Protein AF-0000000076604437 (afdb_homodimer)

Solvent-accessible surface area (backbone atoms only — not comparable to full-atom values): 40644 Å² total; per-residue (Å²): 128,83,77,59,67,46,62,37,70,50,33,67,42,77,63,37,54,70,34,47,46,31,44,53,34,46,38,48,58,71,16,70,53,50,28,35,38,38,36,37,70,71,70,62,39,80,72,42,85,70,41,53,62,49,52,40,69,56,54,79,42,94,71,48,60,50,47,30,41,31,45,36,37,35,102,78,40,31,37,42,36,39,37,44,72,32,52,79,60,76,82,58,88,63,42,51,45,42,59,68,29,68,66,29,49,50,43,50,27,56,74,68,69,40,76,91,50,52,71,46,79,44,41,37,36,40,22,58,48,70,82,65,72,70,84,27,85,76,39,46,80,42,30,48,67,57,47,52,70,65,48,62,48,87,67,40,75,39,63,52,56,26,52,52,46,42,32,45,44,50,53,52,51,58,63,65,49,88,55,77,83,52,57,79,37,38,42,53,70,74,51,38,72,92,50,56,66,69,54,44,50,52,35,49,43,54,54,54,68,69,52,80,51,72,89,70,62,42,43,72,54,71,76,43,76,49,77,53,97,91,36,51,31,40,32,33,38,37,31,41,71,92,41,42,51,45,69,40,51,75,54,97,84,22,30,46,38,33,70,47,22,30,35,37,34,37,36,44,31,38,33,45,81,78,61,41,58,41,38,36,30,34,50,37,46,20,61,81,64,54,74,66,41,55,72,74,27,46,40,50,54,66,46,30,50,52,44,49,50,50,52,45,50,51,50,43,51,50,51,62,70,64,69,44,87,49,54,41,77,40,94,51,94,40,37,46,30,35,36,60,64,90,78,51,81,75,37,23,38,47,56,46,51,50,52,49,50,52,51,51,47,54,51,48,54,52,53,51,53,51,53,56,53,68,78,94,129,84,78,60,66,46,62,38,68,50,33,67,41,77,63,38,54,71,35,46,47,30,44,51,33,47,39,50,58,71,17,70,53,50,28,36,39,40,35,36,71,71,69,63,40,79,71,40,84,70,40,53,64,49,52,41,67,56,54,81,42,94,71,48,58,52,47,31,41,31,45,35,37,35,102,78,42,32,37,41,35,39,38,43,73,30,54,78,60,76,83,58,88,61,42,52,44,43,59,68,29,67,67,31,51,50,42,49,27,56,74,69,68,39,75,89,49,53,72,45,79,44,42,34,36,39,22,60,48,73,83,66,71,70,85,26,85,73,39,46,79,43,31,50,68,57,4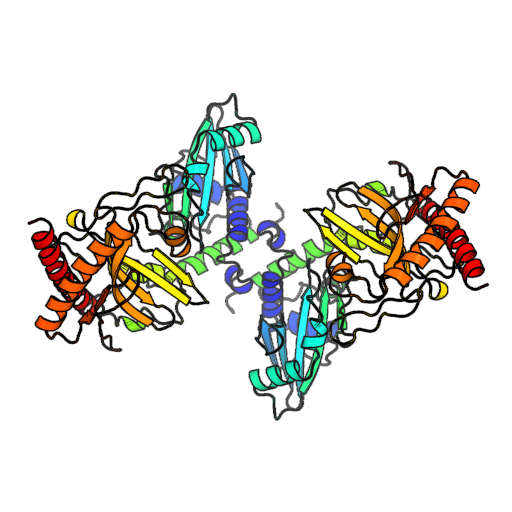6,50,69,65,48,64,50,87,67,41,75,40,64,52,56,24,51,51,46,40,32,44,44,50,53,51,50,57,64,65,50,87,54,75,83,51,56,78,37,38,41,54,70,74,50,39,72,90,50,56,66,67,54,42,49,53,35,50,46,53,54,55,69,69,52,80,50,69,90,70,63,42,44,70,53,72,74,44,77,48,78,54,96,91,36,51,31,39,32,33,36,35,32,41,71,92,40,42,51,46,68,40,51,74,52,100,82,25,30,46,38,34,69,50,22,30,34,38,34,35,36,44,32,38,33,46,81,78,60,40,64,42,38,37,32,34,50,36,47,20,63,81,62,52,74,66,42,56,74,74,28,45,41,50,54,67,45,28,51,52,43,51,51,51,54,45,50,52,49,44,52,52,50,62,71,63,69,46,88,47,53,41,76,41,92,51,94,40,36,44,29,34,38,62,67,90,78,51,80,75,36,23,38,47,56,46,50,53,50,50,50,52,51,50,45,53,50,49,53,51,52,51,53,52,53,56,52,68,79,92

Organism: NCBI:txid33932

Nearest PDB structures (foldseek):
  3fov-assembly1_A  TM=5.047E-01  e=7.943E-03  Rhodopseudomonas palustris CGA009
  4u5r-assembly1_C  TM=3.308E-01  e=2.024E+00  Rhodococcus jostii RHA1
  4u5p-assembly1_A  TM=3.219E-01  e=2.416E+00  Rhodococcus jostii RHA1
  2hl9-assembly1_A  TM=2.043E-01  e=1.263E+00  Saccharomyces cerevisiae
  4jcu-assembly1_A  TM=2.935E-01  e=3.170E+00  Deinococcus radiodurans R1 = ATCC 13939 = DSM 20539

Secondary structure (DSSP, 8-state):
-PPPPPHHHHHT-TT-HHHHHHHHHHHHHH-HHHHHHHIIIII--S-GGG-EEEEEE---BTTB--SEEEEEEETTEEEEEEEEEESSSPP-TTHHHHHHSHHHHHHHHHHTT-TTS-EEEEEEEEESSTT---S-TTSEEEEHHHHHHHS-STT-SSHHHHHHHHHHHHHHHHHHTT----TTSBHHHHT-TTS-HHHHHHHHHHHHHT---GGGT-EE---EEEEETTEEEEEEEEE-GGGB-PPPEEETTEEE--TT-EEEEEEEEEETTTTEEEEEEEEEESS---HHHHHHSEE-HHHHHHHHHHHHHHHHHHHHHHT-TTEEE---SSEEEEEE----TT-BHHHHHHHHHHHHHHHHHHHHHHHHHHT-/-PPPPPHHHHHT-TT-HHHHHHHHHHHHHH-HHHHHHHIIIII--S-GGG-EEEEEE---BTTB--SEEEEEEETTEEEEEEEEEESSSPP-TTHHHHHHSHHHHHHHHHHTT-TTS-EEEEEEEEESSTT---S-TTSEEEEHHHHHHHS-STT-SSHHHHHHHHHHHHHHHHHHTT----TTSBHHHHT-TTS-HHHHHHHHHHHHHT---GGGT-EEPPPEEEEETTEEEEEEEEE-GGGB-PPPEEETTEEE--TT-EEEEEEEEEETTTTEEEEEEEEEESS---HHHHHHSEE-HHHHHHHHHHHHHHHHHHHHHHT-TTEEE---SSEEEEE-----TT-BHHHHHHHHHHHHHHHHHHHHHHHHHHT-

pLDDT: mean 91.01, std 8.03, range [35.81, 98.69]

Structure (mmCIF, N/CA/C/O backbone):
data_AF-0000000076604437-model_v1
#
loop_
_entity.id
_entity.type
_entity.pdbx_description
1 polymer 'PD-(D/E)XK nuclease superfamily protein'
#
loop_
_atom_site.group_PDB
_atom_site.id
_atom_site.type_symbol
_atom_site.label_atom_id
_atom_site.label_alt_id
_atom_site.label_comp_id
_atom_site.label_asym_id
_atom_site.label_entity_id
_atom_site.label_seq_id
_atom_site.pdbx_PDB_ins_code
_atom_site.Cartn_x
_atom_site.Cartn_y
_atom_site.Cartn_z
_atom_site.occupancy
_atom_site.B_iso_or_equiv
_atom_site.auth_seq_id
_atom_site.auth_comp_id
_atom_site.auth_asym_id
_atom_site.auth_atom_id
_atom_site.pdbx_PDB_model_num
ATOM 1 N N . MET A 1 1 ? -12.047 18.219 -29 1 35.81 1 MET A N 1
ATOM 2 C CA . MET A 1 1 ? -11.039 17.203 -28.703 1 35.81 1 MET A CA 1
ATOM 3 C C . MET A 1 1 ? -11.078 16.812 -27.219 1 35.81 1 MET A C 1
ATOM 5 O O . MET A 1 1 ? -11.023 17.688 -26.344 1 35.81 1 MET A O 1
ATOM 9 N N . LYS A 1 2 ? -11.625 15.664 -26.922 1 58 2 LYS A N 1
ATOM 10 C CA . LYS A 1 2 ? -11.82 15.266 -25.531 1 58 2 LYS A CA 1
ATOM 11 C C . LYS A 1 2 ? -10.516 15.352 -24.75 1 58 2 LYS A C 1
ATOM 13 O O . LYS A 1 2 ? -9.461 14.953 -25.234 1 58 2 LYS A O 1
ATOM 18 N N . GLN A 1 3 ? -10.469 16.156 -23.688 1 82.88 3 GLN A N 1
ATOM 19 C CA . GLN A 1 3 ? -9.312 16.281 -22.797 1 82.88 3 GLN A CA 1
ATOM 20 C C . GLN A 1 3 ? -8.812 14.898 -22.375 1 82.88 3 GLN A C 1
ATOM 22 O O . GLN A 1 3 ? -9.609 13.984 -22.141 1 82.88 3 GLN A O 1
ATOM 27 N N . ARG A 1 4 ? -7.512 14.695 -22.594 1 90.62 4 ARG A N 1
ATOM 28 C CA . ARG A 1 4 ? -6.922 13.406 -22.234 1 90.62 4 ARG A CA 1
ATOM 29 C C . ARG A 1 4 ? -7.129 13.117 -20.75 1 90.62 4 ARG A C 1
ATOM 31 O O . ARG A 1 4 ? -7.344 14.031 -19.953 1 90.62 4 ARG A O 1
ATOM 38 N N . VAL A 1 5 ? -7.109 11.883 -20.422 1 94.31 5 VAL A N 1
ATOM 39 C CA . VAL A 1 5 ? -7.258 11.492 -19.031 1 94.31 5 VAL A CA 1
ATOM 40 C C . VAL A 1 5 ? -6.059 11.984 -18.219 1 94.31 5 VAL A C 1
ATOM 42 O O . VAL A 1 5 ? -4.961 12.133 -18.766 1 94.31 5 VAL A O 1
ATOM 45 N N . ASN A 1 6 ? -6.258 12.352 -17.031 1 96.38 6 ASN A N 1
ATOM 46 C CA . ASN A 1 6 ? -5.18 12.641 -16.094 1 96.38 6 ASN A CA 1
ATOM 47 C C . ASN A 1 6 ? -4.621 11.359 -15.469 1 96.38 6 ASN A C 1
ATOM 49 O O . ASN A 1 6 ? -5.328 10.641 -14.758 1 96.38 6 ASN A O 1
ATOM 53 N N . ILE A 1 7 ? -3.404 11.102 -15.672 1 95.81 7 ILE A N 1
ATOM 54 C CA . ILE A 1 7 ? -2.775 9.844 -15.305 1 95.81 7 ILE A CA 1
ATOM 55 C C . ILE A 1 7 ? -2.805 9.672 -13.789 1 95.81 7 ILE A C 1
ATOM 57 O O . ILE A 1 7 ? -3.078 8.578 -13.281 1 95.81 7 ILE A O 1
ATOM 61 N N . MET A 1 8 ? -2.557 10.758 -13.039 1 96.44 8 MET A N 1
ATOM 62 C CA . MET A 1 8 ? -2.541 10.711 -11.578 1 96.44 8 MET A CA 1
ATOM 63 C C . MET A 1 8 ? -3.902 10.289 -11.039 1 96.44 8 MET A C 1
ATOM 65 O O . MET A 1 8 ? -3.982 9.414 -10.172 1 96.44 8 MET A O 1
ATOM 69 N N . ARG A 1 9 ? -4.922 10.875 -11.594 1 94.25 9 ARG A N 1
ATOM 70 C CA . ARG A 1 9 ? -6.289 10.586 -11.18 1 94.25 9 ARG A CA 1
ATOM 71 C C . ARG A 1 9 ? -6.703 9.18 -11.602 1 94.25 9 ARG A C 1
ATOM 73 O O . ARG A 1 9 ? -7.297 8.438 -10.812 1 94.25 9 ARG A O 1
ATOM 80 N N . THR A 1 10 ? -6.328 8.844 -12.789 1 92.81 10 THR A N 1
ATOM 81 C CA . THR A 1 10 ? -6.684 7.555 -13.375 1 92.81 10 THR A CA 1
ATOM 82 C C . THR A 1 10 ? -6.129 6.406 -12.539 1 92.81 10 THR A C 1
ATOM 84 O O . THR A 1 10 ? -6.84 5.438 -12.258 1 92.81 10 THR A O 1
ATOM 87 N N . LEU A 1 11 ? -4.938 6.531 -12.133 1 96.69 11 LEU A N 1
ATOM 88 C CA . LEU A 1 11 ? -4.25 5.449 -11.43 1 96.69 11 LEU A CA 1
ATOM 89 C C . LEU A 1 11 ? -4.5 5.527 -9.93 1 96.69 11 LEU A C 1
ATOM 91 O O . LEU A 1 11 ? -4.223 4.57 -9.203 1 96.69 11 LEU A O 1
ATOM 95 N N . GLY A 1 12 ? -5.027 6.629 -9.445 1 95.5 12 GLY A N 1
ATOM 96 C CA . GLY A 1 12 ? -5.246 6.809 -8.016 1 95.5 12 GLY A CA 1
ATOM 97 C C . GLY A 1 12 ? -3.957 6.887 -7.223 1 95.5 12 GLY A C 1
ATOM 98 O O . GLY A 1 12 ? -3.846 6.285 -6.152 1 95.5 12 GLY A O 1
ATOM 99 N N . ILE A 1 13 ? -2.977 7.594 -7.738 1 96.31 13 ILE A N 1
ATOM 100 C CA . ILE A 1 13 ? -1.654 7.484 -7.133 1 96.31 13 ILE A CA 1
ATOM 101 C C . ILE A 1 13 ? -1.23 8.844 -6.57 1 96.31 13 ILE A C 1
ATOM 103 O O . ILE A 1 13 ? -0.128 8.977 -6.035 1 96.31 13 ILE A O 1
ATOM 107 N N . THR A 1 14 ? -2.039 9.852 -6.566 1 93.06 14 THR A N 1
ATOM 108 C CA . THR A 1 14 ? -1.673 11.227 -6.234 1 93.06 14 THR A CA 1
ATOM 109 C C . THR A 1 14 ? -1.031 11.289 -4.852 1 93.06 14 THR A C 1
ATOM 111 O O . THR A 1 14 ? -0.085 12.055 -4.637 1 93.06 14 THR A O 1
ATOM 114 N N . TYR A 1 15 ? -1.538 10.5 -3.951 1 92.06 15 TYR A N 1
ATOM 115 C CA . TYR A 1 15 ? -1.09 10.688 -2.574 1 92.06 15 TYR A CA 1
ATOM 116 C C . TYR A 1 15 ? -0.32 9.461 -2.086 1 92.06 15 TYR A C 1
ATOM 118 O O . TYR A 1 15 ? -0.125 9.289 -0.881 1 92.06 15 TYR A O 1
ATOM 126 N N . LYS A 1 16 ? 0.012 8.625 -3.008 1 95.06 16 LYS A N 1
ATOM 127 C CA . LYS A 1 16 ? 0.877 7.504 -2.648 1 95.06 16 LYS A CA 1
ATOM 128 C C . LYS A 1 16 ? 2.332 7.953 -2.525 1 95.06 16 LYS A C 1
ATOM 130 O O . LYS A 1 16 ? 3.035 8.078 -3.529 1 95.06 16 LYS A O 1
ATOM 135 N N . GLU A 1 17 ? 2.777 7.973 -1.357 1 95.25 17 GLU A N 1
ATOM 136 C CA . GLU A 1 17 ? 4.047 8.609 -1.035 1 95.25 17 GLU A CA 1
ATOM 137 C C . GLU A 1 17 ? 5.203 7.945 -1.777 1 95.25 17 GLU A C 1
ATOM 139 O O . GLU A 1 17 ? 6.082 8.633 -2.307 1 95.25 17 GLU A O 1
ATOM 144 N N . ASP A 1 18 ? 5.242 6.637 -1.796 1 95.94 18 ASP A N 1
ATOM 145 C CA . ASP A 1 18 ? 6.332 5.922 -2.455 1 95.94 18 ASP A CA 1
ATOM 146 C C . ASP A 1 18 ? 6.332 6.195 -3.959 1 95.94 18 ASP A C 1
ATOM 148 O O . ASP A 1 18 ? 7.395 6.387 -4.559 1 95.94 18 ASP A O 1
ATOM 152 N N . VAL A 1 19 ? 5.18 6.254 -4.527 1 97.5 19 VAL A N 1
ATOM 153 C CA . VAL A 1 19 ? 5.035 6.48 -5.961 1 97.5 19 VAL A CA 1
ATOM 154 C C . VAL A 1 19 ? 5.492 7.898 -6.309 1 97.5 19 VAL A C 1
ATOM 156 O O . VAL A 1 19 ? 6.23 8.102 -7.273 1 97.5 19 VAL A O 1
ATOM 159 N N . ILE A 1 20 ? 5.066 8.836 -5.508 1 98.12 20 ILE A N 1
ATOM 160 C CA . ILE A 1 20 ? 5.422 10.227 -5.77 1 98.12 20 ILE A CA 1
ATOM 161 C C . ILE A 1 20 ? 6.91 10.438 -5.504 1 98.12 20 ILE A C 1
ATOM 163 O O . ILE A 1 20 ? 7.566 11.219 -6.203 1 98.12 20 ILE A O 1
ATOM 167 N N . SER A 1 21 ? 7.465 9.789 -4.516 1 98.31 21 SER A N 1
ATOM 168 C CA . SER A 1 21 ? 8.906 9.844 -4.316 1 98.31 21 SER A CA 1
ATOM 169 C C . SER A 1 21 ? 9.656 9.344 -5.547 1 98.31 21 SER A C 1
ATOM 171 O O . SER A 1 21 ? 10.656 9.938 -5.957 1 98.31 21 SER A O 1
ATOM 173 N N . ASN A 1 22 ? 9.18 8.242 -6.148 1 98.19 22 ASN A N 1
ATOM 174 C CA . ASN A 1 22 ? 9.773 7.734 -7.379 1 98.19 22 ASN A CA 1
ATOM 175 C C . ASN A 1 22 ? 9.688 8.758 -8.508 1 98.19 22 ASN A C 1
ATOM 177 O O . ASN A 1 22 ? 10.633 8.906 -9.289 1 98.19 22 ASN A O 1
ATOM 181 N N . LEU A 1 23 ? 8.562 9.375 -8.625 1 98.19 23 LEU A N 1
ATOM 182 C CA . LEU A 1 23 ? 8.398 10.414 -9.633 1 98.19 23 LEU A CA 1
ATOM 183 C C . LEU A 1 23 ? 9.422 11.523 -9.445 1 98.19 23 LEU A C 1
ATOM 185 O O . LEU A 1 23 ? 10.078 11.938 -10.406 1 98.19 23 LEU A O 1
ATOM 189 N N . LEU A 1 24 ? 9.531 12 -8.195 1 98.44 24 LEU A N 1
ATOM 190 C CA . LEU A 1 24 ? 10.453 13.086 -7.902 1 98.44 24 LEU A CA 1
ATOM 191 C C . LEU A 1 24 ? 11.891 12.688 -8.219 1 98.44 24 LEU A C 1
ATOM 193 O O . LEU A 1 24 ? 12.648 13.469 -8.797 1 98.44 24 LEU A O 1
ATOM 197 N N . VAL A 1 25 ? 12.242 11.492 -7.875 1 98.38 25 VAL A N 1
ATOM 198 C CA . VAL A 1 25 ? 13.602 11.016 -8.117 1 98.38 25 VAL A CA 1
ATOM 199 C C . VAL A 1 25 ? 13.859 10.922 -9.617 1 98.38 25 VAL A C 1
ATOM 201 O O . VAL A 1 25 ? 14.938 11.273 -10.094 1 98.38 25 VAL A O 1
ATOM 204 N N . THR A 1 26 ? 12.898 10.43 -10.367 1 97.69 26 THR A N 1
ATOM 205 C CA . THR A 1 26 ? 13.055 10.352 -11.82 1 97.69 26 THR A CA 1
ATOM 206 C C . THR A 1 26 ? 13.18 11.742 -12.422 1 97.69 26 THR A C 1
ATOM 208 O O . THR A 1 26 ? 13.969 11.961 -13.344 1 97.69 26 THR A O 1
ATOM 211 N N . LEU A 1 27 ? 12.414 12.688 -11.922 1 97.75 27 LEU A N 1
ATOM 212 C CA . LEU A 1 27 ? 12.516 14.07 -12.383 1 97.75 27 LEU A CA 1
ATOM 213 C C . LEU A 1 27 ? 13.906 14.633 -12.102 1 97.75 27 LEU A C 1
ATOM 215 O O . LEU A 1 27 ? 14.508 15.273 -12.969 1 97.75 27 LEU A O 1
ATOM 219 N N . LEU A 1 28 ? 14.406 14.367 -10.977 1 97.19 28 LEU A N 1
ATOM 220 C CA . LEU A 1 28 ? 15.727 14.852 -10.578 1 97.19 28 LEU A CA 1
ATOM 221 C C . LEU A 1 28 ? 16.812 14.227 -11.445 1 97.19 28 LEU A C 1
ATOM 223 O O . LEU A 1 28 ? 17.781 14.898 -11.82 1 97.19 28 LEU A O 1
ATOM 227 N N . ASN A 1 29 ? 16.641 12.961 -11.812 1 96.44 29 ASN A N 1
ATOM 228 C CA . ASN A 1 29 ? 17.688 12.219 -12.5 1 96.44 29 ASN A CA 1
ATOM 229 C C . ASN A 1 29 ? 17.594 12.391 -14.016 1 96.44 29 ASN A C 1
ATOM 231 O O . ASN A 1 29 ? 18.609 12.352 -14.719 1 96.44 29 ASN A O 1
ATOM 235 N N . GLU A 1 30 ? 16.344 12.578 -14.539 1 95.44 30 GLU A N 1
ATOM 236 C CA . GLU A 1 30 ? 16.172 12.406 -15.977 1 95.44 30 GLU A CA 1
ATOM 237 C C . GLU A 1 30 ? 15.805 13.727 -16.656 1 95.44 30 GLU A C 1
ATOM 239 O O . GLU A 1 30 ? 15.828 13.828 -17.875 1 95.44 30 GLU A O 1
ATOM 244 N N . SER A 1 31 ? 15.5 14.727 -15.898 1 95.88 31 SER A N 1
ATOM 245 C CA . SER A 1 31 ? 15.227 16.031 -16.469 1 95.88 31 SER A CA 1
ATOM 246 C C . SER A 1 31 ? 16.234 17.078 -15.984 1 95.88 31 SER A C 1
ATOM 248 O O . SER A 1 31 ? 16.203 17.484 -14.82 1 95.88 31 SER A O 1
ATOM 250 N N . ASP A 1 32 ? 17.016 17.547 -16.859 1 94.56 32 ASP A N 1
ATOM 251 C CA . ASP A 1 32 ? 17.969 18.594 -16.516 1 94.56 32 ASP A CA 1
ATOM 252 C C . ASP A 1 32 ? 17.25 19.875 -16.062 1 94.56 32 ASP A C 1
ATOM 254 O O . ASP A 1 32 ? 17.625 20.469 -15.055 1 94.56 32 ASP A O 1
ATOM 258 N N . PHE A 1 33 ? 16.266 20.188 -16.766 1 95.25 33 PHE A N 1
ATOM 259 C CA . PHE A 1 33 ? 15.531 21.406 -16.453 1 95.25 33 PHE A CA 1
ATOM 260 C C . PHE A 1 33 ? 14.93 21.312 -15.047 1 95.25 33 PHE A C 1
ATOM 262 O O . PHE A 1 33 ? 15.125 22.219 -14.227 1 95.25 33 PHE A O 1
ATOM 269 N N . TRP A 1 34 ? 14.188 20.266 -14.758 1 96.56 34 TRP A N 1
ATOM 270 C CA . TRP A 1 34 ? 13.477 20.141 -13.492 1 96.56 34 TRP A CA 1
ATOM 271 C C . TRP A 1 34 ? 14.453 20.062 -12.32 1 96.56 34 TRP A C 1
ATOM 273 O O . TRP A 1 34 ? 14.273 20.734 -11.305 1 96.56 34 TRP A O 1
ATOM 283 N N . GLY A 1 35 ? 15.461 19.234 -12.547 1 96 35 GLY A N 1
ATOM 284 C CA . GLY A 1 35 ? 16.469 19.078 -11.508 1 96 35 GLY A CA 1
ATOM 285 C C . GLY A 1 35 ? 17.141 20.391 -11.148 1 96 35 GLY A C 1
ATOM 286 O O . GLY A 1 35 ? 17.281 20.719 -9.969 1 96 35 GLY A O 1
ATOM 287 N N . GLN A 1 36 ? 17.562 21.125 -12.141 1 94.94 36 GLN A N 1
ATOM 288 C CA . GLN A 1 36 ? 18.25 22.391 -11.914 1 94.94 36 GLN A CA 1
ATOM 289 C C . GLN A 1 36 ? 17.312 23.422 -11.289 1 94.94 36 GLN A C 1
ATOM 291 O O . GLN A 1 36 ? 17.719 24.156 -10.383 1 94.94 36 GLN A O 1
ATOM 296 N N . SER A 1 37 ? 16.109 23.469 -11.789 1 95.69 37 SER A N 1
ATOM 297 C CA . SER A 1 37 ? 15.125 24.391 -11.234 1 95.69 37 SER A CA 1
ATOM 298 C C . SER A 1 37 ? 14.828 24.062 -9.773 1 95.69 37 SER A C 1
ATOM 300 O O . SER A 1 37 ? 14.695 24.969 -8.945 1 95.69 37 SER A O 1
ATOM 302 N N . PHE A 1 38 ? 14.75 22.844 -9.484 1 97.19 38 PHE A N 1
ATOM 303 C CA . PHE A 1 38 ? 14.484 22.391 -8.125 1 97.19 38 PHE A CA 1
ATOM 304 C C . PHE A 1 38 ? 15.609 22.797 -7.184 1 97.19 38 PHE A C 1
ATOM 306 O O . PHE A 1 38 ? 15.367 23.359 -6.113 1 97.19 38 PHE A O 1
ATOM 313 N N . LEU A 1 39 ? 16.812 22.516 -7.586 1 95.81 39 LEU A N 1
ATOM 314 C CA . LEU A 1 39 ? 17.984 22.844 -6.77 1 95.81 39 LEU A CA 1
ATOM 315 C C . LEU A 1 39 ? 18.094 24.344 -6.555 1 95.81 39 LEU A C 1
ATOM 317 O O . LEU A 1 39 ? 18.422 24.797 -5.453 1 95.81 39 LEU A O 1
ATOM 321 N N . LYS A 1 40 ? 17.797 25.062 -7.547 1 95.31 40 LYS A N 1
ATOM 322 C CA . LYS A 1 40 ? 17.938 26.516 -7.477 1 95.31 40 LYS A CA 1
ATOM 323 C C . LYS A 1 40 ? 16.781 27.141 -6.707 1 95.31 40 LYS A C 1
ATOM 325 O O . LYS A 1 40 ? 16.984 27.906 -5.77 1 95.31 40 LYS A O 1
ATOM 330 N N . GLU A 1 41 ? 15.539 26.781 -7.051 1 96.5 41 GLU A N 1
ATOM 331 C CA . GLU A 1 41 ? 14.359 27.5 -6.57 1 96.5 41 GLU A CA 1
ATOM 332 C C . GLU A 1 41 ? 13.898 26.953 -5.219 1 96.5 41 GLU A C 1
ATOM 334 O O . GLU A 1 41 ? 13.289 27.672 -4.43 1 96.5 41 GLU A O 1
ATOM 339 N N . ILE A 1 42 ? 14.156 25.656 -4.965 1 96.81 42 ILE A N 1
ATOM 340 C CA . ILE A 1 42 ? 13.648 25.047 -3.748 1 96.81 42 ILE A CA 1
ATOM 341 C C . ILE A 1 42 ? 14.781 24.875 -2.736 1 96.81 42 ILE A C 1
ATOM 343 O O . ILE A 1 42 ? 14.68 25.359 -1.601 1 96.81 42 ILE A O 1
ATOM 347 N N . ILE A 1 43 ? 15.891 24.344 -3.186 1 95.06 43 ILE A N 1
ATOM 348 C CA . ILE A 1 43 ? 16.984 24.031 -2.275 1 95.06 43 ILE A CA 1
ATOM 349 C C . ILE A 1 43 ? 17.906 25.25 -2.135 1 95.06 43 ILE A C 1
ATOM 351 O O . ILE A 1 43 ? 18.688 25.328 -1.181 1 95.06 43 ILE A O 1
ATOM 355 N N . GLN A 1 44 ? 17.953 26.172 -3.059 1 92.31 44 GLN A N 1
ATOM 356 C CA . GLN A 1 44 ? 18.734 27.391 -3.049 1 92.31 44 GLN A CA 1
ATOM 357 C C . GLN A 1 44 ? 20.219 27.109 -3.225 1 92.31 44 GLN A C 1
ATOM 359 O O . GLN A 1 44 ? 21.062 27.641 -2.496 1 92.31 44 GLN A O 1
ATOM 364 N N . ILE A 1 45 ? 20.469 26.156 -4.062 1 89.06 45 ILE A N 1
ATOM 365 C CA . ILE A 1 45 ? 21.828 25.922 -4.516 1 89.06 45 ILE A CA 1
ATOM 366 C C . ILE A 1 45 ? 22.109 26.719 -5.785 1 89.06 45 ILE A C 1
ATOM 368 O O . ILE A 1 45 ? 21.359 26.609 -6.766 1 89.06 45 ILE A O 1
ATOM 372 N N . GLU A 1 46 ? 23.094 27.5 -5.785 1 84.56 46 GLU A N 1
ATOM 373 C CA . GLU A 1 46 ? 23.406 28.375 -6.91 1 84.56 46 GLU A CA 1
ATOM 374 C C . GLU A 1 46 ? 24.109 27.609 -8.023 1 84.56 46 GLU A C 1
ATOM 376 O O . GLU A 1 46 ? 24.922 26.719 -7.758 1 84.56 46 GLU A O 1
ATOM 381 N N . ASN A 1 47 ? 23.922 27.969 -9.25 1 83.81 47 ASN A N 1
ATOM 382 C CA . ASN A 1 47 ? 24.516 27.438 -10.461 1 83.81 47 ASN A CA 1
ATOM 383 C C . ASN A 1 47 ? 24.438 25.906 -10.508 1 83.81 47 ASN A C 1
ATOM 385 O O . ASN A 1 47 ? 25.453 25.234 -10.711 1 83.81 47 ASN A O 1
ATOM 389 N N . PRO A 1 48 ? 23.344 25.391 -10.398 1 80.06 48 PRO A N 1
ATOM 390 C CA . PRO A 1 48 ? 23.172 23.938 -10.297 1 80.06 48 PRO A CA 1
ATOM 391 C C . PRO A 1 48 ? 23.641 23.203 -11.547 1 80.06 48 PRO A C 1
ATOM 393 O O . PRO A 1 48 ? 23.938 22.016 -11.492 1 80.06 48 PRO A O 1
ATOM 396 N N . ASN A 1 49 ? 23.656 23.859 -12.648 1 77.62 49 ASN A N 1
ATOM 397 C CA . ASN A 1 49 ? 24.047 23.25 -13.906 1 77.62 49 ASN A CA 1
ATOM 398 C C . ASN A 1 49 ? 25.484 22.75 -13.867 1 77.62 49 ASN A C 1
ATOM 400 O O . ASN A 1 49 ? 25.906 21.969 -14.719 1 77.62 49 ASN A O 1
ATOM 404 N N . THR A 1 50 ? 26.141 23.078 -12.906 1 75.94 50 THR A N 1
ATOM 405 C CA . THR A 1 50 ? 27.547 22.719 -12.805 1 75.94 50 THR A CA 1
ATOM 406 C C . THR A 1 50 ? 27.734 21.469 -11.961 1 75.94 50 THR A C 1
ATOM 408 O O . THR A 1 50 ? 28.844 20.953 -11.82 1 75.94 50 THR A O 1
ATOM 411 N N . TYR A 1 51 ? 26.594 20.922 -11.539 1 81.06 51 TYR A N 1
ATOM 412 C CA . TYR A 1 51 ? 26.703 19.797 -10.617 1 81.06 51 TYR A CA 1
ATOM 413 C C . TYR A 1 51 ? 26.219 18.5 -11.266 1 81.06 51 TYR A C 1
ATOM 415 O O . TYR A 1 51 ? 25.375 18.547 -12.172 1 81.06 51 TYR A O 1
ATOM 423 N N . ARG A 1 52 ? 26.875 17.469 -10.914 1 90.06 52 ARG A N 1
ATOM 424 C CA . ARG A 1 52 ? 26.344 16.125 -11.203 1 90.06 52 ARG A CA 1
ATOM 425 C C . ARG A 1 52 ? 25.453 15.641 -10.078 1 90.06 52 ARG A C 1
ATOM 427 O O . ARG A 1 52 ? 25.812 15.734 -8.898 1 90.06 52 ARG A O 1
ATOM 434 N N . MET A 1 53 ? 24.297 15.273 -10.445 1 93.19 53 MET A N 1
ATOM 435 C CA . MET A 1 53 ? 23.344 14.891 -9.406 1 93.19 53 MET A CA 1
ATOM 436 C C . MET A 1 53 ? 22.828 13.469 -9.641 1 93.19 53 MET A C 1
ATOM 438 O O . MET A 1 53 ? 22.562 13.078 -10.781 1 93.19 53 MET A O 1
ATOM 442 N N . LYS A 1 54 ? 22.781 12.703 -8.625 1 96.56 54 LYS A N 1
ATOM 443 C CA . LYS A 1 54 ? 22.125 11.406 -8.609 1 96.56 54 LYS A CA 1
ATOM 444 C C . LYS A 1 54 ? 21.25 11.25 -7.371 1 96.56 54 LYS A C 1
ATOM 446 O O . LYS A 1 54 ? 21.688 11.516 -6.254 1 96.56 54 LYS A O 1
ATOM 451 N N . SER A 1 55 ? 20 10.883 -7.621 1 98.06 55 SER A N 1
ATOM 452 C CA . SER A 1 55 ? 19.047 10.75 -6.527 1 98.06 55 SER A CA 1
ATOM 453 C C . SER A 1 55 ? 18.562 9.312 -6.395 1 98.06 55 SER A C 1
ATOM 455 O O . SER A 1 55 ? 18.516 8.57 -7.379 1 98.06 55 SER A O 1
ATOM 457 N N . TYR A 1 56 ? 18.203 8.945 -5.164 1 98.12 56 TYR A N 1
ATOM 458 C CA . TYR A 1 56 ? 17.797 7.59 -4.812 1 98.12 56 TYR A CA 1
ATOM 459 C C . TYR A 1 56 ? 16.594 7.621 -3.861 1 98.12 56 TYR A C 1
ATOM 461 O O . TYR A 1 56 ? 16.469 8.539 -3.055 1 98.12 56 TYR A O 1
ATOM 469 N N . THR A 1 57 ? 15.711 6.59 -4.059 1 97.75 57 THR A N 1
ATOM 470 C CA . THR A 1 57 ? 14.672 6.422 -3.051 1 97.75 57 THR A CA 1
ATOM 471 C C . THR A 1 57 ? 15.094 5.387 -2.008 1 97.75 57 THR A C 1
ATOM 473 O O . THR A 1 57 ? 15.852 4.469 -2.309 1 97.75 57 THR A O 1
ATOM 476 N N . ARG A 1 58 ? 14.68 5.598 -0.778 1 95.94 58 ARG A N 1
ATOM 477 C CA . ARG A 1 58 ? 14.68 4.609 0.293 1 95.94 58 ARG A CA 1
ATOM 478 C C . ARG A 1 58 ? 16.078 4.062 0.535 1 95.94 58 ARG A C 1
ATOM 480 O O . ARG A 1 58 ? 16.297 2.848 0.521 1 95.94 58 ARG A O 1
ATOM 487 N N . VAL A 1 59 ? 17.031 4.926 0.811 1 96.44 59 VAL A N 1
ATOM 488 C CA . VAL A 1 59 ? 18.375 4.523 1.211 1 96.44 59 VAL A CA 1
ATOM 489 C C . VAL A 1 59 ? 18.375 4.133 2.688 1 96.44 59 VAL A C 1
ATOM 491 O O . VAL A 1 59 ? 18.016 4.938 3.549 1 96.44 59 VAL A O 1
ATOM 494 N N . THR A 1 60 ? 18.766 2.938 3.02 1 96.19 60 THR A N 1
ATOM 495 C CA . THR A 1 60 ? 18.719 2.408 4.379 1 96.19 60 THR A CA 1
ATOM 496 C C . THR A 1 60 ? 19.828 3.027 5.234 1 96.19 60 THR A C 1
ATOM 498 O O . THR A 1 60 ? 20.969 3.143 4.797 1 96.19 60 THR A O 1
ATOM 501 N N . THR A 1 61 ? 19.5 3.438 6.438 1 97 61 THR A N 1
ATOM 502 C CA . THR A 1 61 ? 20.422 3.883 7.465 1 97 61 THR A CA 1
ATOM 503 C C . THR A 1 61 ? 20.156 3.174 8.789 1 97 61 THR A C 1
ATOM 505 O O . THR A 1 61 ? 19.188 2.422 8.906 1 97 61 THR A O 1
ATOM 508 N N . SER A 1 62 ? 20.953 3.41 9.727 1 96.88 62 SER A N 1
ATOM 509 C CA . SER A 1 62 ? 20.812 2.787 11.039 1 96.88 62 SER A CA 1
ATOM 510 C C . SER A 1 62 ? 19.641 3.373 11.805 1 96.88 62 SER A C 1
ATOM 512 O O . SER A 1 62 ? 19.125 2.758 12.742 1 96.88 62 SER A O 1
ATOM 514 N N . VAL A 1 63 ? 19.156 4.512 11.367 1 96.25 63 VAL A N 1
ATOM 515 C CA . VAL A 1 63 ? 18.141 5.18 12.172 1 96.25 63 VAL A CA 1
ATOM 516 C C . VAL A 1 63 ? 16.828 5.254 11.383 1 96.25 63 VAL A C 1
ATOM 518 O O . VAL A 1 63 ? 15.859 5.867 11.836 1 96.25 63 VAL A O 1
ATOM 521 N N . GLY A 1 64 ? 16.797 4.695 10.219 1 96.06 64 GLY A N 1
ATOM 522 C CA . GLY A 1 64 ? 15.594 4.707 9.398 1 96.06 64 GLY A CA 1
ATOM 523 C C . GLY A 1 64 ? 15.875 4.734 7.914 1 96.06 64 GLY A C 1
ATOM 524 O O . GLY A 1 64 ? 17.016 4.559 7.492 1 96.06 64 GLY A O 1
ATOM 525 N N . ILE A 1 65 ? 14.852 4.906 7.09 1 97 65 ILE A N 1
ATOM 526 C CA . ILE A 1 65 ? 14.938 4.875 5.637 1 97 65 ILE A CA 1
ATOM 527 C C . ILE A 1 65 ? 14.375 6.172 5.059 1 97 65 ILE A C 1
ATOM 529 O O . ILE A 1 65 ? 13.188 6.242 4.719 1 97 65 ILE A O 1
ATOM 533 N N . PRO A 1 66 ? 15.258 7.148 4.934 1 97.06 66 PRO A N 1
ATOM 534 C CA . PRO A 1 66 ? 14.781 8.383 4.309 1 97.06 66 PRO A CA 1
ATOM 535 C C . PRO A 1 66 ? 14.117 8.141 2.957 1 97.06 66 PRO A C 1
ATOM 537 O O . PRO A 1 66 ? 14.531 7.246 2.215 1 97.06 66 PRO A O 1
ATOM 540 N N . ASP A 1 67 ? 13.141 8.984 2.607 1 97.38 67 ASP A N 1
ATOM 541 C CA . ASP A 1 67 ? 12.359 8.789 1.392 1 97.38 67 ASP A CA 1
ATOM 542 C C . ASP A 1 67 ? 13.211 9.016 0.146 1 97.38 67 ASP A C 1
ATOM 544 O O . ASP A 1 67 ? 13.164 8.227 -0.801 1 97.38 67 ASP A O 1
ATOM 548 N N . ILE A 1 68 ? 13.961 10.125 0.104 1 98.62 68 ILE A N 1
ATOM 549 C CA . ILE A 1 68 ? 14.789 10.477 -1.048 1 98.62 68 ILE A CA 1
ATOM 550 C C . ILE A 1 68 ? 16.141 10.984 -0.573 1 98.62 68 ILE A C 1
ATOM 552 O O . ILE A 1 68 ? 16.219 11.781 0.366 1 98.62 68 ILE A O 1
ATOM 556 N N . VAL A 1 69 ? 17.188 10.5 -1.14 1 98.69 69 VAL A N 1
ATOM 557 C CA . VAL A 1 69 ? 18.547 11.008 -0.912 1 98.69 69 VAL A CA 1
ATOM 558 C C . VAL A 1 69 ? 19.188 11.367 -2.246 1 98.69 69 VAL A C 1
ATOM 560 O O . VAL A 1 69 ? 19.156 10.578 -3.193 1 98.69 69 VAL A O 1
ATOM 563 N N . SER A 1 70 ? 19.719 12.578 -2.334 1 97.69 70 SER A N 1
ATOM 564 C CA . SER A 1 70 ? 20.406 13.031 -3.539 1 97.69 70 SER A CA 1
ATOM 565 C C . SER A 1 70 ? 21.859 13.414 -3.24 1 97.69 70 SER A C 1
ATOM 567 O O . SER A 1 70 ? 22.125 14.055 -2.223 1 97.69 70 SER A O 1
ATOM 569 N N . VAL A 1 71 ? 22.734 13 -4.066 1 96.81 71 VAL A N 1
ATOM 570 C CA . VAL A 1 71 ? 24.125 13.406 -4.031 1 96.81 71 VAL A CA 1
ATOM 571 C C . VAL A 1 71 ? 24.406 14.391 -5.172 1 96.81 71 VAL A C 1
ATOM 573 O O . VAL A 1 71 ? 24.297 14.031 -6.348 1 96.81 71 VAL A O 1
ATOM 576 N N . VAL A 1 72 ? 24.688 15.633 -4.773 1 94.38 72 VAL A N 1
ATOM 577 C CA . VAL A 1 72 ? 24.953 16.703 -5.727 1 94.38 72 VAL A CA 1
ATOM 578 C C . VAL A 1 72 ? 26.422 17.125 -5.621 1 94.38 72 VAL A C 1
ATOM 580 O O . VAL A 1 72 ? 26.828 17.75 -4.637 1 94.38 72 VAL A O 1
ATOM 583 N N . GLU A 1 73 ? 27.156 16.812 -6.629 1 91.12 73 GLU A N 1
ATOM 584 C CA . GLU A 1 73 ? 28.594 16.969 -6.523 1 91.12 73 GLU A CA 1
ATOM 585 C C . GLU A 1 73 ? 29.109 18.047 -7.469 1 91.12 73 GLU A C 1
ATOM 587 O O . GLU A 1 73 ? 28.656 18.141 -8.609 1 91.12 73 GLU A O 1
ATOM 592 N N . LYS A 1 74 ? 29.797 18.969 -6.781 1 80.5 74 LYS A N 1
ATOM 593 C CA . LYS A 1 74 ? 30.625 19.906 -7.547 1 80.5 74 LYS A CA 1
ATOM 594 C C . LYS A 1 74 ? 32.094 19.844 -7.105 1 80.5 74 LYS A C 1
ATOM 596 O O . LYS A 1 74 ? 32.406 20.125 -5.949 1 80.5 74 LYS A O 1
ATOM 601 N N . GLU A 1 75 ? 33.062 19.719 -8 1 76.69 75 GLU A N 1
ATOM 602 C CA . GLU A 1 75 ? 34.5 19.609 -7.883 1 76.69 75 GLU A CA 1
ATOM 603 C C . GLU A 1 75 ? 34.938 19.391 -6.43 1 76.69 75 GLU A C 1
ATOM 605 O O . GLU A 1 75 ? 35.062 18.266 -5.977 1 76.69 75 GLU A O 1
ATOM 610 N N . ASP A 1 76 ? 34.75 20.469 -5.488 1 83.06 76 ASP A N 1
ATOM 611 C CA . ASP A 1 76 ? 35.375 20.359 -4.176 1 83.06 76 ASP A CA 1
ATOM 612 C C . ASP A 1 76 ? 34.312 20.188 -3.078 1 83.06 76 ASP A C 1
ATOM 614 O O . ASP A 1 76 ? 34.656 19.984 -1.911 1 83.06 76 ASP A O 1
ATOM 618 N N . VAL A 1 77 ? 33.031 20.219 -3.521 1 89.31 77 VAL A N 1
ATOM 619 C CA . VAL A 1 77 ? 32 20.141 -2.498 1 89.31 77 VAL A CA 1
ATOM 620 C C . VAL A 1 77 ? 30.906 19.172 -2.951 1 89.31 77 VAL A C 1
ATOM 622 O O . VAL A 1 77 ? 30.578 19.125 -4.137 1 89.31 77 VAL A O 1
ATOM 625 N N . VAL A 1 78 ? 30.453 18.406 -1.994 1 93.94 78 VAL A N 1
ATOM 626 C CA . VAL A 1 78 ? 29.312 17.516 -2.229 1 93.94 78 VAL A CA 1
ATOM 627 C C . VAL A 1 78 ? 28.125 17.969 -1.371 1 93.94 78 VAL A C 1
ATOM 629 O O . VAL A 1 78 ? 28.281 18.172 -0.165 1 93.94 78 VAL A O 1
ATOM 632 N N . TYR A 1 79 ? 27.016 18.25 -2.023 1 94.75 79 TYR A N 1
ATOM 633 C CA . TYR A 1 79 ? 25.781 18.438 -1.272 1 94.75 79 TYR A CA 1
ATOM 634 C C . TYR A 1 79 ? 25.047 17.125 -1.082 1 94.75 79 TYR A C 1
ATOM 636 O O . TYR A 1 79 ? 24.781 16.406 -2.051 1 94.75 79 TYR A O 1
ATOM 644 N N . LEU A 1 80 ? 24.859 16.781 0.102 1 96.69 80 LEU A N 1
ATOM 645 C CA . LEU A 1 80 ? 24 15.656 0.458 1 96.69 80 LEU A CA 1
ATOM 646 C C . LEU A 1 80 ? 22.594 16.125 0.833 1 96.69 80 LEU A C 1
ATOM 648 O O . LEU A 1 80 ? 22.406 16.734 1.89 1 96.69 80 LEU A O 1
ATOM 652 N N . LEU A 1 81 ? 21.672 15.875 -0.028 1 97.44 81 LEU A N 1
ATOM 653 C CA . LEU A 1 81 ? 20.297 16.344 0.134 1 97.44 81 LEU A CA 1
ATOM 654 C C . LEU A 1 81 ? 19.391 15.211 0.596 1 97.44 81 LEU A C 1
ATOM 656 O O . LEU A 1 81 ? 19.312 14.164 -0.052 1 97.44 81 LEU A O 1
ATOM 660 N N . LEU A 1 82 ? 18.75 15.375 1.709 1 98.25 82 LEU A N 1
ATOM 661 C CA . LEU A 1 82 ? 17.734 14.461 2.211 1 98.25 82 LEU A CA 1
ATOM 662 C C . LEU A 1 82 ? 16.344 15.078 2.113 1 98.25 82 LEU A C 1
ATOM 664 O O . LEU A 1 82 ? 16.109 16.188 2.609 1 98.25 82 LEU A O 1
ATOM 668 N N . ILE A 1 83 ? 15.438 14.391 1.439 1 98.25 83 ILE A N 1
ATOM 669 C CA . ILE A 1 83 ? 14.07 14.875 1.285 1 98.25 83 ILE A CA 1
ATOM 670 C C . ILE A 1 83 ? 13.102 13.922 1.975 1 98.25 83 ILE A C 1
ATOM 672 O O . ILE A 1 83 ? 13.039 12.742 1.635 1 98.25 83 ILE A O 1
ATOM 676 N N . GLU A 1 84 ? 12.422 14.398 3.004 1 97.62 84 GLU A N 1
ATOM 677 C CA . GLU A 1 84 ? 11.297 13.695 3.617 1 97.62 84 GLU A CA 1
ATOM 678 C C . GLU A 1 84 ? 9.969 14.117 2.998 1 97.62 84 GLU A C 1
ATOM 680 O O . GLU A 1 84 ? 9.594 15.289 3.066 1 97.62 84 GLU A O 1
ATOM 685 N N . ASN A 1 85 ? 9.375 13.156 2.348 1 96.69 85 ASN A N 1
ATOM 686 C CA . ASN A 1 85 ? 8.156 13.414 1.582 1 96.69 85 ASN A CA 1
ATOM 687 C C . ASN A 1 85 ? 6.906 13.039 2.371 1 96.69 85 ASN A C 1
ATOM 689 O O . ASN A 1 85 ? 6.746 11.883 2.773 1 96.69 85 ASN A O 1
ATOM 693 N N . LYS A 1 86 ? 6.051 13.977 2.586 1 94.12 86 LYS A N 1
ATOM 694 C CA . LYS A 1 86 ? 4.812 13.734 3.32 1 94.12 86 LYS A CA 1
ATOM 695 C C . LYS A 1 86 ? 3.6 14.227 2.537 1 94.12 86 LYS A C 1
ATOM 697 O O . LYS A 1 86 ? 3.438 15.438 2.334 1 94.12 86 LYS A O 1
ATOM 702 N N . LEU A 1 87 ? 2.75 13.375 2.189 1 92.56 87 LEU A N 1
ATOM 703 C CA . LEU A 1 87 ? 1.527 13.727 1.476 1 92.56 87 LEU A CA 1
ATOM 704 C C . LEU A 1 87 ? 0.316 13.633 2.396 1 92.56 87 LEU A C 1
ATOM 706 O O . LEU A 1 87 ? -0.184 14.656 2.877 1 92.56 87 LEU A O 1
ATOM 710 N N . LYS A 1 88 ? -0.118 12.406 2.838 1 81.62 88 LYS A N 1
ATOM 711 C CA . LYS A 1 88 ? -1.283 12.297 3.713 1 81.62 88 LYS A CA 1
ATOM 712 C C . LYS A 1 88 ? -0.871 11.938 5.137 1 81.62 88 LYS A C 1
ATOM 714 O O . LYS A 1 88 ? -1.442 12.453 6.102 1 81.62 88 LYS A O 1
ATOM 719 N N . ALA A 1 89 ? 0.143 11.211 5.254 1 79.12 89 ALA A N 1
ATOM 720 C CA . ALA A 1 89 ? 0.561 10.758 6.578 1 79.12 89 ALA A CA 1
ATOM 721 C C . ALA A 1 89 ? 1.443 11.797 7.262 1 79.12 89 ALA A C 1
ATOM 723 O O . ALA A 1 89 ? 2.182 12.523 6.598 1 79.12 89 ALA A O 1
ATOM 724 N N . ASP A 1 90 ? 1.372 11.828 8.508 1 81.75 90 ASP A N 1
ATOM 725 C CA . ASP A 1 90 ? 2.277 12.656 9.297 1 81.75 90 ASP A CA 1
ATOM 726 C C . ASP A 1 90 ? 3.637 11.984 9.469 1 81.75 90 ASP A C 1
ATOM 728 O O . ASP A 1 90 ? 3.811 10.82 9.086 1 81.75 90 ASP A O 1
ATOM 732 N N . GLU A 1 91 ? 4.605 12.828 9.984 1 87.19 91 GLU A N 1
ATOM 733 C CA . GLU A 1 91 ? 5.918 12.227 10.203 1 87.19 91 GLU A CA 1
ATOM 734 C C . GLU A 1 91 ? 5.875 11.195 11.32 1 87.19 91 GLU A C 1
ATOM 736 O O . GLU A 1 91 ? 5.082 11.32 12.258 1 87.19 91 GLU A O 1
ATOM 741 N N . GLY A 1 92 ? 6.676 10.195 11.219 1 82.25 92 GLY A N 1
ATOM 742 C CA . GLY A 1 92 ? 6.816 9.211 12.273 1 82.25 92 GLY A CA 1
ATOM 743 C C . GLY A 1 92 ? 7.457 9.773 13.531 1 82.25 92 GLY A C 1
ATOM 744 O O . GLY A 1 92 ? 7.906 10.922 13.539 1 82.25 92 GLY A O 1
ATOM 745 N N . TYR A 1 93 ? 7.539 9.023 14.523 1 84.06 93 TYR A N 1
ATOM 746 C CA . TYR A 1 93 ? 8.086 9.445 15.812 1 84.06 93 TYR A CA 1
ATOM 747 C C . TYR A 1 93 ? 9.508 9.961 15.656 1 84.06 93 TYR A C 1
ATOM 749 O O . TYR A 1 93 ? 10.422 9.195 15.32 1 84.06 93 TYR A O 1
ATOM 757 N N . ARG A 1 94 ? 9.695 11.227 15.844 1 89.44 94 ARG A N 1
ATOM 758 C CA . ARG A 1 94 ? 10.969 11.938 15.797 1 89.44 94 ARG A CA 1
ATOM 759 C C . ARG A 1 94 ? 11.727 11.617 14.508 1 89.44 94 ARG A C 1
ATOM 761 O O . ARG A 1 94 ? 12.953 11.492 14.516 1 89.44 94 ARG A O 1
ATOM 768 N N . GLN A 1 95 ? 11.016 11.391 13.508 1 93.38 95 GLN A N 1
ATOM 769 C CA . GLN A 1 95 ? 11.594 10.945 12.25 1 93.38 95 GLN A CA 1
ATOM 770 C C . GLN A 1 95 ? 12.609 11.961 11.727 1 93.38 95 GLN A C 1
ATOM 772 O O . GLN A 1 95 ? 13.742 11.594 11.391 1 93.38 95 GLN A O 1
ATOM 777 N N . THR A 1 96 ? 12.266 13.211 11.672 1 96.69 96 THR A N 1
ATOM 778 C CA . THR A 1 96 ? 13.156 14.227 11.117 1 96.69 96 THR A CA 1
ATOM 779 C C . THR A 1 96 ? 14.328 14.492 12.055 1 96.69 96 THR A C 1
ATOM 781 O O . THR A 1 96 ? 15.406 14.875 11.609 1 96.69 96 THR A O 1
ATOM 784 N N . ILE A 1 97 ? 14.125 14.328 13.297 1 96.5 97 ILE A N 1
ATOM 785 C CA . ILE A 1 97 ? 15.227 14.461 14.242 1 96.5 97 ILE A CA 1
ATOM 786 C C . ILE A 1 97 ? 16.25 13.352 14 1 96.5 97 ILE A C 1
ATOM 788 O O . ILE A 1 97 ? 17.453 13.617 13.953 1 96.5 97 ILE A O 1
ATOM 792 N N . ARG A 1 98 ? 15.789 12.133 13.852 1 97.19 98 ARG A N 1
ATOM 793 C CA . ARG A 1 98 ? 16.672 11 13.562 1 97.19 98 ARG A CA 1
ATOM 794 C C . ARG A 1 98 ? 17.438 11.219 12.266 1 97.19 98 ARG A C 1
ATOM 796 O O . ARG A 1 98 ? 18.641 10.969 12.195 1 97.19 98 ARG A O 1
ATOM 803 N N . TYR A 1 99 ? 16.781 11.734 11.336 1 97.75 99 TYR A N 1
ATOM 804 C CA . TYR A 1 99 ? 17.391 11.875 10.008 1 97.75 99 TYR A CA 1
ATOM 805 C C . TYR A 1 99 ? 18.375 13.039 9.984 1 97.75 99 TYR A C 1
ATOM 807 O O . TYR A 1 99 ? 19.281 13.078 9.148 1 97.75 99 TYR A O 1
ATOM 815 N N . ALA A 1 100 ? 18.203 14.016 10.852 1 97.69 100 ALA A N 1
ATOM 816 C CA . ALA A 1 100 ? 19.109 15.156 10.945 1 97.69 100 ALA A CA 1
ATOM 817 C C . ALA A 1 100 ? 20.328 14.82 11.812 1 97.69 100 ALA A C 1
ATOM 819 O O . ALA A 1 100 ? 21.281 15.594 11.875 1 97.69 100 ALA A O 1
ATOM 820 N N . SER A 1 101 ? 20.312 13.703 12.391 1 97.75 101 SER A N 1
ATOM 821 C CA . SER A 1 101 ? 21.359 13.328 13.336 1 97.75 101 SER A CA 1
ATOM 822 C C . SER A 1 101 ? 22.672 13.031 12.617 1 97.75 101 SER A C 1
ATOM 824 O O . SER A 1 101 ? 22.672 12.711 11.422 1 97.75 101 SER A O 1
ATOM 826 N N . ASP A 1 102 ? 23.719 13.078 13.398 1 97 102 ASP A N 1
ATOM 827 C CA . ASP A 1 102 ? 25.031 12.734 12.883 1 97 102 ASP A CA 1
ATOM 828 C C . ASP A 1 102 ? 25.094 11.266 12.461 1 97 102 ASP A C 1
ATOM 830 O O . ASP A 1 102 ? 25.781 10.922 11.492 1 97 102 ASP A O 1
ATOM 834 N N . GLU A 1 103 ? 24.422 10.484 13.164 1 97.56 103 GLU A N 1
ATOM 835 C CA . GLU A 1 103 ? 24.391 9.055 12.859 1 97.56 103 GLU A CA 1
ATOM 836 C C . GLU A 1 103 ? 23.844 8.805 11.461 1 97.56 103 GLU A C 1
ATOM 838 O O . GLU A 1 103 ? 24.453 8.062 10.68 1 97.56 103 GLU A O 1
ATOM 843 N N . CYS A 1 104 ? 22.781 9.422 11.172 1 98 104 CYS A N 1
ATOM 844 C CA . CYS A 1 104 ? 22.172 9.273 9.859 1 98 104 CYS A CA 1
ATOM 845 C C . CYS A 1 104 ? 23.078 9.812 8.766 1 98 104 CYS A C 1
ATOM 847 O O . CYS A 1 104 ? 23.312 9.141 7.758 1 98 104 CYS A O 1
ATOM 849 N N . ILE A 1 105 ? 23.656 10.977 8.969 1 97.62 105 ILE A N 1
ATOM 850 C CA . ILE A 1 105 ? 24.484 11.641 7.977 1 97.62 105 ILE A CA 1
ATOM 851 C C . ILE A 1 105 ? 25.75 10.812 7.727 1 97.62 105 ILE A C 1
ATOM 853 O O . ILE A 1 105 ? 26.172 10.648 6.578 1 97.62 105 ILE A O 1
ATOM 857 N N . ASN A 1 106 ? 26.281 10.273 8.758 1 97.62 106 ASN A N 1
ATOM 858 C CA . ASN A 1 106 ? 27.484 9.445 8.609 1 97.62 106 ASN A CA 1
ATOM 859 C C . ASN A 1 106 ? 27.172 8.148 7.855 1 97.62 106 ASN A C 1
ATOM 861 O O . ASN A 1 106 ? 27.984 7.695 7.047 1 97.62 106 ASN A O 1
ATOM 865 N N . ASP A 1 107 ? 26.047 7.57 8.164 1 98.19 107 ASP A N 1
ATOM 866 C CA . ASP A 1 107 ? 25.625 6.391 7.422 1 98.19 107 ASP A CA 1
ATOM 867 C C . ASP A 1 107 ? 25.547 6.68 5.922 1 98.19 107 ASP A C 1
ATOM 869 O O . ASP A 1 107 ? 26.016 5.879 5.105 1 98.19 107 ASP A O 1
ATOM 873 N N . LEU A 1 108 ? 25 7.828 5.625 1 98.12 108 LEU A N 1
ATOM 874 C CA . LEU A 1 108 ? 24.828 8.203 4.227 1 98.12 108 LEU A CA 1
ATOM 875 C C . LEU A 1 108 ? 26.172 8.516 3.574 1 98.12 108 LEU A C 1
ATOM 877 O O . LEU A 1 108 ? 26.406 8.148 2.422 1 98.12 108 LEU A O 1
ATOM 881 N N . LYS A 1 109 ? 27.047 9.188 4.312 1 97.31 109 LYS A N 1
ATOM 882 C CA . LYS A 1 109 ? 28.375 9.461 3.797 1 97.31 109 LYS A CA 1
ATOM 883 C C . LYS A 1 109 ? 29.109 8.156 3.477 1 97.31 109 LYS A C 1
ATOM 885 O O . LYS A 1 109 ? 29.797 8.062 2.455 1 97.31 109 LYS A O 1
ATOM 890 N N . CYS A 1 110 ? 28.969 7.215 4.316 1 97.69 110 CYS A N 1
ATOM 891 C CA . CYS A 1 110 ? 29.594 5.914 4.09 1 97.69 110 CYS A CA 1
ATOM 892 C C . CYS A 1 110 ? 28.969 5.211 2.889 1 97.69 110 CYS A C 1
ATOM 894 O O . CYS A 1 110 ? 29.688 4.668 2.043 1 97.69 110 CYS A O 1
ATOM 896 N N . HIS A 1 111 ? 27.609 5.25 2.891 1 97.5 111 HIS A N 1
ATOM 897 C CA . HIS A 1 111 ? 26.875 4.586 1.822 1 97.5 111 HIS A CA 1
ATOM 898 C C . HIS A 1 111 ? 27.312 5.09 0.452 1 97.5 111 HIS A C 1
ATOM 900 O O . HIS A 1 111 ? 27.438 4.309 -0.493 1 97.5 111 HIS A O 1
ATOM 906 N N . PHE A 1 112 ? 27.578 6.363 0.384 1 96.94 112 PHE A N 1
ATOM 907 C CA . PHE A 1 112 ? 27.906 6.957 -0.909 1 96.94 112 PHE A CA 1
ATOM 908 C C . PHE A 1 112 ? 29.391 7.238 -1.023 1 96.94 112 PHE A C 1
ATOM 910 O O . PHE A 1 112 ? 29.828 7.961 -1.922 1 96.94 112 PHE A O 1
ATOM 917 N N . GLU A 1 113 ? 30.203 6.75 -0.062 1 95.62 113 GLU A N 1
ATOM 918 C CA . GLU A 1 113 ? 31.656 6.844 -0.067 1 95.62 113 GLU A CA 1
ATOM 919 C C . GLU A 1 113 ? 32.125 8.297 -0.104 1 95.62 113 GLU A C 1
ATOM 921 O O . GLU A 1 113 ? 32.969 8.672 -0.927 1 95.62 113 GLU A O 1
ATOM 926 N N . LEU A 1 114 ? 31.578 9.094 0.82 1 94.88 114 LEU A N 1
ATOM 927 C CA . LEU A 1 114 ? 31.859 10.531 0.857 1 94.88 114 LEU A CA 1
ATOM 928 C C . LEU A 1 114 ? 32.656 10.898 2.111 1 94.88 114 LEU A C 1
ATOM 930 O O . LEU A 1 114 ? 32.688 12.07 2.488 1 94.88 114 LEU A O 1
ATOM 934 N N . GLN A 1 115 ? 33.219 9.945 2.768 1 92.31 115 GLN A N 1
ATOM 935 C CA . GLN A 1 115 ? 33.844 10.172 4.066 1 92.31 115 GLN A CA 1
ATOM 936 C C . GLN A 1 115 ? 35 11.148 3.953 1 92.31 115 GLN A C 1
ATOM 938 O O . GLN A 1 115 ? 35.281 11.914 4.887 1 92.31 115 GLN A O 1
ATOM 943 N N . ASN A 1 116 ? 35.688 11.18 2.871 1 90.88 116 ASN A N 1
ATOM 944 C CA . ASN A 1 116 ? 36.844 12.023 2.705 1 90.88 116 ASN A CA 1
ATOM 945 C C . ASN A 1 116 ? 36.531 13.273 1.883 1 90.88 116 ASN A C 1
ATOM 947 O O . ASN A 1 116 ? 37.438 13.922 1.36 1 90.88 116 ASN A O 1
ATOM 951 N N . ARG A 1 117 ? 35.344 13.578 1.732 1 92.62 117 ARG A N 1
ATOM 952 C CA . ARG A 1 117 ? 34.906 14.742 0.958 1 92.62 117 ARG A CA 1
ATOM 953 C C . ARG A 1 117 ? 34.312 15.812 1.863 1 92.62 117 ARG A C 1
ATOM 955 O O . ARG A 1 117 ? 33.906 15.531 2.994 1 92.62 117 ARG A O 1
ATOM 962 N N . LYS A 1 118 ? 34.375 17.078 1.409 1 94.38 118 LYS A N 1
ATOM 963 C CA . LYS A 1 118 ? 33.625 18.141 2.068 1 94.38 118 LYS A CA 1
ATOM 964 C C . LYS A 1 118 ? 32.125 18.062 1.741 1 94.38 118 LYS A C 1
ATOM 966 O O . LYS A 1 118 ? 31.734 18.312 0.603 1 94.38 118 LYS A O 1
ATOM 971 N N . VAL A 1 119 ? 31.375 17.703 2.738 1 95.31 119 VAL A N 1
ATOM 972 C CA . VAL A 1 119 ? 29.969 17.453 2.508 1 95.31 119 VAL A CA 1
ATOM 973 C C . VAL A 1 119 ? 29.125 18.5 3.227 1 95.31 119 VAL A C 1
ATOM 975 O O . VAL A 1 119 ? 29.359 18.797 4.406 1 95.31 119 VAL A O 1
ATOM 978 N N . GLU A 1 120 ? 28.281 19.188 2.506 1 94 120 GLU A N 1
ATOM 979 C CA . GLU A 1 120 ? 27.234 20.031 3.07 1 94 120 GLU A CA 1
ATOM 980 C C . GLU A 1 120 ? 25.859 19.359 2.982 1 94 120 GLU A C 1
ATOM 982 O O . GLU A 1 120 ? 25.469 18.875 1.916 1 94 120 GLU A O 1
ATOM 987 N N . THR A 1 121 ? 25.156 19.312 4.094 1 96.19 121 THR A N 1
ATOM 988 C CA . THR A 1 121 ? 23.875 18.625 4.133 1 96.19 121 THR A CA 1
ATOM 989 C C . THR A 1 121 ? 22.719 19.609 3.943 1 96.19 121 THR A C 1
ATOM 991 O O . THR A 1 121 ? 22.734 20.703 4.5 1 96.19 121 THR A O 1
ATOM 994 N N . LYS A 1 122 ? 21.812 19.328 3.139 1 96.44 122 LYS A N 1
ATOM 995 C CA . LYS A 1 122 ? 20.531 20.016 2.967 1 96.44 122 LYS A CA 1
ATOM 996 C C . LYS A 1 122 ? 19.359 19.109 3.303 1 96.44 122 LYS A C 1
ATOM 998 O O . LYS A 1 122 ? 19.234 18.016 2.752 1 96.44 122 LYS A O 1
ATOM 1003 N N . LEU A 1 123 ? 18.562 19.516 4.246 1 98.25 123 LEU A N 1
ATOM 1004 C CA . LEU A 1 123 ? 17.422 18.734 4.695 1 98.25 123 LEU A CA 1
ATOM 1005 C C . LEU A 1 123 ? 16.109 19.406 4.305 1 98.25 123 LEU A C 1
ATOM 1007 O O . LEU A 1 123 ? 15.875 20.562 4.648 1 98.25 123 LEU A O 1
ATOM 1011 N N . LEU A 1 124 ? 15.281 18.672 3.572 1 98.19 124 LEU A N 1
ATOM 1012 C CA . LEU A 1 124 ? 14.031 19.219 3.072 1 98.19 124 LEU A CA 1
ATOM 1013 C C . LEU A 1 124 ? 12.844 18.391 3.539 1 98.19 124 LEU A C 1
ATOM 1015 O O . LEU A 1 124 ? 12.859 17.156 3.441 1 98.19 124 LEU A O 1
ATOM 1019 N N . TYR A 1 125 ? 11.898 19.016 4.152 1 97.69 125 TYR A N 1
ATOM 1020 C CA . TYR A 1 125 ? 10.586 18.453 4.453 1 97.69 125 TYR A CA 1
ATOM 1021 C C . TYR A 1 125 ? 9.539 18.953 3.453 1 97.69 125 TYR A C 1
ATOM 1023 O O . TYR A 1 125 ? 9.133 20.109 3.494 1 97.69 125 TYR A O 1
ATOM 1031 N N . LEU A 1 126 ? 9.18 18.078 2.51 1 97.5 126 LEU A N 1
ATOM 1032 C CA . LEU A 1 126 ? 8.195 18.391 1.474 1 97.5 126 LEU A CA 1
ATOM 1033 C C . LEU A 1 126 ? 6.816 17.875 1.858 1 97.5 126 LEU A C 1
ATOM 1035 O O . LEU A 1 126 ? 6.609 16.672 1.976 1 97.5 126 LEU A O 1
ATOM 1039 N N . THR A 1 127 ? 5.836 18.75 1.975 1 95.44 127 THR A N 1
ATOM 1040 C CA . THR A 1 127 ? 4.57 18.344 2.564 1 95.44 127 THR A CA 1
ATOM 1041 C C . THR A 1 127 ? 3.395 18.875 1.744 1 95.44 127 THR A C 1
ATOM 1043 O O . THR A 1 127 ? 3.479 19.953 1.148 1 95.44 127 THR A O 1
ATOM 1046 N N . LEU A 1 128 ? 2.312 18.094 1.706 1 94.44 128 LEU A N 1
ATOM 1047 C CA . LEU A 1 128 ? 1.065 18.469 1.052 1 94.44 128 LEU A CA 1
ATOM 1048 C C . LEU A 1 128 ? 0.352 19.562 1.84 1 94.44 128 LEU A C 1
ATOM 1050 O O . LEU A 1 128 ? -0.263 20.453 1.254 1 94.44 128 LEU A O 1
ATOM 1054 N N . VAL A 1 129 ? 0.436 19.469 3.174 1 88.62 129 VAL A N 1
ATOM 1055 C CA . VAL A 1 129 ? -0.229 20.391 4.082 1 88.62 129 VAL A CA 1
ATOM 1056 C C . VAL A 1 129 ? 0.791 21.375 4.656 1 88.62 129 VAL A C 1
ATOM 1058 O O . VAL A 1 129 ? 1.562 21.031 5.551 1 88.62 129 VAL A O 1
ATOM 1061 N N . PRO A 1 130 ? 0.771 22.547 4.215 1 83.19 130 PRO A N 1
ATOM 1062 C CA . PRO A 1 130 ? 1.781 23.531 4.605 1 83.19 130 PRO A CA 1
ATOM 1063 C C . PRO A 1 130 ? 1.887 23.703 6.117 1 83.19 130 PRO A C 1
ATOM 1065 O O . PRO A 1 130 ? 2.957 24.047 6.633 1 83.19 130 PRO A O 1
ATOM 1068 N N . GLU A 1 131 ? 0.93 23.438 6.785 1 74.38 131 GLU A N 1
ATOM 1069 C CA . GLU A 1 131 ? 0.896 23.672 8.227 1 74.38 131 GLU A CA 1
ATOM 1070 C C . GLU A 1 131 ? 1.587 22.547 8.984 1 74.38 131 GLU A C 1
ATOM 1072 O O . GLU A 1 131 ? 1.869 22.688 10.18 1 74.38 131 GLU A O 1
ATOM 1077 N N . THR A 1 132 ? 1.763 21.562 8.281 1 81.88 132 THR A N 1
ATOM 1078 C CA . THR A 1 132 ? 2.492 20.469 8.906 1 81.88 132 THR A CA 1
ATOM 1079 C C . THR A 1 132 ? 3.988 20.766 8.953 1 81.88 132 THR A C 1
ATOM 1081 O O . THR A 1 132 ? 4.625 20.938 7.914 1 81.88 132 THR A O 1
ATOM 1084 N N . ILE A 1 133 ? 4.492 20.859 10.172 1 83.88 133 ILE A N 1
ATOM 1085 C CA . ILE A 1 133 ? 5.887 21.234 10.367 1 83.88 133 ILE A CA 1
ATOM 1086 C C . ILE A 1 133 ? 6.676 20.031 10.883 1 83.88 133 ILE A C 1
ATOM 1088 O O . ILE A 1 133 ? 6.184 19.281 11.727 1 83.88 133 ILE A O 1
ATOM 1092 N N . PRO A 1 134 ? 7.883 19.859 10.328 1 91.81 134 PRO A N 1
ATOM 1093 C CA . PRO A 1 134 ? 8.703 18.766 10.852 1 91.81 134 PRO A CA 1
ATOM 1094 C C . PRO A 1 134 ? 9.156 19 12.289 1 91.81 134 PRO A C 1
ATOM 1096 O O . PRO A 1 134 ? 9.281 20.141 12.719 1 91.81 134 PRO A O 1
ATOM 1099 N N . THR A 1 135 ? 9.406 17.969 13 1 89.19 135 THR A N 1
ATOM 1100 C CA . THR A 1 135 ? 9.852 18.062 14.383 1 89.19 135 THR A CA 1
ATOM 1101 C C . THR A 1 135 ? 11.242 18.703 14.469 1 89.19 135 THR A C 1
ATOM 1103 O O . THR A 1 135 ? 11.539 19.422 15.414 1 89.19 135 THR A O 1
ATOM 1106 N N . SER A 1 136 ? 12.07 18.438 13.492 1 94.56 136 SER A N 1
ATOM 1107 C CA . SER A 1 136 ? 13.414 19.016 13.469 1 94.56 136 SER A CA 1
ATOM 1108 C C . SER A 1 136 ? 13.422 20.375 12.797 1 94.56 136 SER A C 1
ATOM 1110 O O . SER A 1 136 ? 12.945 20.516 11.664 1 94.56 136 SER A O 1
ATOM 1112 N N . SER A 1 137 ? 14.016 21.328 13.422 1 93.31 137 SER A N 1
ATOM 1113 C CA . SER A 1 137 ? 14.125 22.672 12.867 1 93.31 137 SER A CA 1
ATOM 1114 C C . SER A 1 137 ? 15.211 22.734 11.797 1 93.31 137 SER A C 1
ATOM 1116 O O . SER A 1 137 ? 15.328 23.734 11.078 1 93.31 137 SER A O 1
ATOM 1118 N N . SER A 1 138 ? 15.922 21.688 11.648 1 95.75 138 SER A N 1
ATOM 1119 C CA . SER A 1 138 ? 16.984 21.641 10.656 1 95.75 138 SER A CA 1
ATOM 1120 C C . SER A 1 138 ? 16.422 21.469 9.25 1 95.75 138 SER A C 1
ATOM 1122 O O . SER A 1 138 ? 17.109 21.703 8.258 1 95.75 138 SER A O 1
ATOM 1124 N N . PHE A 1 139 ? 15.234 21.016 9.188 1 97.25 139 PHE A N 1
ATOM 1125 C CA . PHE A 1 139 ? 14.617 20.75 7.887 1 97.25 139 PHE A CA 1
ATOM 1126 C C . PHE A 1 139 ? 13.984 22.031 7.332 1 97.25 139 PHE A C 1
ATOM 1128 O O . PHE A 1 139 ? 13.266 22.734 8.039 1 97.25 139 PHE A O 1
ATOM 1135 N N . LEU A 1 140 ? 14.352 22.312 6.113 1 96 140 LEU A N 1
ATOM 1136 C CA . LEU A 1 140 ? 13.602 23.328 5.379 1 96 140 LEU A CA 1
ATOM 1137 C C . LEU A 1 140 ? 12.188 22.828 5.078 1 96 140 LEU A C 1
ATOM 1139 O O . LEU A 1 140 ? 12.008 21.75 4.516 1 96 140 LEU A O 1
ATOM 1143 N N . ASN A 1 141 ? 11.195 23.547 5.508 1 95.25 141 ASN A N 1
ATOM 1144 C CA . ASN A 1 141 ? 9.797 23.188 5.293 1 95.25 141 ASN A CA 1
ATOM 1145 C C . ASN A 1 141 ? 9.25 23.797 4.004 1 95.25 141 ASN A C 1
ATOM 1147 O O . ASN A 1 141 ? 9.18 25.016 3.871 1 95.25 141 ASN A O 1
ATOM 1151 N N . ILE A 1 142 ? 8.945 22.984 3.037 1 96.75 142 ILE A N 1
ATOM 1152 C CA . ILE A 1 142 ? 8.422 23.422 1.747 1 96.75 142 ILE A CA 1
ATOM 1153 C C . ILE A 1 142 ? 7.133 22.672 1.434 1 96.75 142 ILE A C 1
ATOM 1155 O O . ILE A 1 142 ? 7.047 21.469 1.646 1 96.75 142 ILE A O 1
ATOM 1159 N N . SER A 1 143 ? 6.098 23.375 0.954 1 95.56 143 SER A N 1
ATOM 1160 C CA . SER A 1 143 ? 4.844 22.734 0.569 1 95.56 143 SER A CA 1
ATOM 1161 C C . SER A 1 143 ? 4.848 22.359 -0.906 1 95.56 143 SER A C 1
ATOM 1163 O O . SER A 1 143 ? 5.59 22.938 -1.702 1 95.56 143 SER A O 1
ATOM 1165 N N . TYR A 1 144 ? 4.035 21.422 -1.271 1 97.12 144 TYR A N 1
ATOM 1166 C CA . TYR A 1 144 ? 3.854 21.062 -2.676 1 97.12 144 TYR A CA 1
ATOM 1167 C C . TYR A 1 144 ? 3.281 22.234 -3.463 1 97.12 144 TYR A C 1
ATOM 1169 O O . TYR A 1 144 ? 3.531 22.375 -4.664 1 97.12 144 TYR A O 1
ATOM 1177 N N . GLU A 1 145 ? 2.541 23.062 -2.803 1 95.5 145 GLU A N 1
ATOM 1178 C CA . GLU A 1 145 ? 2.057 24.266 -3.475 1 95.5 145 GLU A CA 1
ATOM 1179 C C . GLU A 1 145 ? 3.215 25.125 -3.969 1 95.5 145 GLU A C 1
ATOM 1181 O O . GLU A 1 145 ? 3.215 25.578 -5.117 1 95.5 145 GLU A O 1
ATOM 1186 N N . GLN A 1 146 ? 4.129 25.312 -3.084 1 97 146 GLN A N 1
ATOM 1187 C CA . GLN A 1 146 ? 5.316 26.094 -3.445 1 97 146 GLN A CA 1
ATOM 1188 C C . GLN A 1 146 ? 6.102 25.391 -4.555 1 97 146 GLN A C 1
ATOM 1190 O O . GLN A 1 146 ? 6.582 26.047 -5.484 1 97 146 GLN A O 1
ATOM 1195 N N . LEU A 1 147 ? 6.254 24.094 -4.473 1 98.06 147 LEU A N 1
ATOM 1196 C CA . LEU A 1 147 ? 7.008 23.328 -5.461 1 98.06 147 LEU A CA 1
ATOM 1197 C C . LEU A 1 147 ? 6.426 23.516 -6.855 1 98.06 147 LEU A C 1
ATOM 1199 O O . LEU A 1 147 ? 7.148 23.844 -7.797 1 98.06 147 LEU A O 1
ATOM 1203 N N . ILE A 1 148 ? 5.098 23.328 -7.012 1 97.75 148 ILE A N 1
ATOM 1204 C CA . ILE A 1 148 ? 4.508 23.344 -8.344 1 97.75 148 ILE A CA 1
ATOM 1205 C C . ILE A 1 148 ? 4.477 24.766 -8.883 1 97.75 148 ILE A C 1
ATOM 1207 O O . ILE A 1 148 ? 4.453 24.984 -10.102 1 97.75 148 ILE A O 1
ATOM 1211 N N . GLN A 1 149 ? 4.523 25.75 -8.039 1 96.69 149 GLN A N 1
ATOM 1212 C CA . GLN A 1 149 ? 4.574 27.141 -8.469 1 96.69 149 GLN A CA 1
ATOM 1213 C C . GLN A 1 149 ? 5.973 27.531 -8.938 1 96.69 149 GLN A C 1
ATOM 1215 O O . GLN A 1 149 ? 6.125 28.266 -9.922 1 96.69 149 GLN A O 1
ATOM 1220 N N . LYS A 1 150 ? 6.945 27.016 -8.281 1 97.06 150 LYS A N 1
ATOM 1221 C CA . LYS A 1 150 ? 8.32 27.453 -8.523 1 97.06 150 LYS A CA 1
ATOM 1222 C C . LYS A 1 150 ? 8.969 26.609 -9.617 1 97.06 150 LYS A C 1
ATOM 1224 O O . LYS A 1 150 ? 9.922 27.062 -10.266 1 97.06 150 LYS A O 1
ATOM 1229 N N . VAL A 1 151 ? 8.547 25.359 -9.805 1 97.44 151 VAL A N 1
ATOM 1230 C CA . VAL A 1 151 ? 9.141 24.453 -10.789 1 97.44 151 VAL A CA 1
ATOM 1231 C C . VAL A 1 151 ? 8.07 23.969 -11.758 1 97.44 151 VAL A C 1
ATOM 1233 O O . VAL A 1 151 ? 7.59 22.844 -11.656 1 97.44 151 VAL A O 1
ATOM 1236 N N . PRO A 1 152 ? 7.738 24.703 -12.789 1 95.56 152 PRO A N 1
ATOM 1237 C CA . PRO A 1 152 ? 6.688 24.344 -13.742 1 95.56 152 PRO A CA 1
ATOM 1238 C C . PRO A 1 152 ? 7.098 23.188 -14.664 1 95.56 152 PRO A C 1
ATOM 1240 O O . PRO A 1 152 ? 8.289 22.891 -14.797 1 95.56 152 PRO A O 1
ATOM 1243 N N . PRO A 1 153 ? 6.102 22.547 -15.273 1 96.31 153 PRO A N 1
ATOM 1244 C CA . PRO A 1 153 ? 6.383 21.391 -16.125 1 96.31 153 PRO A CA 1
ATOM 1245 C C . PRO A 1 153 ? 6.852 21.781 -17.516 1 96.31 153 PRO A C 1
ATOM 1247 O O . PRO A 1 153 ? 7.324 20.922 -18.281 1 96.31 153 PRO A O 1
ATOM 1250 N N . SER A 1 154 ? 6.824 22.953 -17.969 1 90.75 154 SER A N 1
ATOM 1251 C CA . SER A 1 154 ? 6.828 23.406 -19.359 1 90.75 154 SER A CA 1
ATOM 1252 C C . SER A 1 154 ? 8.109 22.984 -20.078 1 90.75 154 SER A C 1
ATOM 1254 O O . SER A 1 154 ? 8.102 22.703 -21.266 1 90.75 154 SER A O 1
ATOM 1256 N N . GLU A 1 155 ? 9.281 22.859 -19.391 1 94.75 155 GLU A N 1
ATOM 1257 C CA . GLU A 1 155 ? 10.547 22.656 -20.094 1 94.75 155 GLU A CA 1
ATOM 1258 C C . GLU A 1 155 ? 11.125 21.266 -19.781 1 94.75 155 GLU A C 1
ATOM 1260 O O . GLU A 1 155 ? 12.305 21.016 -20.016 1 94.75 155 GLU A O 1
ATOM 1265 N N . ILE A 1 156 ? 10.312 20.391 -19.281 1 96.94 156 ILE A N 1
ATOM 1266 C CA . ILE A 1 156 ? 10.75 19.016 -19.062 1 96.94 156 ILE A CA 1
ATOM 1267 C C . ILE A 1 156 ? 10.992 18.344 -20.406 1 96.94 156 ILE A C 1
ATOM 1269 O O . ILE A 1 156 ? 10.148 18.406 -21.297 1 96.94 156 ILE A O 1
ATOM 1273 N N . GLU A 1 157 ? 12.047 17.656 -20.578 1 96.38 157 GLU A N 1
ATOM 1274 C CA . GLU A 1 157 ? 12.539 17.172 -21.859 1 96.38 157 GLU A CA 1
ATOM 1275 C C . GLU A 1 157 ? 11.812 15.891 -22.281 1 96.38 157 GLU A C 1
ATOM 1277 O O . GLU A 1 157 ? 11.406 15.75 -23.438 1 96.38 157 GLU A O 1
ATOM 1282 N N . ASP A 1 158 ? 11.68 14.977 -21.375 1 96.12 158 ASP A N 1
ATOM 1283 C CA . ASP A 1 158 ? 11.062 13.688 -21.656 1 96.12 158 ASP A CA 1
ATOM 1284 C C . ASP A 1 158 ? 9.547 13.812 -21.734 1 96.12 158 ASP A C 1
ATOM 1286 O O . ASP A 1 158 ? 8.906 14.281 -20.797 1 96.12 158 ASP A O 1
ATOM 1290 N N . ILE A 1 159 ? 8.992 13.352 -22.781 1 94.19 159 ILE A N 1
ATOM 1291 C CA . ILE A 1 159 ? 7.574 13.578 -23.031 1 94.19 159 ILE A CA 1
ATOM 1292 C C . ILE A 1 159 ? 6.734 12.852 -22 1 94.19 159 ILE A C 1
ATOM 1294 O O . ILE A 1 159 ? 5.691 13.359 -21.562 1 94.19 159 ILE A O 1
ATOM 1298 N N . GLY A 1 160 ? 7.051 11.641 -21.625 1 94 160 GLY A N 1
ATOM 1299 C CA . GLY A 1 160 ? 6.332 10.906 -20.609 1 94 160 GLY A CA 1
ATOM 1300 C C . GLY A 1 160 ? 6.414 11.547 -19.234 1 94 160 GLY A C 1
ATOM 1301 O O . GLY A 1 160 ? 5.406 11.664 -18.531 1 94 160 GLY A O 1
ATOM 1302 N N . LEU A 1 161 ? 7.59 12.016 -18.938 1 96.12 161 LEU A N 1
ATOM 1303 C CA . LEU A 1 161 ? 7.805 12.672 -17.656 1 96.12 161 LEU A CA 1
ATOM 1304 C C . LEU A 1 161 ? 7.078 14.008 -17.609 1 96.12 161 LEU A C 1
ATOM 1306 O O . LEU A 1 161 ? 6.547 14.391 -16.562 1 96.12 161 LEU A O 1
ATOM 1310 N N . LYS A 1 162 ? 7.137 14.656 -18.719 1 96.56 162 LYS A N 1
ATOM 1311 C CA . LYS A 1 162 ? 6.43 15.93 -18.812 1 96.56 162 LYS A CA 1
ATOM 1312 C C . LYS A 1 162 ? 4.934 15.742 -18.578 1 96.56 162 LYS A C 1
ATOM 1314 O O . LYS A 1 162 ? 4.324 16.484 -17.797 1 96.56 162 LYS A O 1
ATOM 1319 N N . MET A 1 163 ? 4.387 14.797 -19.219 1 94.88 163 MET A N 1
ATOM 1320 C CA . MET A 1 163 ? 2.961 14.516 -19.094 1 94.88 163 MET A CA 1
ATOM 1321 C C . MET A 1 163 ? 2.609 14.148 -17.656 1 94.88 163 MET A C 1
ATOM 1323 O O . MET A 1 163 ? 1.595 14.602 -17.125 1 94.88 163 MET A O 1
ATOM 1327 N N . LEU A 1 164 ? 3.416 13.344 -17.031 1 96 164 LEU A N 1
ATOM 1328 C CA . LEU A 1 164 ? 3.197 12.906 -15.648 1 96 164 LEU A CA 1
ATOM 1329 C C . LEU A 1 164 ? 3.217 14.094 -14.695 1 96 164 LEU A C 1
ATOM 1331 O O . LEU A 1 164 ? 2.328 14.227 -13.852 1 96 164 LEU A O 1
ATOM 1335 N N . TYR A 1 165 ? 4.215 14.898 -14.852 1 97.94 165 TYR A N 1
ATOM 1336 C CA . TYR A 1 165 ? 4.348 16.031 -13.945 1 97.94 165 TYR A CA 1
ATOM 1337 C C . TYR A 1 165 ? 3.262 17.078 -14.203 1 97.94 165 TYR A C 1
ATOM 1339 O O . TYR A 1 165 ? 2.764 17.703 -13.273 1 97.94 165 TYR A O 1
ATOM 1347 N N . GLU A 1 166 ? 2.91 17.266 -15.445 1 97.62 166 GLU A N 1
ATOM 1348 C CA . GLU A 1 166 ? 1.804 18.156 -15.766 1 97.62 166 GLU A CA 1
ATOM 1349 C C . GLU A 1 166 ? 0.513 17.703 -15.094 1 97.62 166 GLU A C 1
ATOM 1351 O O . GLU A 1 166 ? -0.236 18.531 -14.555 1 97.62 166 GLU A O 1
ATOM 1356 N N . ASP A 1 167 ? 0.237 16.422 -15.203 1 97.06 167 ASP A N 1
ATOM 1357 C CA . ASP A 1 167 ? -0.95 15.867 -14.562 1 97.06 167 ASP A CA 1
ATOM 1358 C C . ASP A 1 167 ? -0.896 16.047 -13.047 1 97.06 167 ASP A C 1
ATOM 1360 O O . ASP A 1 167 ? -1.908 16.359 -12.422 1 97.06 167 ASP A O 1
ATOM 1364 N N . PHE A 1 168 ? 0.302 15.852 -12.484 1 97.81 168 PHE A N 1
ATOM 1365 C CA . PHE A 1 168 ? 0.491 16.016 -11.047 1 97.81 168 PHE A CA 1
ATOM 1366 C C . PHE A 1 168 ? 0.233 17.469 -10.633 1 97.81 168 PHE A C 1
ATOM 1368 O O . PHE A 1 168 ? -0.496 17.719 -9.672 1 97.81 168 PHE A O 1
ATOM 1375 N N . VAL A 1 169 ? 0.814 18.359 -11.352 1 98.06 169 VAL A N 1
ATOM 1376 C CA . VAL A 1 169 ? 0.642 19.781 -11.102 1 98.06 169 VAL A CA 1
ATOM 1377 C C . VAL A 1 169 ? -0.839 20.141 -11.18 1 98.06 169 VAL A C 1
ATOM 1379 O O . VAL A 1 169 ? -1.345 20.906 -10.344 1 98.06 169 VAL A O 1
ATOM 1382 N N . SER A 1 170 ? -1.481 19.609 -12.164 1 97.12 170 SER A N 1
ATOM 1383 C CA . SER A 1 170 ? -2.9 19.891 -12.344 1 97.12 170 SER A CA 1
ATOM 1384 C C . SER A 1 170 ? -3.715 19.453 -11.141 1 97.12 170 SER A C 1
ATOM 1386 O O . SER A 1 170 ? -4.559 20.188 -10.641 1 97.12 170 SER A O 1
ATOM 1388 N N . VAL A 1 171 ? -3.496 18.234 -10.703 1 96.56 171 VAL A N 1
ATOM 1389 C CA . VAL A 1 171 ? -4.238 17.703 -9.57 1 96.56 171 VAL A CA 1
ATOM 1390 C C . VAL A 1 171 ? -3.953 18.531 -8.32 1 96.56 171 VAL A C 1
ATOM 1392 O O . VAL A 1 171 ? -4.867 18.844 -7.551 1 96.56 171 VAL A O 1
ATOM 1395 N N . LEU A 1 172 ? -2.691 18.875 -8.062 1 96.38 172 LEU A N 1
ATOM 1396 C CA . LEU A 1 172 ? -2.32 19.641 -6.879 1 96.38 172 LEU A CA 1
ATOM 1397 C C . LEU A 1 172 ? -2.887 21.062 -6.949 1 96.38 172 LEU A C 1
ATOM 1399 O O . LEU A 1 172 ? -3.258 21.641 -5.926 1 96.38 172 LEU A O 1
ATOM 1403 N N . THR A 1 173 ? -2.887 21.625 -8.172 1 96.31 173 THR A N 1
ATOM 1404 C CA . THR A 1 173 ? -3.5 22.938 -8.336 1 96.31 173 THR A CA 1
ATOM 1405 C C . THR A 1 173 ? -4.969 22.906 -7.926 1 96.31 173 THR A C 1
ATOM 1407 O O . THR A 1 173 ? -5.445 23.797 -7.23 1 96.31 173 THR A O 1
ATOM 1410 N N . ASP A 1 174 ? -5.641 21.875 -8.375 1 94.44 174 ASP A N 1
ATOM 1411 C CA . ASP A 1 174 ? -7.027 21.688 -7.969 1 94.44 174 ASP A CA 1
ATOM 1412 C C . ASP A 1 174 ? -7.137 21.531 -6.453 1 94.44 174 ASP A C 1
ATOM 1414 O O . ASP A 1 174 ? -8.047 22.078 -5.828 1 94.44 174 ASP A O 1
ATOM 1418 N N . PHE A 1 175 ? -6.27 20.812 -5.863 1 93.62 175 PHE A N 1
ATOM 1419 C CA . PHE A 1 175 ? -6.25 20.562 -4.43 1 93.62 175 PHE A CA 1
ATOM 1420 C C . PHE A 1 175 ? -6.164 21.859 -3.646 1 93.62 175 PHE A C 1
ATOM 1422 O O . PHE A 1 175 ? -6.855 22.031 -2.641 1 93.62 175 PHE A O 1
ATOM 1429 N N . TYR A 1 176 ? -5.336 22.766 -4.074 1 93.56 176 TYR A N 1
ATOM 1430 C CA . TYR A 1 176 ? -5.047 23.969 -3.311 1 93.56 176 TYR A CA 1
ATOM 1431 C C . TYR A 1 176 ? -6.023 25.078 -3.662 1 93.56 176 TYR A C 1
ATOM 1433 O O . TYR A 1 176 ? -5.965 26.172 -3.09 1 93.56 176 TYR A O 1
ATOM 1441 N N . THR A 1 177 ? -6.887 24.797 -4.562 1 92.25 177 THR A N 1
ATOM 1442 C CA . THR A 1 177 ? -7.848 25.812 -4.969 1 92.25 177 THR A CA 1
ATOM 1443 C C . THR A 1 177 ? -8.953 25.953 -3.93 1 92.25 177 THR A C 1
ATOM 1445 O O . THR A 1 177 ? -9.445 24.969 -3.395 1 92.25 177 THR A O 1
ATOM 1448 N N . ASP A 1 178 ? -9.391 27.141 -3.545 1 89.81 178 ASP A N 1
ATOM 1449 C CA . ASP A 1 178 ? -10.531 27.484 -2.697 1 89.81 178 ASP A CA 1
ATOM 1450 C C . ASP A 1 178 ? -10.352 26.906 -1.289 1 89.81 178 ASP A C 1
ATOM 1452 O O . ASP A 1 178 ? -11.25 26.25 -0.761 1 89.81 178 ASP A O 1
ATOM 1456 N N . LEU A 1 179 ? -9.164 27.047 -0.757 1 90.38 179 LEU A N 1
ATOM 1457 C CA . LEU A 1 179 ? -8.914 26.578 0.597 1 90.38 179 LEU A CA 1
ATOM 1458 C C . LEU A 1 179 ? -9.07 27.703 1.612 1 90.38 179 LEU A C 1
ATOM 1460 O O . LEU A 1 179 ? -9.188 27.438 2.814 1 90.38 179 LEU A O 1
ATOM 1464 N N . ASP A 1 180 ? -9.109 28.891 1.231 1 89.12 180 ASP A N 1
ATOM 1465 C CA . ASP A 1 180 ? -9.266 30.031 2.129 1 89.12 180 ASP A CA 1
ATOM 1466 C C . ASP A 1 180 ? -10.703 30.141 2.619 1 89.12 180 ASP A C 1
ATOM 1468 O O . ASP A 1 180 ? -11.633 29.719 1.932 1 89.12 180 ASP A O 1
ATOM 1472 N N . LEU A 1 181 ? -10.82 30.562 3.836 1 92.94 181 LEU A N 1
ATOM 1473 C CA . LEU A 1 181 ? -12.125 30.828 4.434 1 92.94 181 LEU A CA 1
ATOM 1474 C C . LEU A 1 181 ? -12.398 32.312 4.535 1 92.94 181 LEU A C 1
ATOM 1476 O O . LEU A 1 181 ? -11.555 33.062 5.027 1 92.94 181 LEU A O 1
ATOM 1480 N N . LYS A 1 182 ? -13.617 32.781 3.93 1 92.69 182 LYS A N 1
ATOM 1481 C CA . LYS A 1 182 ? -14.078 34.156 4.09 1 92.69 182 LYS A CA 1
ATOM 1482 C C . LYS A 1 182 ? -15.047 34.281 5.262 1 92.69 182 LYS A C 1
ATOM 1484 O O . LYS A 1 182 ? -15.742 33.312 5.602 1 92.69 182 LYS A O 1
ATOM 1489 N N . GLU A 1 183 ? -15.016 35.406 5.773 1 94.56 183 GLU A N 1
ATOM 1490 C CA . GLU A 1 183 ? -15.852 35.656 6.949 1 94.56 183 GLU A CA 1
ATOM 1491 C C . GLU A 1 183 ? -17.312 35.344 6.66 1 94.56 183 GLU A C 1
ATOM 1493 O O . GLU A 1 183 ? -18.047 34.875 7.543 1 94.56 183 GLU A O 1
ATOM 1498 N N . ASP A 1 184 ? -17.734 35.531 5.488 1 95.75 184 ASP A N 1
ATOM 1499 C CA . ASP A 1 184 ? -19.141 35.375 5.152 1 95.75 184 ASP A CA 1
ATOM 1500 C C . ASP A 1 184 ? -19.438 33.969 4.609 1 95.75 184 ASP A C 1
ATOM 1502 O O . ASP A 1 184 ? -20.578 33.656 4.312 1 95.75 184 ASP A O 1
ATOM 1506 N N . ASP A 1 185 ? -18.469 33.156 4.504 1 95.44 185 ASP A N 1
ATOM 1507 C CA . ASP A 1 185 ? -18.688 31.797 4.062 1 95.44 185 ASP A CA 1
ATOM 1508 C C . ASP A 1 185 ? -19.562 31.031 5.051 1 95.44 185 ASP A C 1
ATOM 1510 O O . ASP A 1 185 ? -19.484 31.25 6.262 1 95.44 185 ASP A O 1
ATOM 1514 N N . ARG A 1 186 ? -20.438 30.188 4.484 1 94 186 ARG A N 1
ATOM 1515 C CA . ARG A 1 186 ? -21.156 29.25 5.348 1 94 186 ARG A CA 1
ATOM 1516 C C . ARG A 1 186 ? -20.234 28.141 5.844 1 94 186 ARG A C 1
ATOM 1518 O O . ARG A 1 186 ? -19.719 27.359 5.047 1 94 186 ARG A O 1
ATOM 1525 N N . LEU A 1 187 ? -20.078 28.109 7.137 1 91.81 187 LEU A N 1
ATOM 1526 C CA . LEU A 1 187 ? -19.062 27.25 7.742 1 91.81 187 LEU A CA 1
ATOM 1527 C C . LEU A 1 187 ? -19.281 25.797 7.348 1 91.81 187 LEU A C 1
ATOM 1529 O O . LEU A 1 187 ? -18.344 25.125 6.875 1 91.81 187 LEU A O 1
ATOM 1533 N N . LEU A 1 188 ? -20.484 25.312 7.496 1 88.94 188 LEU A N 1
ATOM 1534 C CA . LEU A 1 188 ? -20.766 23.891 7.285 1 88.94 188 LEU A CA 1
ATOM 1535 C C . LEU A 1 188 ? -20.625 23.531 5.816 1 88.94 188 LEU A C 1
ATOM 1537 O O . LEU A 1 188 ? -20.266 22.391 5.488 1 88.94 188 LEU A O 1
ATOM 1541 N N . GLU A 1 189 ? -20.781 24.406 4.992 1 89.88 189 GLU A N 1
ATOM 1542 C CA . GLU A 1 189 ? -20.578 24.172 3.568 1 89.88 189 GLU A CA 1
ATOM 1543 C C . GLU A 1 189 ? -19.109 23.938 3.256 1 89.88 189 GLU A C 1
ATOM 1545 O O . GLU A 1 189 ? -18.766 23.125 2.406 1 89.88 189 GLU A O 1
ATOM 1550 N N . LYS A 1 190 ? -18.312 24.703 3.922 1 90.75 190 LYS A N 1
ATOM 1551 C CA . LYS A 1 190 ? -16.875 24.609 3.707 1 90.75 190 LYS A CA 1
ATOM 1552 C C . LYS A 1 190 ? -16.297 23.344 4.328 1 90.75 190 LYS A C 1
ATOM 1554 O O . LYS A 1 190 ? -15.219 22.891 3.947 1 90.75 190 LYS A O 1
ATOM 1559 N N . PHE A 1 191 ? -17 22.75 5.258 1 89.44 191 PHE A N 1
ATOM 1560 C CA . PHE A 1 191 ? -16.531 21.562 5.945 1 89.44 191 PHE A CA 1
ATOM 1561 C C . PHE A 1 191 ? -17.438 20.375 5.652 1 89.44 191 PHE A C 1
ATOM 1563 O O . PHE A 1 191 ? -17.656 19.516 6.52 1 89.44 191 PHE A O 1
ATOM 1570 N N . LYS A 1 192 ? -17.812 20.234 4.516 1 84.12 192 LYS A N 1
ATOM 1571 C CA . LYS A 1 192 ? -18.734 19.172 4.156 1 84.12 192 LYS A CA 1
ATOM 1572 C C . LYS A 1 192 ? -17.984 17.844 3.955 1 84.12 192 LYS A C 1
ATOM 1574 O O . LYS A 1 192 ? -16.812 17.844 3.555 1 84.12 192 LYS A O 1
ATOM 1579 N N . GLU A 1 193 ? -18.562 16.75 4.164 1 68.5 193 GLU A N 1
ATOM 1580 C CA . GLU A 1 193 ? -18.016 15.391 4.172 1 68.5 193 GLU A CA 1
ATOM 1581 C C . GLU A 1 193 ? -17.453 15.016 2.805 1 68.5 193 GLU A C 1
ATOM 1583 O O . GLU A 1 193 ? -16.484 14.266 2.715 1 68.5 193 GLU A O 1
ATOM 1588 N N . ASN A 1 194 ? -17.859 15.586 1.726 1 74.75 194 ASN A N 1
ATOM 1589 C CA . ASN A 1 194 ? -17.391 15.188 0.399 1 74.75 194 ASN A CA 1
ATOM 1590 C C . ASN A 1 194 ? -16.062 15.859 0.045 1 74.75 194 ASN A C 1
ATOM 1592 O O . ASN A 1 194 ? -15.477 15.562 -0.997 1 74.75 194 ASN A O 1
ATOM 1596 N N . THR A 1 195 ? -15.578 16.609 1.022 1 76.5 195 THR A N 1
ATOM 1597 C CA . THR A 1 195 ? -14.273 17.234 0.848 1 76.5 195 THR A CA 1
ATOM 1598 C C . THR A 1 195 ? -13.164 16.328 1.38 1 76.5 195 THR A C 1
ATOM 1600 O O . THR A 1 195 ? -13.344 15.656 2.396 1 76.5 195 THR A O 1
ATOM 1603 N N . GLU A 1 196 ? -12.047 16.297 0.624 1 81.88 196 GLU A N 1
ATOM 1604 C CA . GLU A 1 196 ? -10.914 15.492 1.064 1 81.88 196 GLU A CA 1
ATOM 1605 C C . GLU A 1 196 ? -10.484 15.867 2.48 1 81.88 196 GLU A C 1
ATOM 1607 O O . GLU A 1 196 ? -10.477 17.047 2.838 1 81.88 196 GLU A O 1
ATOM 1612 N N . ALA A 1 197 ? -10.156 14.883 3.209 1 80.5 197 ALA A N 1
ATOM 1613 C CA . ALA A 1 197 ? -9.797 15.086 4.609 1 80.5 197 ALA A CA 1
ATOM 1614 C C . ALA A 1 197 ? -8.633 16.062 4.742 1 80.5 197 ALA A C 1
ATOM 1616 O O . ALA A 1 197 ? -8.602 16.875 5.672 1 80.5 197 ALA A O 1
ATOM 1617 N N . GLU A 1 198 ? -7.73 15.984 3.828 1 84.38 198 GLU A N 1
ATOM 1618 C CA . GLU A 1 198 ? -6.562 16.859 3.883 1 84.38 198 GLU A CA 1
ATOM 1619 C C . GLU A 1 198 ? -6.945 18.312 3.627 1 84.38 198 GLU A C 1
ATOM 1621 O O . GLU A 1 198 ? -6.359 19.234 4.211 1 84.38 198 GLU A O 1
ATOM 1626 N N . ARG A 1 199 ? -7.855 18.484 2.756 1 87.12 199 ARG A N 1
ATOM 1627 C CA . ARG A 1 199 ? -8.359 19.828 2.525 1 87.12 199 ARG A CA 1
ATOM 1628 C C . ARG A 1 199 ? -9.07 20.375 3.762 1 87.12 199 ARG A C 1
ATOM 1630 O O . ARG A 1 199 ? -8.914 21.531 4.113 1 87.12 199 ARG A O 1
ATOM 1637 N N . LEU A 1 200 ? -9.836 19.5 4.324 1 87.5 200 LEU A N 1
ATOM 1638 C CA . LEU A 1 200 ? -10.539 19.875 5.547 1 87.5 200 LEU A CA 1
ATOM 1639 C C . LEU A 1 200 ? -9.547 20.219 6.656 1 87.5 200 LEU A C 1
ATOM 1641 O O . LEU A 1 200 ? -9.797 21.125 7.453 1 87.5 200 LEU A O 1
ATOM 1645 N N . LYS A 1 201 ? -8.539 19.484 6.723 1 86.31 201 LYS A N 1
ATOM 1646 C CA . LYS A 1 201 ? -7.504 19.766 7.707 1 86.31 201 LYS A CA 1
ATOM 1647 C C . LYS A 1 201 ? -6.93 21.172 7.508 1 86.31 201 LYS A C 1
ATOM 1649 O O . LYS A 1 201 ? -6.742 21.906 8.469 1 86.31 201 LYS A O 1
ATOM 1654 N N . ILE A 1 202 ? -6.645 21.484 6.301 1 87.81 202 ILE A N 1
ATOM 1655 C CA . ILE A 1 202 ? -6.094 22.797 5.977 1 87.81 202 ILE A CA 1
ATOM 1656 C C . ILE A 1 202 ? -7.105 23.875 6.34 1 87.81 202 ILE A C 1
ATOM 1658 O O . ILE A 1 202 ? -6.75 24.891 6.949 1 87.81 202 ILE A O 1
ATOM 1662 N N . ARG A 1 203 ? -8.359 23.688 6.016 1 88.94 203 ARG A N 1
ATOM 1663 C CA . ARG A 1 203 ? -9.398 24.656 6.344 1 88.94 203 ARG A CA 1
ATOM 1664 C C . ARG A 1 203 ? -9.531 24.828 7.852 1 88.94 203 ARG A C 1
ATOM 1666 O O . ARG A 1 203 ? -9.688 25.953 8.336 1 88.94 203 ARG A O 1
ATOM 1673 N N . PHE A 1 204 ? -9.523 23.734 8.484 1 90.06 204 PHE A N 1
ATOM 1674 C CA . PHE A 1 204 ? -9.609 23.781 9.938 1 90.06 204 PHE A CA 1
ATOM 1675 C C . PHE A 1 204 ? -8.453 24.594 10.523 1 90.06 204 PHE A C 1
ATOM 1677 O O . PHE A 1 204 ? -8.656 25.422 11.406 1 90.06 204 PHE A O 1
ATOM 1684 N N . ARG A 1 205 ? -7.348 24.328 10.117 1 88.44 205 ARG A N 1
ATOM 1685 C CA . ARG A 1 205 ? -6.188 25.078 10.594 1 88.44 205 ARG A CA 1
ATOM 1686 C C . ARG A 1 205 ? -6.344 26.578 10.305 1 88.44 205 ARG A C 1
ATOM 1688 O O . ARG A 1 205 ? -6.078 27.406 11.172 1 88.44 205 ARG A O 1
ATOM 1695 N N . LYS A 1 206 ? -6.695 26.828 9.102 1 88.62 206 LYS A N 1
ATOM 1696 C CA . LYS A 1 206 ? -6.879 28.234 8.734 1 88.62 206 LYS A CA 1
ATOM 1697 C C . LYS A 1 206 ? -7.949 28.891 9.602 1 88.62 206 LYS A C 1
ATOM 1699 O O . LYS A 1 206 ? -7.816 30.062 9.984 1 88.62 206 LYS A O 1
ATOM 1704 N N . LEU A 1 207 ? -8.93 28.156 9.805 1 91.12 207 LEU A N 1
ATOM 1705 C CA . LEU A 1 207 ? -9.984 28.625 10.695 1 91.12 207 LEU A CA 1
ATOM 1706 C C . LEU A 1 207 ? -9.438 28.938 12.078 1 91.12 207 LEU A C 1
ATOM 1708 O O . LEU A 1 207 ? -9.656 30.016 12.617 1 91.12 207 LEU A O 1
ATOM 1712 N N . MET A 1 208 ? -8.688 28.031 12.609 1 89.5 208 MET A N 1
ATOM 1713 C CA . MET A 1 208 ? -8.141 28.188 13.953 1 89.5 208 MET A CA 1
ATOM 1714 C C . MET A 1 208 ? -7.094 29.297 13.992 1 89.5 208 MET A C 1
ATOM 1716 O O . MET A 1 208 ? -6.996 30.031 14.977 1 89.5 208 MET A O 1
ATOM 1720 N N . ASP A 1 209 ? -6.328 29.406 12.977 1 85.69 209 ASP A N 1
ATOM 1721 C CA . ASP A 1 209 ? -5.316 30.453 12.891 1 85.69 209 ASP A CA 1
ATOM 1722 C C . ASP A 1 209 ? -5.957 31.844 12.891 1 85.69 209 ASP A C 1
ATOM 1724 O O . ASP A 1 209 ? -5.34 32.812 13.32 1 85.69 209 ASP A O 1
ATOM 1728 N N . SER A 1 210 ? -7.105 31.844 12.406 1 86.19 210 SER A N 1
ATOM 1729 C CA . SER A 1 210 ? -7.781 33.125 12.266 1 86.19 210 SER A CA 1
ATOM 1730 C C . SER A 1 210 ? -8.43 33.562 13.578 1 86.19 210 SER A C 1
ATOM 1732 O O . SER A 1 210 ? -8.953 34.688 13.68 1 86.19 210 SER A O 1
ATOM 1734 N N . ILE A 1 211 ? -8.352 32.656 14.492 1 82.25 211 ILE A N 1
ATOM 1735 C CA . ILE A 1 211 ? -8.961 32.969 15.781 1 82.25 211 ILE A CA 1
ATOM 1736 C C . ILE A 1 211 ? -7.91 33.562 16.719 1 82.25 211 ILE A C 1
ATOM 1738 O O . ILE A 1 211 ? -6.852 32.969 16.938 1 82.25 211 ILE A O 1
ATOM 1742 N N . GLN A 1 212 ? -8.062 34.781 17.141 1 69.81 212 GLN A N 1
ATOM 1743 C CA . GLN A 1 212 ? -7.188 35.469 18.078 1 69.81 212 GLN A CA 1
ATOM 1744 C C . GLN A 1 212 ? -7.719 35.375 19.5 1 69.81 212 GLN A C 1
ATOM 1746 O O . GLN A 1 212 ? -8.852 35.781 19.781 1 69.81 212 GLN A O 1
ATOM 1751 N N . THR A 1 213 ? -7.062 34.469 20.344 1 64.25 213 THR A N 1
ATOM 1752 C CA . THR A 1 213 ? -7.512 34.281 21.719 1 64.25 213 THR A CA 1
ATOM 1753 C C . THR A 1 213 ? -6.82 35.281 22.641 1 64.25 213 THR A C 1
ATOM 1755 O O . THR A 1 213 ? -6.578 35 23.812 1 64.25 213 THR A O 1
ATOM 1758 N N . VAL A 1 214 ? -6.5 36.375 22.281 1 62.41 214 VAL A N 1
ATOM 1759 C CA . VAL A 1 214 ? -5.586 37.344 22.906 1 62.41 214 VAL A CA 1
ATOM 1760 C C . VAL A 1 214 ? -6.078 37.688 24.312 1 62.41 214 VAL A C 1
ATOM 1762 O O . VAL A 1 214 ? -5.285 37.75 25.25 1 62.41 214 VAL A O 1
ATOM 1765 N N . GLU A 1 215 ? -7.414 37.688 24.516 1 72.5 215 GLU A N 1
ATOM 1766 C CA . GLU A 1 215 ? -7.891 38.25 25.781 1 72.5 215 GLU A CA 1
ATOM 1767 C C . GLU A 1 215 ? -7.801 37.25 26.922 1 72.5 215 GLU A C 1
ATOM 1769 O O . GLU A 1 215 ? -7.738 37.625 28.094 1 72.5 215 GLU A O 1
ATOM 1774 N N . THR A 1 216 ? -7.594 36.031 26.703 1 78.31 216 THR A N 1
ATOM 1775 C CA . THR A 1 216 ? -7.633 35 27.734 1 78.31 216 THR A CA 1
ATOM 1776 C C . THR A 1 216 ? -6.223 34.594 28.125 1 78.31 216 THR A C 1
ATOM 1778 O O . THR A 1 216 ? -6.023 33.938 29.156 1 78.31 216 THR A O 1
ATOM 1781 N N . GLY A 1 217 ? -5.227 35 27.375 1 86.5 217 GLY A N 1
ATOM 1782 C CA . GLY A 1 217 ? -3.865 34.531 27.594 1 86.5 217 GLY A CA 1
ATOM 1783 C C . GLY A 1 217 ? -3.643 33.125 27.109 1 86.5 217 GLY A C 1
ATOM 1784 O O . GLY A 1 217 ? -2.535 32.594 27.219 1 86.5 217 GLY A O 1
ATOM 1785 N N . LEU A 1 218 ? -4.668 32.562 26.625 1 90.94 218 LEU A N 1
ATOM 1786 C CA . LEU A 1 218 ? -4.543 31.203 26.109 1 90.94 218 LEU A CA 1
ATOM 1787 C C . LEU A 1 218 ? -3.818 31.188 24.766 1 90.94 218 LEU A C 1
ATOM 1789 O O . LEU A 1 218 ? -3.975 32.125 23.969 1 90.94 218 LEU A O 1
ATOM 1793 N N . THR A 1 219 ? -2.969 30.156 24.641 1 88.94 219 THR A N 1
ATOM 1794 C CA . THR A 1 219 ? -2.318 29.906 23.359 1 88.94 219 THR A CA 1
ATOM 1795 C C . THR A 1 219 ? -2.844 28.609 22.719 1 88.94 219 THR A C 1
ATOM 1797 O O . THR A 1 219 ? -3.363 27.734 23.422 1 88.94 219 THR A O 1
ATOM 1800 N N . ARG A 1 220 ? -2.785 28.641 21.469 1 88.31 220 ARG A N 1
ATOM 1801 C CA . ARG A 1 220 ? -3.314 27.484 20.734 1 88.31 220 ARG A CA 1
ATOM 1802 C C . ARG A 1 220 ? -2.191 26.547 20.297 1 88.31 220 ARG A C 1
ATOM 1804 O O . ARG A 1 220 ? -1.114 27 19.906 1 88.31 220 ARG A O 1
ATOM 1811 N N . SER A 1 221 ? -2.395 25.312 20.328 1 86.19 221 SER A N 1
ATOM 1812 C CA . SER A 1 221 ? -1.45 24.328 19.828 1 86.19 221 SER A CA 1
ATOM 1813 C C . SER A 1 221 ? -1.51 24.219 18.312 1 86.19 221 SER A C 1
ATOM 1815 O O . SER A 1 221 ? -2.344 24.859 17.672 1 86.19 221 SER A O 1
ATOM 1817 N N . GLU A 1 222 ? -0.622 23.438 17.766 1 80 222 GLU A N 1
ATOM 1818 C CA . GLU A 1 222 ? -0.748 23.047 16.359 1 80 222 GLU A CA 1
ATOM 1819 C C . GLU A 1 222 ? -1.938 22.109 16.156 1 80 222 GLU A C 1
ATOM 1821 O O . GLU A 1 222 ? -2.404 21.469 17.109 1 80 222 GLU A O 1
ATOM 1826 N N . VAL A 1 223 ? -2.428 22.141 14.938 1 82.12 223 VAL A N 1
ATOM 1827 C CA . VAL A 1 223 ? -3.559 21.281 14.625 1 82.12 223 VAL A CA 1
ATOM 1828 C C . VAL A 1 223 ? -3.113 19.812 14.656 1 82.12 223 VAL A C 1
ATOM 1830 O O . VAL A 1 223 ? -2.088 19.469 14.07 1 82.12 223 VAL A O 1
ATOM 1833 N N . GLY A 1 224 ? -3.834 19.062 15.438 1 81.44 224 GLY A N 1
ATOM 1834 C CA . GLY A 1 224 ? -3.629 17.609 15.477 1 81.44 224 GLY A CA 1
ATOM 1835 C C . GLY A 1 224 ? -4.711 16.844 14.75 1 81.44 224 GLY A C 1
ATOM 1836 O O . GLY A 1 224 ? -5.723 17.406 14.336 1 81.44 224 GLY A O 1
ATOM 1837 N N . GLN A 1 225 ? -4.402 15.586 14.484 1 82.69 225 GLN A N 1
ATOM 1838 C CA . GLN A 1 225 ? -5.355 14.68 13.844 1 82.69 225 GLN A CA 1
ATOM 1839 C C . GLN A 1 225 ? -5.438 13.352 14.586 1 82.69 225 GLN A C 1
ATOM 1841 O O . GLN A 1 225 ? -4.418 12.82 15.031 1 82.69 225 GLN A O 1
ATOM 1846 N N . VAL A 1 226 ? -6.633 12.922 14.867 1 79.25 226 VAL A N 1
ATOM 1847 C CA . VAL A 1 226 ? -6.867 11.625 15.484 1 79.25 226 VAL A CA 1
ATOM 1848 C C . VAL A 1 226 ? -7.746 10.773 14.578 1 79.25 226 VAL A C 1
ATOM 1850 O O . VAL A 1 226 ? -8.789 11.234 14.094 1 79.25 226 VAL A O 1
ATOM 1853 N N . VAL A 1 227 ? -7.191 9.609 14.25 1 74.44 227 VAL A N 1
ATOM 1854 C CA . VAL A 1 227 ? -7.953 8.68 13.422 1 74.44 227 VAL A CA 1
ATOM 1855 C C . VAL A 1 227 ? -8.406 7.484 14.258 1 74.44 227 VAL A C 1
ATOM 1857 O O . VAL A 1 227 ? -7.605 6.891 14.984 1 74.44 227 VAL A O 1
ATOM 1860 N N . GLY A 1 228 ? -9.609 7.309 14.5 1 65.44 228 GLY A N 1
ATOM 1861 C CA . GLY A 1 228 ? -10.141 6.168 15.227 1 65.44 228 GLY A CA 1
ATOM 1862 C C . GLY A 1 228 ? -11.391 5.586 14.594 1 65.44 228 GLY A C 1
ATOM 1863 O O . GLY A 1 228 ? -12.328 6.316 14.273 1 65.44 228 GLY A O 1
ATOM 1864 N N . SER A 1 229 ? -11.406 4.242 14.5 1 64.44 229 SER A N 1
ATOM 1865 C CA . SER A 1 229 ? -12.539 3.465 14.016 1 64.44 229 SER A CA 1
ATOM 1866 C C . SER A 1 229 ? -13.086 4.031 12.711 1 64.44 229 SER A C 1
ATOM 1868 O O . SER A 1 229 ? -14.297 4.188 12.547 1 64.44 229 SER A O 1
ATOM 1870 N N . GLY A 1 230 ? -12.344 4.523 11.836 1 64.44 230 GLY A N 1
ATOM 1871 C CA . GLY A 1 230 ? -12.766 5.016 10.539 1 64.44 230 GLY A CA 1
ATOM 1872 C C . GLY A 1 230 ? -13.148 6.484 10.547 1 64.44 230 GLY A C 1
ATOM 1873 O O . GLY A 1 230 ? -13.594 7.023 9.531 1 64.44 230 GLY A O 1
ATOM 1874 N N . ARG A 1 231 ? -12.984 7.141 11.656 1 74.56 231 ARG A N 1
ATOM 1875 C CA . ARG A 1 231 ? -13.328 8.555 11.766 1 74.56 231 ARG A CA 1
ATOM 1876 C C . ARG A 1 231 ? -12.086 9.422 11.867 1 74.56 231 ARG A C 1
ATOM 1878 O O . ARG A 1 231 ? -11.07 9 12.43 1 74.56 231 ARG A O 1
ATOM 1885 N N . ILE A 1 232 ? -12.164 10.578 11.242 1 81.06 232 ILE A N 1
ATOM 1886 C CA . ILE A 1 232 ? -11.086 11.562 11.281 1 81.06 232 ILE A CA 1
ATOM 1887 C C . ILE A 1 232 ? -11.531 12.789 12.07 1 81.06 232 ILE A C 1
ATOM 1889 O O . ILE A 1 232 ? -12.602 13.352 11.805 1 81.06 232 ILE A O 1
ATOM 1893 N N . ASN A 1 233 ? -10.766 13.102 13.102 1 87 233 ASN A N 1
ATOM 1894 C CA . ASN A 1 233 ? -11.008 14.305 13.883 1 87 233 ASN A CA 1
ATOM 1895 C C . ASN A 1 233 ? -9.797 15.242 13.852 1 87 233 ASN A C 1
ATOM 1897 O O . ASN A 1 233 ? -8.656 14.781 13.938 1 87 233 ASN A O 1
ATOM 1901 N N . PHE A 1 234 ? -10.133 16.484 13.641 1 88.75 234 PHE A N 1
ATOM 1902 C CA . PHE A 1 234 ? -9.109 17.516 13.781 1 88.75 234 PHE A CA 1
ATOM 1903 C C . PHE A 1 234 ? -9.258 18.234 15.117 1 88.75 234 PHE A C 1
ATOM 1905 O O . PHE A 1 234 ? -10.375 18.484 15.578 1 88.75 234 PHE A O 1
ATOM 1912 N N . LEU A 1 235 ? -8.102 18.516 15.695 1 90.44 235 LEU A N 1
ATOM 1913 C CA . LEU A 1 235 ? -8.234 19.156 17 1 90.44 235 LEU A CA 1
ATOM 1914 C C . LEU A 1 235 ? -7.102 20.156 17.234 1 90.44 235 LEU A C 1
ATOM 1916 O O . LEU A 1 235 ? -6.031 20.031 16.641 1 90.44 235 LEU A O 1
ATOM 1920 N N . VAL A 1 236 ? -7.418 21.141 18 1 91.12 236 VAL A N 1
ATOM 1921 C CA . VAL A 1 236 ? -6.449 22.078 18.578 1 91.12 236 VAL A CA 1
ATOM 1922 C C . VAL A 1 236 ? -6.684 22.219 20.078 1 91.12 236 VAL A C 1
ATOM 1924 O O . VAL A 1 236 ? -7.809 22.047 20.547 1 91.12 236 VAL A O 1
ATOM 1927 N N . GLN A 1 237 ? -5.605 22.484 20.734 1 92.06 237 GLN A N 1
ATOM 1928 C CA . GLN A 1 237 ? -5.699 22.688 22.172 1 92.06 237 GLN A CA 1
ATOM 1929 C C . GLN A 1 237 ? -5.398 24.125 22.547 1 92.06 237 GLN A C 1
ATOM 1931 O O . GLN A 1 237 ? -4.516 24.766 21.969 1 92.06 237 GLN A O 1
ATOM 1936 N N . PHE A 1 238 ? -6.195 24.625 23.438 1 92.75 238 PHE A N 1
ATOM 1937 C CA . PHE A 1 238 ? -5.953 25.938 24.047 1 92.75 238 PHE A CA 1
ATOM 1938 C C . PHE A 1 238 ? -5.559 25.797 25.516 1 92.75 238 PHE A C 1
ATOM 1940 O O . PHE A 1 238 ? -6.262 25.156 26.281 1 92.75 238 PHE A O 1
ATOM 1947 N N . SER A 1 239 ? -4.477 26.391 25.844 1 94.25 239 SER A N 1
ATOM 1948 C CA . SER A 1 239 ? -3.996 26.344 27.219 1 94.25 239 SER A CA 1
ATOM 1949 C C . SER A 1 239 ? -3.031 27.484 27.5 1 94.25 239 SER A C 1
ATOM 1951 O O . SER A 1 239 ? -2.857 28.391 26.672 1 94.25 239 SER A O 1
ATOM 1953 N N . LYS A 1 240 ? -2.658 27.641 28.719 1 94.25 240 LYS A N 1
ATOM 1954 C CA . LYS A 1 240 ? -1.655 28.609 29.141 1 94.25 240 LYS A CA 1
ATOM 1955 C C . LYS A 1 240 ? -0.806 28.047 30.281 1 94.25 240 LYS A C 1
ATOM 1957 O O . LYS A 1 240 ? -1.126 27 30.844 1 94.25 240 LYS A O 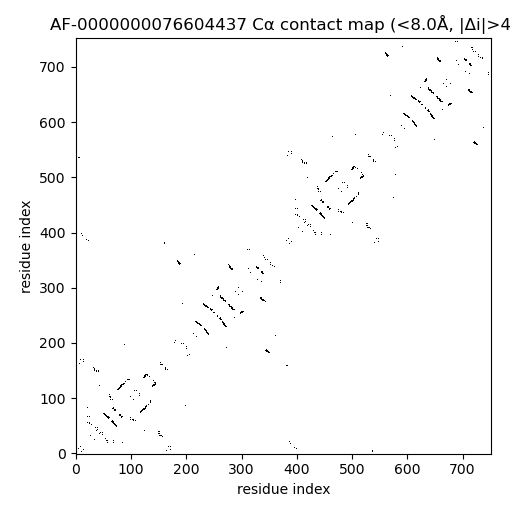1
ATOM 1962 N N . ASP A 1 241 ? 0.222 28.703 30.609 1 93.56 241 ASP A N 1
ATOM 1963 C CA . ASP A 1 241 ? 1.186 28.203 31.578 1 93.56 241 ASP A CA 1
ATOM 1964 C C . ASP A 1 241 ? 0.518 27.953 32.938 1 93.56 241 ASP A C 1
ATOM 1966 O O . ASP A 1 241 ? 0.819 26.969 33.625 1 93.56 241 ASP A O 1
ATOM 1970 N N . ALA A 1 242 ? -0.351 28.828 33.312 1 93.56 242 ALA A N 1
ATOM 1971 C CA . ALA A 1 242 ? -1.024 28.719 34.625 1 93.56 242 ALA A CA 1
ATOM 1972 C C . ALA A 1 242 ? -1.89 27.469 34.688 1 93.56 242 ALA A C 1
ATOM 1974 O O . ALA A 1 242 ? -2.297 27.047 35.781 1 93.56 242 ALA A O 1
ATOM 1975 N N . TRP A 1 243 ? -2.172 26.859 33.531 1 96 243 TRP A N 1
ATOM 1976 C CA . TRP A 1 243 ? -3.059 25.703 33.469 1 96 243 TRP A CA 1
ATOM 1977 C C . TRP A 1 243 ? -2.262 24.391 33.438 1 96 243 TRP A C 1
ATOM 1979 O O . TRP A 1 243 ? -2.838 23.312 33.375 1 96 243 TRP A O 1
ATOM 1989 N N . LYS A 1 244 ? -0.949 24.5 33.5 1 95.69 244 LYS A N 1
ATOM 1990 C CA . LYS A 1 244 ? -0.083 23.312 33.406 1 95.69 244 LYS A CA 1
ATOM 1991 C C . LYS A 1 244 ? 0.8 23.203 34.656 1 95.69 244 LYS A C 1
ATOM 1993 O O . LYS A 1 244 ? 1.383 24.188 35.094 1 95.69 244 LYS A O 1
ATOM 1998 N N . GLY A 1 245 ? 0.826 22.047 35.188 1 95.19 245 GLY A N 1
ATOM 1999 C CA . GLY A 1 245 ? 1.742 21.766 36.281 1 95.19 245 GLY A CA 1
ATOM 2000 C C . GLY A 1 245 ? 3.08 21.219 35.812 1 95.19 245 GLY A C 1
ATOM 2001 O O . GLY A 1 245 ? 3.58 21.625 34.75 1 95.19 245 GLY A O 1
ATOM 2002 N N . LYS A 1 246 ? 3.67 20.484 36.719 1 94.94 246 LYS A N 1
ATOM 2003 C CA . LYS A 1 246 ? 4.977 19.906 36.406 1 94.94 246 LYS A CA 1
ATOM 2004 C C . LYS A 1 246 ? 4.84 18.656 35.562 1 94.94 246 LYS A C 1
ATOM 2006 O O . LYS A 1 246 ? 3.793 18.016 35.562 1 94.94 246 LYS A O 1
ATOM 2011 N N . VAL A 1 247 ? 5.871 18.344 34.812 1 95.06 247 VAL A N 1
ATOM 2012 C CA . VAL A 1 247 ? 5.926 17.094 34.062 1 95.06 247 VAL A CA 1
ATOM 2013 C C . VAL A 1 247 ? 6.344 15.953 35 1 95.06 247 VAL A C 1
ATOM 2015 O O . VAL A 1 247 ? 7.348 16.062 35.719 1 95.06 247 VAL A O 1
ATOM 2018 N N . ALA A 1 248 ? 5.555 14.922 34.938 1 94.38 248 ALA A N 1
ATOM 2019 C CA . ALA A 1 248 ? 5.859 13.773 35.781 1 94.38 248 ALA A CA 1
ATOM 2020 C C . ALA A 1 248 ? 7.215 13.172 35.438 1 94.38 248 ALA A C 1
ATOM 2022 O O . ALA A 1 248 ? 7.52 12.977 34.25 1 94.38 248 ALA A O 1
ATOM 2023 N N . GLU A 1 249 ? 8.023 12.906 36.375 1 92.19 249 GLU A N 1
ATOM 2024 C CA . GLU A 1 249 ? 9.312 12.258 36.156 1 92.19 249 GLU A CA 1
ATOM 2025 C C . GLU A 1 249 ? 9.156 10.75 36 1 92.19 249 GLU A C 1
ATOM 2027 O O . GLU A 1 249 ? 8.219 10.156 36.531 1 92.19 249 GLU A O 1
ATOM 2032 N N . LYS A 1 250 ? 9.883 10.148 35.031 1 85.81 250 LYS A N 1
ATOM 2033 C CA . LYS A 1 250 ? 9.891 8.695 34.875 1 85.81 250 LYS A CA 1
ATOM 2034 C C . LYS A 1 250 ? 11.07 8.062 35.594 1 85.81 250 LYS A C 1
ATOM 2036 O O . LYS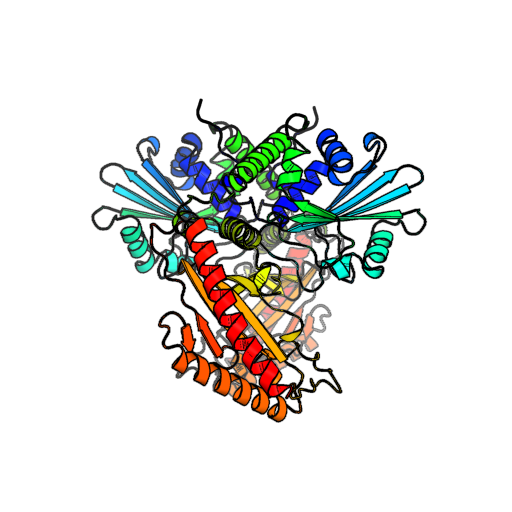 A 1 250 ? 12.227 8.391 35.312 1 85.81 250 LYS A O 1
ATOM 2041 N N . GLY A 1 251 ? 10.859 7.445 36.719 1 80.75 251 GLY A N 1
ATOM 2042 C CA . GLY A 1 251 ? 11.844 6.699 37.5 1 80.75 251 GLY A CA 1
ATOM 2043 C C . GLY A 1 251 ? 11.539 5.215 37.562 1 80.75 251 GLY A C 1
ATOM 2044 O O . GLY A 1 251 ? 10.398 4.824 37.812 1 80.75 251 GLY A O 1
ATOM 2045 N N . ASN A 1 252 ? 12.625 4.367 37.375 1 83.12 252 ASN A N 1
ATOM 2046 C CA . ASN A 1 252 ? 12.523 2.916 37.469 1 83.12 252 ASN A CA 1
ATOM 2047 C C . ASN A 1 252 ? 11.406 2.379 36.562 1 83.12 252 ASN A C 1
ATOM 2049 O O . ASN A 1 252 ? 10.633 1.522 37 1 83.12 252 ASN A O 1
ATOM 2053 N N . GLY A 1 253 ? 11.016 3.004 35.5 1 85.06 253 GLY A N 1
ATOM 2054 C CA . GLY A 1 253 ? 10.031 2.539 34.531 1 85.06 253 GLY A CA 1
ATOM 2055 C C . GLY A 1 253 ? 8.633 3.057 34.781 1 85.06 253 GLY A C 1
ATOM 2056 O O . GLY A 1 253 ? 7.715 2.807 34 1 85.06 253 GLY A O 1
ATOM 2057 N N . LEU A 1 254 ? 8.523 3.744 35.969 1 91.81 254 LEU A N 1
ATOM 2058 C CA . LEU A 1 254 ? 7.191 4.238 36.312 1 91.81 254 LEU A CA 1
ATOM 2059 C C . LEU A 1 254 ? 7.168 5.762 36.344 1 91.81 254 LEU A C 1
ATOM 2061 O O . LEU A 1 254 ? 8.133 6.398 36.781 1 91.81 254 LEU A O 1
ATOM 2065 N N . TYR A 1 255 ? 6.125 6.316 35.875 1 94 255 TYR A N 1
ATOM 2066 C CA . TYR A 1 255 ? 5.922 7.754 36.031 1 94 255 TYR A CA 1
ATOM 2067 C C . TYR A 1 255 ? 5.488 8.102 37.438 1 94 255 TYR A C 1
ATOM 2069 O O . TYR A 1 255 ? 4.605 7.449 38 1 94 255 TYR A O 1
ATOM 2077 N N . LYS A 1 256 ? 6.074 9.125 38.031 1 94.81 256 LYS A N 1
ATOM 2078 C CA . LYS A 1 256 ? 5.68 9.609 39.375 1 94.81 256 LYS A CA 1
ATOM 2079 C C . LYS A 1 256 ? 4.645 10.727 39.25 1 94.81 256 LYS A C 1
ATOM 2081 O O . LYS A 1 256 ? 4.992 11.883 39 1 94.81 256 LYS A O 1
ATOM 2086 N N . LEU A 1 257 ? 3.461 10.422 39.531 1 95.31 257 LEU A N 1
ATOM 2087 C CA . LEU A 1 257 ? 2.385 11.406 39.469 1 95.31 257 LEU A CA 1
ATOM 2088 C C . LEU A 1 257 ? 2.152 12.031 40.844 1 95.31 257 LEU A C 1
ATOM 2090 O O . LEU A 1 257 ? 2.277 11.359 41.875 1 95.31 257 LEU A O 1
ATOM 2094 N N . THR A 1 258 ? 1.883 13.32 40.906 1 94.56 258 THR A N 1
ATOM 2095 C CA . THR A 1 258 ? 1.534 14.086 42.094 1 94.56 258 THR A CA 1
ATOM 2096 C C . THR A 1 258 ? 0.374 15.031 41.812 1 94.56 258 THR A C 1
ATOM 2098 O O . THR A 1 258 ? -0.172 15.039 40.719 1 94.56 258 THR A O 1
ATOM 2101 N N . SER A 1 259 ? 0.013 15.859 42.812 1 94.12 259 SER A N 1
ATOM 2102 C CA . SER A 1 259 ? -1.031 16.859 42.656 1 94.12 259 SER A CA 1
ATOM 2103 C C . SER A 1 259 ? -0.592 17.969 41.688 1 94.12 259 SER A C 1
ATOM 2105 O O . SER A 1 259 ? -1.426 18.703 41.156 1 94.12 259 SER A O 1
ATOM 2107 N N . GLU A 1 260 ? 0.729 17.906 41.375 1 94.62 260 GLU A N 1
ATOM 2108 C CA . GLU A 1 260 ? 1.262 19 40.562 1 94.62 260 GLU A CA 1
ATOM 2109 C C . GLU A 1 260 ? 1.48 18.531 39.125 1 94.62 260 GLU A C 1
ATOM 2111 O O . GLU A 1 260 ? 1.894 19.328 38.25 1 94.62 260 GLU A O 1
ATOM 2116 N N . THR A 1 261 ? 1.21 17.344 38.781 1 96 261 THR A N 1
ATOM 2117 C CA . THR A 1 261 ? 1.478 16.812 37.469 1 96 261 THR A CA 1
ATOM 2118 C C . THR A 1 261 ? 0.203 16.797 36.625 1 96 261 THR A C 1
ATOM 2120 O O . THR A 1 261 ? -0.341 15.727 36.344 1 96 261 THR A O 1
ATOM 2123 N N . PHE A 1 262 ? -0.217 18 36.188 1 95.88 262 PHE A N 1
ATOM 2124 C CA . PHE A 1 262 ? -1.49 18.094 35.469 1 95.88 262 PHE A CA 1
ATOM 2125 C C . PHE A 1 262 ? -1.372 19 34.25 1 95.88 262 PHE A C 1
ATOM 2127 O O . PHE A 1 262 ? -0.458 19.828 34.188 1 95.88 262 PHE A O 1
ATOM 2134 N N . ASP A 1 263 ? -2.242 18.828 33.344 1 96.69 263 ASP A N 1
ATOM 2135 C CA . ASP A 1 263 ? -2.402 19.625 32.125 1 96.69 263 ASP A CA 1
ATOM 2136 C C . ASP A 1 263 ? -3.879 19.875 31.828 1 96.69 263 ASP A C 1
ATOM 2138 O O . ASP A 1 263 ? -4.602 18.969 31.422 1 96.69 263 ASP A O 1
ATOM 2142 N N . ILE A 1 264 ? -4.258 21.125 32.062 1 96.5 264 ILE A N 1
ATOM 2143 C CA . ILE A 1 264 ? -5.629 21.516 31.766 1 96.5 264 ILE A CA 1
ATOM 2144 C C . ILE A 1 264 ? -5.664 22.234 30.422 1 96.5 264 ILE A C 1
ATOM 2146 O O . ILE A 1 264 ? -4.832 23.109 30.141 1 96.5 264 ILE A O 1
ATOM 2150 N N . HIS A 1 265 ? -6.484 21.797 29.531 1 96.38 265 HIS A N 1
ATOM 2151 C CA . HIS A 1 265 ? -6.598 22.469 28.234 1 96.38 265 HIS A CA 1
ATOM 2152 C C . HIS A 1 265 ? -7.996 22.297 27.641 1 96.38 265 HIS A C 1
ATOM 2154 O O . HIS A 1 265 ? -8.727 21.375 28.031 1 96.38 265 HIS A O 1
ATOM 2160 N N . ILE A 1 266 ? -8.391 23.25 26.859 1 94.12 266 ILE A N 1
ATOM 2161 C CA . ILE A 1 266 ? -9.594 23.156 26.031 1 94.12 266 ILE A CA 1
ATOM 2162 C C . ILE A 1 266 ? -9.242 22.531 24.688 1 94.12 266 ILE A C 1
ATOM 2164 O O . ILE A 1 266 ? -8.266 22.922 24.047 1 94.12 266 ILE A O 1
ATOM 2168 N N . GLU A 1 267 ? -9.961 21.594 24.266 1 93.12 267 GLU A N 1
ATOM 2169 C CA . GLU A 1 267 ? -9.719 20.953 22.969 1 93.12 267 GLU A CA 1
ATOM 2170 C C . GLU A 1 267 ? -10.844 21.25 21.984 1 93.12 267 GLU A C 1
ATOM 2172 O O . GLU A 1 267 ? -11.984 20.812 22.172 1 93.12 267 GLU A O 1
ATOM 2177 N N . CYS A 1 268 ? -10.555 22.078 21.094 1 90.62 268 CYS A N 1
ATOM 2178 C CA . CYS A 1 268 ? -11.508 22.281 20.016 1 90.62 268 CYS A CA 1
ATOM 2179 C C . CYS A 1 268 ? -11.375 21.203 18.953 1 90.62 268 CYS A C 1
ATOM 2181 O O . CYS A 1 268 ? -10.328 21.078 18.312 1 90.62 268 CYS A O 1
ATOM 2183 N N . THR A 1 269 ? -12.414 20.484 18.781 1 90.25 269 THR A N 1
ATOM 2184 C CA . THR A 1 269 ? -12.352 19.328 17.906 1 90.25 269 THR A CA 1
ATOM 2185 C C . THR A 1 269 ? -13.398 19.438 16.797 1 90.25 269 THR A C 1
ATOM 2187 O O . THR A 1 269 ? -14.531 19.859 17.047 1 90.25 269 THR A O 1
ATOM 2190 N N . PHE A 1 270 ? -13.031 19.125 15.648 1 87 270 PHE A N 1
ATOM 2191 C CA . PHE A 1 270 ? -13.953 18.953 14.523 1 87 270 PHE A CA 1
ATOM 2192 C C . PHE A 1 270 ? -14.031 17.484 14.102 1 87 270 PHE A C 1
ATOM 2194 O O . PHE A 1 270 ? -13.039 16.922 13.656 1 87 270 PHE A O 1
ATOM 2201 N N . ASP A 1 271 ? -15.211 17.016 14.312 1 82.69 271 ASP A N 1
ATOM 2202 C CA . ASP A 1 271 ? -15.492 15.664 13.859 1 82.69 271 ASP A CA 1
ATOM 2203 C C . ASP A 1 271 ? -15.914 15.656 12.391 1 82.69 271 ASP A C 1
ATOM 2205 O O . ASP A 1 271 ? -17.031 16.047 12.055 1 82.69 271 ASP A O 1
ATOM 2209 N N . VAL A 1 272 ? -15.102 15.188 11.531 1 77.75 272 VAL A N 1
ATOM 2210 C CA . VAL A 1 272 ? -15.289 15.25 10.086 1 77.75 272 VAL A CA 1
ATOM 2211 C C . VAL A 1 272 ? -16.516 14.445 9.688 1 77.75 272 VAL A C 1
ATOM 2213 O O . VAL A 1 272 ? -17.297 14.875 8.836 1 77.75 272 VAL A O 1
ATOM 2216 N N . PHE A 1 273 ? -16.719 13.367 10.281 1 75 273 PHE A N 1
ATOM 2217 C CA . PHE A 1 273 ? -17.812 12.469 9.914 1 75 273 PHE A CA 1
ATOM 2218 C C . PHE A 1 273 ? -19.156 13.078 10.312 1 75 273 PHE A C 1
ATOM 2220 O O . PHE A 1 273 ? -20.094 13.102 9.508 1 75 273 PHE A O 1
ATOM 2227 N N . ASN A 1 274 ? -19.25 13.578 11.531 1 75.06 274 ASN A N 1
ATOM 2228 C CA . ASN A 1 274 ? -20.5 14.125 12.039 1 75.06 274 ASN A CA 1
ATOM 2229 C C . ASN A 1 274 ? -20.625 15.617 11.742 1 75.06 274 ASN A C 1
ATOM 2231 O O . ASN A 1 274 ? -21.719 16.188 11.875 1 75.06 274 ASN A O 1
ATOM 2235 N N . GLN A 1 275 ? -19.516 16.141 11.258 1 76.69 275 GLN A N 1
ATOM 2236 C CA . GLN A 1 275 ? -19.453 17.562 10.961 1 76.69 275 GLN A CA 1
ATOM 2237 C C . GLN A 1 275 ? -19.859 18.406 12.172 1 76.69 275 GLN A C 1
ATOM 2239 O O . GLN A 1 275 ? -20.688 19.312 12.055 1 76.69 275 GLN A O 1
ATOM 2244 N N . ILE A 1 276 ? -19.359 18.031 13.312 1 80.75 276 ILE A N 1
ATOM 2245 C CA . ILE A 1 276 ? -19.688 18.703 14.562 1 80.75 276 ILE A CA 1
ATOM 2246 C C . ILE A 1 276 ? -18.406 19.25 15.203 1 80.75 276 ILE A C 1
ATOM 2248 O O . ILE A 1 276 ? -17.375 18.578 15.188 1 80.75 276 ILE A O 1
ATOM 2252 N N . PHE A 1 277 ? -18.578 20.438 15.695 1 86.81 277 PHE A N 1
ATOM 2253 C CA . PHE A 1 277 ? -17.531 21.031 16.516 1 86.81 277 PHE A CA 1
ATOM 2254 C C . PHE A 1 277 ? -17.828 20.844 18 1 86.81 277 PHE A C 1
ATOM 2256 O O . PHE A 1 277 ? -18.984 20.953 18.422 1 86.81 277 PHE A O 1
ATOM 2263 N N . SER A 1 278 ? -16.828 20.422 18.688 1 89.06 278 SER A N 1
ATOM 2264 C CA . SER A 1 278 ? -16.953 20.281 20.125 1 89.06 278 SER A CA 1
ATOM 2265 C C . SER A 1 278 ? -15.805 20.969 20.859 1 89.06 278 SER A C 1
ATOM 2267 O O . SER A 1 278 ? -14.727 21.141 20.281 1 89.06 278 SER A O 1
ATOM 2269 N N . LEU A 1 279 ? -16.094 21.328 22.125 1 92.44 279 LEU A N 1
ATOM 2270 C CA . LEU A 1 279 ? -15.117 22.047 22.922 1 92.44 279 LEU A CA 1
ATOM 2271 C C . LEU A 1 279 ? -15.023 21.453 24.328 1 92.44 279 LEU A C 1
ATOM 2273 O O . LEU A 1 279 ? -15.391 22.094 25.312 1 92.44 279 LEU A O 1
ATOM 2277 N N . PRO A 1 280 ? -14.414 20.312 24.375 1 94.56 280 PRO A N 1
ATOM 2278 C CA . PRO A 1 280 ? -14.258 19.719 25.703 1 94.56 280 PRO A CA 1
ATOM 2279 C C . PRO A 1 280 ? -13.148 20.375 26.516 1 94.56 280 PRO A C 1
ATOM 2281 O O . PRO A 1 280 ? -12.133 20.797 25.953 1 94.56 280 PRO A O 1
ATOM 2284 N N . LEU A 1 281 ? -13.359 20.453 27.797 1 95.94 281 LEU A N 1
ATOM 2285 C CA . LEU A 1 281 ? -12.336 20.828 28.781 1 95.94 281 LEU A CA 1
ATOM 2286 C C . LEU A 1 281 ? -11.711 19.578 29.406 1 95.94 281 LEU A C 1
ATOM 2288 O O . LEU A 1 281 ? -12.422 18.75 29.969 1 95.94 281 LEU A O 1
ATOM 2292 N N . HIS A 1 282 ? -10.391 19.516 29.266 1 96.62 282 HIS A N 1
ATOM 2293 C CA . HIS A 1 282 ? -9.695 18.328 29.75 1 96.62 282 HIS A CA 1
ATOM 2294 C C . HIS A 1 282 ? -8.812 18.656 30.953 1 96.62 282 HIS A C 1
ATOM 2296 O O . HIS A 1 282 ? -8.258 19.75 31.047 1 96.62 282 HIS A O 1
ATOM 2302 N N . TYR A 1 283 ? -8.82 17.781 31.891 1 96.81 283 TYR A N 1
ATOM 2303 C CA . TYR A 1 283 ? -7.824 17.656 32.938 1 96.81 283 TYR A CA 1
ATOM 2304 C C . TYR A 1 283 ? -7.062 16.344 32.844 1 96.81 283 TYR A C 1
ATOM 2306 O O . TYR A 1 283 ? -7.621 15.273 33.094 1 96.81 283 TYR A O 1
ATOM 2314 N N . GLU A 1 284 ? -5.75 16.453 32.469 1 96.44 284 GLU A N 1
ATOM 2315 C CA . GLU A 1 284 ? -4.977 15.258 32.156 1 96.44 284 GLU A CA 1
ATOM 2316 C C . GLU A 1 284 ? -3.627 15.273 32.875 1 96.44 284 GLU A C 1
ATOM 2318 O O . GLU A 1 284 ? -3.23 16.297 33.438 1 96.44 284 GLU A O 1
ATOM 2323 N N . THR A 1 285 ? -3.029 14.062 32.875 1 95.31 285 THR A N 1
ATOM 2324 C CA . THR A 1 285 ? -1.671 13.984 33.375 1 95.31 285 THR A CA 1
ATOM 2325 C C . THR A 1 285 ? -0.69 14.703 32.469 1 95.31 285 THR A C 1
ATOM 2327 O O . THR A 1 285 ? -0.961 14.867 31.281 1 95.31 285 THR A O 1
ATOM 2330 N N . ARG A 1 286 ? 0.365 15.086 33.094 1 94.19 286 ARG A N 1
ATOM 2331 C CA . ARG A 1 286 ? 1.457 15.672 32.312 1 94.19 286 ARG A CA 1
ATOM 2332 C C . ARG A 1 286 ? 2.762 14.922 32.562 1 94.19 286 ARG A C 1
ATOM 2334 O O . ARG A 1 286 ? 3.346 15.008 33.656 1 94.19 286 ARG A O 1
ATOM 2341 N N . PRO A 1 287 ? 3.275 14.242 31.578 1 93.19 287 PRO A N 1
ATOM 2342 C CA . PRO A 1 287 ? 2.736 14.117 30.219 1 93.19 287 PRO A CA 1
ATOM 2343 C C . PRO A 1 287 ? 1.442 13.312 30.172 1 93.19 287 PRO A C 1
ATOM 2345 O O . PRO A 1 287 ? 1.025 12.742 31.188 1 93.19 287 PRO A O 1
ATOM 2348 N N . TYR A 1 288 ? 0.868 13.406 28.984 1 91.19 288 TYR A N 1
ATOM 2349 C CA . TYR A 1 288 ? -0.333 12.602 28.797 1 91.19 288 TYR A CA 1
ATOM 2350 C C . TYR A 1 288 ? -0.022 11.117 28.938 1 91.19 288 TYR A C 1
ATOM 2352 O O . TYR A 1 288 ? 0.935 10.617 28.344 1 91.19 288 TYR A O 1
ATOM 2360 N N . LEU A 1 289 ? -0.807 10.414 29.703 1 90.56 289 LEU A N 1
ATOM 2361 C CA . LEU A 1 289 ? -0.692 8.977 29.875 1 90.56 289 LEU A CA 1
ATOM 2362 C C . LEU A 1 289 ? -2.006 8.273 29.547 1 90.56 289 LEU A C 1
ATOM 2364 O O . LEU A 1 289 ? -3.082 8.766 29.891 1 90.56 289 LEU A O 1
ATOM 2368 N N . THR A 1 290 ? -1.907 7.207 28.812 1 87.94 290 THR A N 1
ATOM 2369 C CA . THR A 1 290 ? -3.094 6.414 28.516 1 87.94 290 THR A CA 1
ATOM 2370 C C . THR A 1 290 ? -3.605 5.715 29.766 1 87.94 290 THR A C 1
ATOM 2372 O O . THR A 1 290 ? -2.9 5.652 30.781 1 87.94 290 THR A O 1
ATOM 2375 N N . LYS A 1 291 ? -4.801 5.129 29.703 1 84.69 291 LYS A N 1
ATOM 2376 C CA . LYS A 1 291 ? -5.383 4.391 30.812 1 84.69 291 LYS A CA 1
ATOM 2377 C C . LYS A 1 291 ? -4.484 3.232 31.234 1 84.69 291 LYS A C 1
ATOM 2379 O O . LYS A 1 291 ? -4.305 2.98 32.438 1 84.69 291 LYS A O 1
ATOM 2384 N N . ARG A 1 292 ? -3.934 2.631 30.234 1 85.75 292 ARG A N 1
ATOM 2385 C CA . ARG A 1 292 ? -3.057 1.493 30.484 1 85.75 292 ARG A CA 1
ATOM 2386 C C . ARG A 1 292 ? -1.803 1.929 31.25 1 85.75 292 ARG A C 1
ATOM 2388 O O . ARG A 1 292 ? -1.393 1.279 32.219 1 85.75 292 ARG A O 1
ATOM 2395 N N . ASN A 1 293 ? -1.265 3.029 30.859 1 88.56 293 ASN A N 1
ATOM 2396 C CA . ASN A 1 293 ? -0.056 3.533 31.5 1 88.56 293 ASN A CA 1
ATOM 2397 C C . ASN A 1 293 ? -0.338 4.016 32.906 1 88.56 293 ASN A C 1
ATOM 2399 O O . ASN A 1 293 ? 0.516 3.902 33.812 1 88.56 293 ASN A O 1
ATOM 2403 N N . ILE A 1 294 ? -1.488 4.609 33.094 1 89.12 294 ILE A N 1
ATOM 2404 C CA . ILE A 1 294 ? -1.865 5.09 34.406 1 89.12 294 ILE A CA 1
ATOM 2405 C C . ILE A 1 294 ? -2.021 3.906 35.375 1 89.12 294 ILE A C 1
ATOM 2407 O O . ILE A 1 294 ? -1.554 3.955 36.5 1 89.12 294 ILE A O 1
ATOM 2411 N N . LYS A 1 295 ? -2.586 2.82 34.844 1 86.31 295 LYS A N 1
ATOM 2412 C CA . LYS A 1 295 ? -2.85 1.645 35.688 1 86.31 295 LYS A CA 1
ATOM 2413 C C . LYS A 1 295 ? -1.556 0.906 36 1 86.31 295 LYS A C 1
ATOM 2415 O O . LYS A 1 295 ? -1.368 0.45 37.125 1 86.31 295 LYS A O 1
ATOM 2420 N N . TRP A 1 296 ? -0.693 0.899 35.031 1 85.94 296 TRP A N 1
ATOM 2421 C CA . TRP A 1 296 ? 0.429 -0.014 35.219 1 85.94 296 TRP A CA 1
ATOM 2422 C C . TRP A 1 296 ? 1.753 0.743 35.219 1 85.94 296 TRP A C 1
ATOM 2424 O O . TRP A 1 296 ? 2.791 0.187 35.562 1 85.94 296 TRP A O 1
ATOM 2434 N N . GLY A 1 297 ? 1.732 1.944 34.875 1 87.56 297 GLY A N 1
ATOM 2435 C CA . GLY A 1 297 ? 3.006 2.613 34.656 1 87.56 297 GLY A CA 1
ATOM 2436 C C . GLY A 1 297 ? 3.186 3.85 35.531 1 87.56 297 GLY A C 1
ATOM 2437 O O . GLY A 1 297 ? 3.953 4.75 35.188 1 87.56 297 GLY A O 1
ATOM 2438 N N . THR A 1 298 ? 2.379 3.943 36.562 1 91.62 298 THR A N 1
ATOM 2439 C CA . THR A 1 298 ? 2.506 5.168 37.344 1 91.62 298 THR A CA 1
ATOM 2440 C C . THR A 1 298 ? 2.549 4.852 38.844 1 91.62 298 THR A C 1
ATOM 2442 O O . THR A 1 298 ? 2.125 3.775 39.281 1 91.62 298 THR A O 1
ATOM 2445 N N . GLU A 1 299 ? 3.199 5.656 39.625 1 92.5 299 GLU A N 1
ATOM 2446 C CA . GLU A 1 299 ? 3.105 5.715 41.062 1 92.5 299 GLU A CA 1
ATOM 2447 C C . GLU A 1 299 ? 2.596 7.074 41.531 1 92.5 299 GLU A C 1
ATOM 2449 O O . GLU A 1 299 ? 2.818 8.086 40.875 1 92.5 299 GLU A O 1
ATOM 2454 N N . GLY A 1 300 ? 1.771 7.082 42.688 1 92.06 300 GLY A N 1
ATOM 2455 C CA . GLY A 1 300 ? 1.274 8.328 43.25 1 92.06 300 GLY A CA 1
ATOM 2456 C C . GLY A 1 300 ? 0.026 8.836 42.562 1 92.06 300 GLY A C 1
ATOM 2457 O O . GLY A 1 300 ? -0.302 10.023 42.625 1 92.06 300 GLY A O 1
ATOM 2458 N N . TYR A 1 301 ? -0.597 7.977 41.844 1 93.69 301 TYR A N 1
ATOM 2459 C CA . TYR A 1 301 ? -1.786 8.344 41.062 1 93.69 301 TYR A CA 1
ATOM 2460 C C . TYR A 1 301 ? -2.859 8.93 42 1 93.69 301 TYR A C 1
ATOM 2462 O O . TYR A 1 301 ? -3.609 9.82 41.594 1 93.69 301 TYR A O 1
ATOM 2470 N N . GLU A 1 302 ? -2.918 8.484 43.219 1 93.62 302 GLU A N 1
ATOM 2471 C CA . GLU A 1 302 ? -3.943 8.93 44.156 1 93.62 302 GLU A CA 1
ATOM 2472 C C . GLU A 1 302 ? -3.865 10.438 44.406 1 93.62 302 GLU A C 1
ATOM 2474 O O . GLU A 1 302 ? -4.895 11.109 44.5 1 93.62 302 GLU A O 1
ATOM 2479 N N . GLN A 1 303 ? -2.725 10.969 44.5 1 94 303 GLN A N 1
ATOM 2480 C CA . GLN A 1 303 ? -2.535 12.398 44.719 1 94 303 GLN A CA 1
ATOM 2481 C C . GLN A 1 303 ? -3.045 13.195 43.5 1 94 303 GLN A C 1
ATOM 2483 O O . GLN A 1 303 ? -3.686 14.234 43.688 1 94 303 GLN A O 1
ATOM 2488 N N . TYR A 1 304 ? -2.701 12.727 42.375 1 94.94 304 TYR A N 1
ATOM 2489 C CA . TYR A 1 304 ? -3.182 13.336 41.125 1 94.94 304 TYR A CA 1
ATOM 2490 C C . TYR A 1 304 ? -4.703 13.312 41.062 1 94.94 304 TYR A C 1
ATOM 2492 O O . TYR A 1 304 ? -5.336 14.328 40.781 1 94.94 304 TYR A O 1
ATOM 2500 N N . ASP A 1 305 ? -5.227 12.219 41.375 1 94.38 305 ASP A N 1
ATOM 2501 C CA . ASP A 1 305 ? -6.668 12 41.25 1 94.38 305 ASP A CA 1
ATOM 2502 C C . ASP A 1 305 ? -7.43 12.859 42.281 1 94.38 305 ASP A C 1
ATOM 2504 O O . ASP A 1 305 ? -8.523 13.344 41.969 1 94.38 305 ASP A O 1
ATOM 2508 N N . GLU A 1 306 ? -6.934 12.984 43.406 1 94.25 306 GLU A N 1
ATOM 2509 C CA . GLU A 1 306 ? -7.574 13.797 44.438 1 94.25 306 GLU A CA 1
ATOM 2510 C C . GLU A 1 306 ? -7.68 15.258 44 1 94.25 306 GLU A C 1
ATOM 2512 O O . GLU A 1 306 ? -8.719 15.891 44.188 1 94.25 306 GLU A O 1
ATOM 2517 N N . ARG A 1 307 ? -6.629 15.742 43.531 1 94.25 307 ARG A N 1
ATOM 2518 C CA . ARG A 1 307 ? -6.664 17.125 43.062 1 94.25 307 ARG A CA 1
ATOM 2519 C C . ARG A 1 307 ? -7.609 17.297 41.875 1 94.25 307 ARG A C 1
ATOM 2521 O O . ARG A 1 307 ? -8.344 18.281 41.781 1 94.25 307 ARG A O 1
ATOM 2528 N N . ARG A 1 308 ? -7.508 16.422 40.969 1 95.06 308 ARG A N 1
ATOM 2529 C CA . ARG A 1 308 ? -8.398 16.453 39.812 1 95.06 308 ARG A CA 1
ATOM 2530 C C . ARG A 1 308 ? -9.859 16.516 40.25 1 95.06 308 ARG A C 1
ATOM 2532 O O . ARG A 1 308 ? -10.633 17.328 39.719 1 95.06 308 ARG A O 1
ATOM 2539 N N . ASP A 1 309 ? -10.219 15.719 41.188 1 94.69 309 ASP A N 1
ATOM 2540 C CA . ASP A 1 309 ? -11.594 15.664 41.656 1 94.69 309 ASP A CA 1
ATOM 2541 C C . ASP A 1 309 ? -11.992 16.984 42.344 1 94.69 309 ASP A C 1
ATOM 2543 O O . ASP A 1 309 ? -13.141 17.422 42.219 1 94.69 309 ASP A O 1
ATOM 2547 N N . LYS A 1 310 ? -11.07 17.484 43.062 1 94.06 310 LYS A N 1
ATOM 2548 C CA . LYS A 1 310 ? -11.328 18.781 43.688 1 94.06 310 LYS A CA 1
ATOM 2549 C C . LYS A 1 310 ? -11.586 19.859 42.625 1 94.06 310 LYS A C 1
ATOM 2551 O O . LYS A 1 310 ? -12.562 20.609 42.75 1 94.06 310 LYS A O 1
ATOM 2556 N N . VAL A 1 311 ? -10.734 19.938 41.719 1 94.88 311 VAL A N 1
ATOM 2557 C CA . VAL A 1 311 ? -10.859 20.938 40.688 1 94.88 311 VAL A CA 1
ATOM 2558 C C . VAL A 1 311 ? -12.156 20.719 39.906 1 94.88 311 VAL A C 1
ATOM 2560 O O . VAL A 1 311 ? -12.906 21.672 39.656 1 94.88 311 VAL A O 1
ATOM 2563 N N . LYS A 1 312 ? -12.367 19.516 39.531 1 95.69 312 LYS A N 1
ATOM 2564 C CA . LYS A 1 312 ? -13.578 19.156 38.781 1 95.69 312 LYS A CA 1
ATOM 2565 C C . LYS A 1 312 ? -14.828 19.562 39.562 1 95.69 312 LYS A C 1
ATOM 2567 O O . LYS A 1 312 ? -15.758 20.141 39 1 95.69 312 LYS A O 1
ATOM 2572 N N . SER A 1 313 ? -14.844 19.25 40.844 1 94.69 313 SER A N 1
ATOM 2573 C CA . SER A 1 313 ? -15.992 19.578 41.688 1 94.69 313 SER A CA 1
ATOM 2574 C C . SER A 1 313 ? -16.25 21.078 41.719 1 94.69 313 SER A C 1
ATOM 2576 O O . SER A 1 313 ? -17.406 21.516 41.688 1 94.69 313 SER A O 1
ATOM 2578 N N . PHE A 1 314 ? -15.25 21.797 41.844 1 94.31 314 PHE A N 1
ATOM 2579 C CA . PHE A 1 314 ? -15.375 23.25 41.875 1 94.31 314 PHE A CA 1
ATOM 2580 C C . PHE A 1 314 ? -15.906 23.766 40.562 1 94.31 314 PHE A C 1
ATOM 2582 O O . PHE A 1 314 ? -16.781 24.641 40.531 1 94.31 314 PHE A O 1
ATOM 2589 N N . ILE A 1 315 ? -15.383 23.312 39.5 1 94.88 315 ILE A N 1
ATOM 2590 C CA . ILE A 1 315 ? -15.797 23.75 38.156 1 94.88 315 ILE A CA 1
ATOM 2591 C C . ILE A 1 315 ? -17.266 23.375 37.938 1 94.88 315 ILE A C 1
ATOM 2593 O O . ILE A 1 315 ? -18.047 24.188 37.406 1 94.88 315 ILE A O 1
ATOM 2597 N N . HIS A 1 316 ? -17.609 22.219 38.344 1 95.81 316 HIS A N 1
ATOM 2598 C CA . HIS A 1 316 ? -19 21.781 38.219 1 95.81 316 HIS A CA 1
ATOM 2599 C C . HIS A 1 316 ? -19.953 22.672 39 1 95.81 316 HIS A C 1
ATOM 2601 O O . HIS A 1 316 ? -21.031 23.016 38.5 1 95.81 316 HIS A O 1
ATOM 2607 N N . LYS A 1 317 ? -19.516 22.953 40.156 1 94.44 317 LYS A N 1
ATOM 2608 C CA . LYS A 1 317 ? -20.328 23.844 40.969 1 94.44 317 LYS A CA 1
ATOM 2609 C C . LYS A 1 317 ? -20.547 25.188 40.281 1 94.44 317 LYS A C 1
ATOM 2611 O O . LYS A 1 317 ? -21.656 25.719 40.25 1 94.44 317 LYS A O 1
ATOM 2616 N N . ARG A 1 318 ? -19.531 25.703 39.75 1 93.44 318 ARG A N 1
ATOM 2617 C CA . ARG A 1 318 ? -19.609 27 39.094 1 93.44 318 ARG A CA 1
ATOM 2618 C C . ARG A 1 318 ? -20.469 26.922 37.844 1 93.44 318 ARG A C 1
ATOM 2620 O O . ARG A 1 318 ? -21.188 27.875 37.5 1 93.44 318 ARG A O 1
ATOM 2627 N N . ILE A 1 319 ? -20.359 25.859 37.125 1 94.44 319 ILE A N 1
ATOM 2628 C CA . ILE A 1 319 ? -21.156 25.672 35.906 1 94.44 319 ILE A CA 1
ATOM 2629 C C . ILE A 1 319 ? -22.641 25.625 36.281 1 94.44 319 ILE A C 1
ATOM 2631 O O . ILE A 1 319 ? -23.469 26.219 35.594 1 94.44 319 ILE A O 1
ATOM 2635 N N . LYS A 1 320 ? -22.922 24.969 37.312 1 94.31 320 LYS A N 1
ATOM 2636 C CA . LYS A 1 320 ? -24.312 24.875 37.781 1 94.31 320 LYS A CA 1
ATOM 2637 C C . LYS A 1 320 ? -24.844 26.25 38.156 1 94.31 320 LYS A C 1
ATOM 2639 O O . LYS A 1 320 ? -26 26.578 37.875 1 94.31 320 LYS A O 1
ATOM 2644 N N . GLU A 1 321 ? -24 27.031 38.75 1 93.25 321 GLU A N 1
ATOM 2645 C CA . GLU A 1 321 ? -24.375 28.359 39.188 1 93.25 321 GLU A CA 1
ATOM 2646 C C . GLU A 1 321 ? -24.594 29.297 38.031 1 93.25 321 GLU A C 1
ATOM 2648 O O . GLU A 1 321 ? -25.438 30.203 38.094 1 93.25 321 GLU A O 1
ATOM 2653 N N . LEU A 1 322 ? -23.859 29.125 37.031 1 90.06 322 LEU A N 1
ATOM 2654 C CA . LEU A 1 322 ? -23.969 29.969 35.844 1 90.06 322 LEU A CA 1
ATOM 2655 C C . LEU A 1 322 ? -25.266 29.719 35.094 1 90.06 322 LEU A C 1
ATOM 2657 O O . LEU A 1 322 ? -25.781 30.609 34.406 1 90.06 322 LEU A O 1
ATOM 2661 N N . ASN A 1 323 ? -25.891 28.562 35.125 1 89.31 323 ASN A N 1
ATOM 2662 C CA . ASN A 1 323 ? -27.125 28.172 34.469 1 89.31 323 ASN A CA 1
ATOM 2663 C C . ASN A 1 323 ? -27.062 28.453 32.969 1 89.31 323 ASN A C 1
ATOM 2665 O O . ASN A 1 323 ? -28.016 29 32.406 1 89.31 323 ASN A O 1
ATOM 2669 N N . ASP A 1 324 ? -26 28.359 32.406 1 88.62 324 ASP A N 1
ATOM 2670 C CA . ASP A 1 324 ? -25.797 28.5 30.969 1 88.62 324 ASP A CA 1
ATOM 2671 C C . ASP A 1 324 ? -25.969 27.172 30.25 1 88.62 324 ASP A C 1
ATOM 2673 O O . ASP A 1 324 ? -25.172 26.25 30.438 1 88.62 324 ASP A O 1
ATOM 2677 N N . PRO A 1 325 ? -26.906 27.094 29.375 1 88.06 325 PRO A N 1
ATOM 2678 C CA . PRO A 1 325 ? -27.219 25.812 28.75 1 88.06 325 PRO A CA 1
ATOM 2679 C C . PRO A 1 325 ? -26.141 25.391 27.734 1 88.06 325 PRO A C 1
ATOM 2681 O O . PRO A 1 325 ? -26.109 24.234 27.312 1 88.06 325 PRO A O 1
ATOM 2684 N N . THR A 1 326 ? -25.25 26.234 27.391 1 87.44 326 THR A N 1
ATOM 2685 C CA . THR A 1 326 ? -24.25 25.922 26.375 1 87.44 326 THR A CA 1
ATOM 2686 C C . THR A 1 326 ? -23.062 25.188 27 1 87.44 326 THR A C 1
ATOM 2688 O O . THR A 1 326 ? -22.234 24.625 26.281 1 87.44 326 THR A O 1
ATOM 2691 N N . ILE A 1 327 ? -23.031 25.203 28.344 1 91 327 ILE A N 1
ATOM 2692 C CA . ILE A 1 327 ? -21.938 24.516 29.016 1 91 327 ILE A CA 1
ATOM 2693 C C . ILE A 1 327 ? -22.484 23.359 29.844 1 91 327 ILE A C 1
ATOM 2695 O O . ILE A 1 327 ? -23.438 23.531 30.609 1 91 327 ILE A O 1
ATOM 2699 N N . ARG A 1 328 ? -21.906 22.203 29.625 1 92.94 328 ARG A N 1
ATOM 2700 C CA . ARG A 1 328 ? -22.359 21.016 30.312 1 92.94 328 ARG A CA 1
ATOM 2701 C C . ARG A 1 328 ? -21.234 20.391 31.141 1 92.94 328 ARG A C 1
ATOM 2703 O O . ARG A 1 328 ? -20.094 20.359 30.688 1 92.94 328 ARG A O 1
ATOM 2710 N N . ILE A 1 329 ? -21.609 19.906 32.281 1 94.69 329 ILE A N 1
ATOM 2711 C CA . ILE A 1 329 ? -20.656 19.172 33.094 1 94.69 329 ILE A CA 1
ATOM 2712 C C . ILE A 1 329 ? -20.438 17.781 32.5 1 94.69 329 ILE A C 1
ATOM 2714 O O . ILE A 1 329 ? -21.328 17.234 31.828 1 94.69 329 ILE A O 1
ATOM 2718 N N . PHE A 1 330 ? -19.328 17.25 32.656 1 93.94 330 PHE A N 1
ATOM 2719 C CA . PHE A 1 330 ? -19 15.906 32.188 1 93.94 330 PHE A CA 1
ATOM 2720 C C . PHE A 1 330 ? -18.172 15.148 33.219 1 93.94 330 PHE A C 1
ATOM 2722 O O . PHE A 1 330 ? -17.281 15.719 33.844 1 93.94 330 PHE A O 1
ATOM 2729 N N . ASN A 1 331 ? -18.531 13.883 33.406 1 91 331 ASN A N 1
ATOM 2730 C CA . ASN A 1 331 ? -17.844 13.039 34.375 1 91 331 ASN A CA 1
ATOM 2731 C C . ASN A 1 331 ? -16.953 12.008 33.688 1 91 331 ASN A C 1
ATOM 2733 O O . ASN A 1 331 ? -17.047 10.812 33.969 1 91 331 ASN A O 1
ATOM 2737 N N . GLY A 1 332 ? -16.062 12.516 32.875 1 90 332 GLY A N 1
ATOM 2738 C CA . GLY A 1 332 ? -15.125 11.633 32.188 1 90 332 GLY A CA 1
ATOM 2739 C C . GLY A 1 332 ? -13.812 11.469 32.938 1 90 332 GLY A C 1
ATOM 2740 O O . GLY A 1 332 ? -13.586 12.133 33.969 1 90 332 GLY A O 1
ATOM 2741 N N . SER A 1 333 ? -12.977 10.484 32.469 1 87.62 333 SER A N 1
ATOM 2742 C CA . SER A 1 333 ? -11.664 10.305 33.094 1 87.62 333 SER A CA 1
ATOM 2743 C C . SER A 1 333 ? -10.773 11.523 32.844 1 87.62 333 SER A C 1
ATOM 2745 O O . SER A 1 333 ? -10.078 11.977 33.75 1 87.62 333 SER A O 1
ATOM 2747 N N . ASN A 1 334 ? -10.852 12.109 31.656 1 92.56 334 ASN A N 1
ATOM 2748 C CA . ASN A 1 334 ? -10.039 13.273 31.312 1 92.56 334 ASN A CA 1
ATOM 2749 C C . ASN A 1 334 ? -10.906 14.508 31.078 1 92.56 334 ASN A C 1
ATOM 2751 O O . ASN A 1 334 ? -10.562 15.609 31.531 1 92.56 334 ASN A O 1
ATOM 2755 N N . GLN A 1 335 ? -12.023 14.266 30.5 1 94.44 335 GLN A N 1
ATOM 2756 C CA . GLN A 1 335 ? -12.93 15.375 30.203 1 94.44 335 GLN A CA 1
ATOM 2757 C C . GLN A 1 335 ? -13.773 15.742 31.422 1 94.44 335 GLN A C 1
ATOM 2759 O O . GLN A 1 335 ? -14.383 14.875 32.062 1 94.44 335 GLN A O 1
ATOM 2764 N N . ILE A 1 336 ? -13.844 17.078 31.688 1 94.88 336 ILE A N 1
ATOM 2765 C CA . ILE A 1 336 ? -14.562 17.438 32.906 1 94.88 336 ILE A CA 1
ATOM 2766 C C . ILE A 1 336 ? -15.719 18.375 32.562 1 94.88 336 ILE A C 1
ATOM 2768 O O . ILE A 1 336 ? -16.625 18.578 33.375 1 94.88 336 ILE A O 1
ATOM 2772 N N . ALA A 1 337 ? -15.695 18.922 31.438 1 94.62 337 ALA A N 1
ATOM 2773 C CA . ALA A 1 337 ? -16.781 19.766 30.953 1 94.62 337 ALA A CA 1
ATOM 2774 C C . ALA A 1 337 ? -16.797 19.844 29.422 1 94.62 337 ALA A C 1
ATOM 2776 O O . ALA A 1 337 ? -15.883 19.328 28.766 1 94.62 337 ALA A O 1
ATOM 2777 N N . ASN A 1 338 ? -17.859 20.312 28.875 1 93.69 338 ASN A N 1
ATOM 2778 C CA . ASN A 1 338 ? -18 20.484 27.422 1 93.69 338 ASN A CA 1
ATOM 2779 C C . ASN A 1 338 ? -18.828 21.703 27.078 1 93.69 338 ASN A C 1
ATOM 2781 O O . ASN A 1 338 ? -19.828 21.984 27.734 1 93.69 338 ASN A O 1
ATOM 2785 N N . VAL A 1 339 ? -18.391 22.422 26.188 1 88.38 339 VAL A N 1
ATOM 2786 C CA . VAL A 1 339 ? -19.188 23.531 25.672 1 88.38 339 VAL A CA 1
ATOM 2787 C C . VAL A 1 339 ? -19.672 23.203 24.266 1 88.38 339 VAL A C 1
ATOM 2789 O O . VAL A 1 339 ? -18.891 22.844 23.406 1 88.38 339 VAL A O 1
ATOM 2792 N N . LYS A 1 340 ? -20.891 23.328 24.094 1 80.94 340 LYS A N 1
ATOM 2793 C CA . LYS A 1 340 ? -21.484 23.047 22.797 1 80.94 340 LYS A CA 1
ATOM 2794 C C . LYS A 1 340 ? -21.641 24.328 21.984 1 80.94 340 LYS A C 1
ATOM 2796 O O . LYS A 1 340 ? -22.094 25.359 22.484 1 80.94 340 LYS A O 1
ATOM 2801 N N . ILE A 1 341 ? -21.125 24.234 20.766 1 82.38 341 ILE A N 1
ATOM 2802 C CA . ILE A 1 341 ? -21.375 25.312 19.828 1 82.38 341 ILE A CA 1
ATOM 2803 C C . ILE A 1 341 ? -22.453 24.875 18.828 1 82.38 341 ILE A C 1
ATOM 2805 O O . ILE A 1 341 ? -22.266 23.906 18.094 1 82.38 341 ILE A O 1
ATOM 2809 N N . ASN A 1 342 ? -23.594 25.516 18.906 1 79.25 342 ASN A N 1
ATOM 2810 C CA . ASN A 1 342 ? -24.703 25.188 18 1 79.25 342 ASN A CA 1
ATOM 2811 C C . ASN A 1 342 ? -24.469 25.75 16.609 1 79.25 342 ASN A C 1
ATOM 2813 O O . ASN A 1 342 ? -24.375 26.969 16.438 1 79.25 342 ASN A O 1
ATOM 2817 N N . LEU A 1 343 ? -24.328 24.875 15.633 1 85.88 343 LEU A N 1
ATOM 2818 C CA . LEU A 1 343 ? -24.125 25.297 14.25 1 85.88 343 LEU A CA 1
ATOM 2819 C C . LEU A 1 343 ? -25.359 25.016 13.398 1 85.88 343 LEU A C 1
ATOM 2821 O O . LEU A 1 343 ? -26.016 24 13.586 1 85.88 343 LEU A O 1
ATOM 2825 N N . THR A 1 344 ? -25.734 25.984 12.57 1 87.81 344 THR A N 1
ATOM 2826 C CA . THR A 1 344 ? -26.766 25.812 11.555 1 87.81 344 THR A CA 1
ATOM 2827 C C . THR A 1 344 ? -26.188 25.953 10.156 1 87.81 344 THR A C 1
ATOM 2829 O O . THR A 1 344 ? -25.016 26.344 10 1 87.81 344 THR A O 1
ATOM 2832 N N . ASP A 1 345 ? -26.984 25.672 9.172 1 89.81 345 ASP A N 1
ATOM 2833 C CA . ASP A 1 345 ? -26.547 25.781 7.781 1 89.81 345 ASP A CA 1
ATOM 2834 C C . ASP A 1 345 ? -26.234 27.234 7.418 1 89.81 345 ASP A C 1
ATOM 2836 O O . ASP A 1 345 ? -25.484 27.484 6.473 1 89.81 345 ASP A O 1
ATOM 2840 N N . GLU A 1 346 ? -26.734 28.125 8.25 1 92.69 346 GLU A N 1
ATOM 2841 C CA . GLU A 1 346 ? -26.562 29.547 7.941 1 92.69 346 GLU A CA 1
ATOM 2842 C C . GLU A 1 346 ? -25.406 30.156 8.734 1 92.69 346 GLU A C 1
ATOM 2844 O O . GLU A 1 346 ? -24.969 31.266 8.453 1 92.69 346 GLU A O 1
ATOM 2849 N N . THR A 1 347 ? -24.859 29.422 9.602 1 93.44 347 THR A N 1
ATOM 2850 C CA . THR A 1 347 ? -23.781 29.969 10.43 1 93.44 347 THR A CA 1
ATOM 2851 C C . THR A 1 347 ? -22.578 30.312 9.57 1 93.44 347 THR A C 1
ATOM 2853 O O . THR A 1 347 ? -22.078 29.484 8.82 1 93.44 347 THR A O 1
ATOM 2856 N N . THR A 1 348 ? -22.125 31.516 9.703 1 95.69 348 THR A N 1
ATOM 2857 C CA . THR A 1 348 ? -20.969 31.969 8.945 1 95.69 348 THR A CA 1
ATOM 2858 C C . THR A 1 348 ? -19.688 31.734 9.719 1 95.69 348 THR A C 1
ATOM 2860 O O . THR A 1 348 ? -19.719 31.438 10.914 1 95.69 348 THR A O 1
ATOM 2863 N N . VAL A 1 349 ? -18.594 31.844 9.062 1 95.25 349 VAL A N 1
ATOM 2864 C CA . VAL A 1 349 ? -17.266 31.719 9.68 1 95.25 349 VAL A CA 1
ATOM 2865 C C . VAL A 1 349 ? -17.109 32.781 10.773 1 95.25 349 VAL A C 1
ATOM 2867 O O . VAL A 1 349 ? -16.625 32.469 11.867 1 95.25 349 VAL A O 1
ATOM 2870 N N . LYS A 1 350 ? -17.547 33.906 10.484 1 94.69 350 LYS A N 1
ATOM 2871 C CA . LYS A 1 350 ? -17.453 35 11.445 1 94.69 350 LYS A CA 1
ATOM 2872 C C . LYS A 1 350 ? -18.234 34.688 12.719 1 94.69 350 LYS A C 1
ATOM 2874 O O . LYS A 1 350 ? -17.734 34.844 13.828 1 94.69 350 LYS A O 1
ATOM 2879 N N . GLU A 1 351 ? -19.406 34.25 12.5 1 93.06 351 GLU A N 1
ATOM 2880 C CA . GLU A 1 351 ? -20.266 33.938 13.641 1 93.06 351 GLU A CA 1
ATOM 2881 C C . GLU A 1 351 ? -19.656 32.812 14.469 1 93.06 351 GLU A C 1
ATOM 2883 O O . GLU A 1 351 ? -19.734 32.812 15.703 1 93.06 351 GLU A O 1
ATOM 2888 N N . PHE A 1 352 ? -19.188 31.891 13.852 1 92.75 352 PHE A N 1
ATOM 2889 C CA . PHE A 1 352 ? -18.547 30.797 14.555 1 92.75 352 PHE A CA 1
ATOM 2890 C C . PHE A 1 352 ? -17.359 31.281 15.383 1 92.75 352 PHE A C 1
ATOM 2892 O O . PHE A 1 352 ? -17.219 30.906 16.547 1 92.75 352 PHE A O 1
ATOM 2899 N N . LYS A 1 353 ? -16.516 32.031 14.789 1 92 353 LYS A N 1
ATOM 2900 C CA . LYS A 1 353 ? -15.359 32.562 15.492 1 92 353 LYS A CA 1
ATOM 2901 C C . LYS A 1 353 ? -15.789 33.344 16.75 1 92 353 LYS A C 1
ATOM 2903 O O . LYS A 1 353 ? -15.164 33.188 17.797 1 92 353 LYS A O 1
ATOM 2908 N N . GLU A 1 354 ? -16.766 34.031 16.594 1 90.75 354 GLU A N 1
ATOM 2909 C CA . GLU A 1 354 ? -17.297 34.812 17.719 1 90.75 354 GLU A CA 1
ATOM 2910 C C . GLU A 1 354 ? -17.812 33.875 18.812 1 90.75 354 GLU A C 1
ATOM 2912 O O . GLU A 1 354 ? -17.516 34.062 20 1 90.75 354 GLU A O 1
ATOM 2917 N N . SER A 1 355 ? -18.562 32.906 18.375 1 89.12 355 SER A N 1
ATOM 2918 C CA . SER A 1 355 ? -19.109 31.969 19.344 1 89.12 355 SER A CA 1
ATOM 2919 C C . SER A 1 355 ? -17.984 31.188 20.031 1 89.12 355 SER A C 1
ATOM 2921 O O . SER A 1 355 ? -18.062 30.922 21.234 1 89.12 355 SER A O 1
ATOM 2923 N N . LEU A 1 356 ? -17.062 30.812 19.297 1 90.88 356 LEU A N 1
ATOM 2924 C CA . LEU A 1 356 ? -15.938 30.078 19.844 1 90.88 356 LEU A CA 1
ATOM 2925 C C . LEU A 1 356 ? -15.172 30.922 20.859 1 90.88 356 LEU A C 1
ATOM 2927 O O . LEU A 1 356 ? -14.812 30.453 21.938 1 90.88 356 LEU A O 1
ATOM 2931 N N . ASN A 1 357 ? -14.938 32.125 20.516 1 89.75 357 ASN A N 1
ATOM 2932 C CA . ASN A 1 357 ? -14.242 33.031 21.422 1 89.75 357 ASN A CA 1
ATOM 2933 C C . ASN A 1 357 ? -15.008 33.219 22.719 1 89.75 357 ASN A C 1
ATOM 2935 O O . ASN A 1 357 ? -14.414 33.281 23.797 1 89.75 357 ASN A O 1
ATOM 2939 N N . GLN A 1 358 ? -16.266 33.375 22.547 1 88.38 358 GLN A N 1
ATOM 2940 C CA . GLN A 1 358 ? -17.094 33.531 23.734 1 88.38 358 GLN A CA 1
ATOM 2941 C C . GLN A 1 358 ? -17.016 32.281 24.625 1 88.38 358 GLN A C 1
ATOM 2943 O O . GLN A 1 358 ? -16.922 32.375 25.844 1 88.38 358 GLN A O 1
ATOM 2948 N N . ALA A 1 359 ? -17.094 31.203 24 1 89.94 359 ALA A N 1
ATOM 2949 C CA . ALA A 1 359 ? -17.047 29.938 24.734 1 89.94 359 ALA A CA 1
ATOM 2950 C C . ALA A 1 359 ? -15.703 29.766 25.438 1 89.94 359 ALA A C 1
ATOM 2952 O O . ALA A 1 359 ? -15.656 29.406 26.625 1 89.94 359 ALA A O 1
ATOM 2953 N N . ILE A 1 360 ? -14.641 30.031 24.766 1 91.44 360 ILE A N 1
ATOM 2954 C CA . ILE A 1 360 ? -13.297 29.891 25.312 1 91.44 360 ILE A CA 1
ATOM 2955 C C . ILE A 1 360 ? -13.109 30.859 26.484 1 91.44 360 ILE A C 1
ATOM 2957 O O . ILE A 1 360 ? -12.531 30.5 27.5 1 91.44 360 ILE A O 1
ATOM 2961 N N . THR A 1 361 ? -13.578 32.031 26.281 1 90.31 361 THR A N 1
ATOM 2962 C CA . THR A 1 361 ? -13.477 33.031 27.344 1 90.31 361 THR A CA 1
ATOM 2963 C C . THR A 1 361 ? -14.227 32.594 28.594 1 90.31 361 THR A C 1
ATOM 2965 O O . THR A 1 361 ? -13.711 32.719 29.703 1 90.31 361 THR A O 1
ATOM 2968 N N . LYS A 1 362 ? -15.367 32.094 28.391 1 89.06 362 LYS A N 1
ATOM 2969 C CA . LYS A 1 362 ? -16.188 31.625 29.5 1 89.06 362 LYS A CA 1
ATOM 2970 C C . LYS A 1 362 ? -15.477 30.516 30.281 1 89.06 362 LYS A C 1
ATOM 2972 O O . LYS A 1 362 ? -15.422 30.562 31.516 1 89.06 362 LYS A O 1
ATOM 2977 N N . ILE A 1 363 ? -14.953 29.609 29.594 1 91.31 363 ILE A N 1
ATOM 2978 C CA . ILE A 1 363 ? -14.273 28.484 30.219 1 91.31 363 ILE A CA 1
ATOM 2979 C C . ILE A 1 363 ? -12.992 28.969 30.906 1 91.31 363 ILE A C 1
ATOM 2981 O O . ILE A 1 363 ? -12.641 28.5 31.984 1 91.31 363 ILE A O 1
ATOM 2985 N N . SER A 1 364 ? -12.305 29.859 30.25 1 92.94 364 SER A N 1
ATOM 2986 C CA . SER A 1 364 ? -11.07 30.391 30.812 1 92.94 364 SER A CA 1
ATOM 2987 C C . SER A 1 364 ? -11.32 31.047 32.156 1 92.94 364 SER A C 1
ATOM 2989 O O . SER A 1 364 ? -10.539 30.875 33.125 1 92.94 364 SER A O 1
ATOM 2991 N N . ILE A 1 365 ? -12.383 31.781 32.25 1 91.38 365 ILE A N 1
ATOM 2992 C CA . ILE A 1 365 ? -12.734 32.469 33.5 1 91.38 365 ILE A CA 1
ATOM 2993 C C . ILE A 1 365 ? -13.016 31.422 34.594 1 91.38 365 ILE A C 1
ATOM 2995 O O . ILE A 1 365 ? -12.562 31.578 35.719 1 91.38 365 ILE A O 1
ATOM 2999 N N . LEU A 1 366 ? -13.68 30.422 34.25 1 92.06 366 LEU A N 1
ATOM 3000 C CA . LEU A 1 366 ? -14.031 29.375 35.188 1 92.06 366 LEU A CA 1
ATOM 3001 C C . LEU A 1 366 ? -12.781 28.672 35.719 1 92.06 366 LEU A C 1
ATOM 3003 O O . LEU A 1 366 ? -12.633 28.469 36.938 1 92.06 366 LEU A O 1
ATOM 3007 N N . VAL A 1 367 ? -11.883 28.297 34.844 1 94.5 367 VAL A N 1
ATOM 3008 C CA . VAL A 1 367 ? -10.688 27.547 35.219 1 94.5 367 VAL A CA 1
ATOM 3009 C C . VAL A 1 367 ? -9.742 28.438 36.031 1 94.5 367 VAL A C 1
ATOM 3011 O O . VAL A 1 367 ? -9.18 28 37.031 1 94.5 367 VAL A O 1
ATOM 3014 N N . ASP A 1 368 ? -9.625 29.688 35.594 1 94.38 368 ASP A N 1
ATOM 3015 C CA . ASP A 1 368 ? -8.766 30.625 36.312 1 94.38 368 ASP A CA 1
ATOM 3016 C C . ASP A 1 368 ? -9.25 30.828 37.75 1 94.38 368 ASP A C 1
ATOM 3018 O O . ASP A 1 368 ? -8.438 30.875 38.656 1 94.38 368 ASP A O 1
ATOM 3022 N N . ALA A 1 369 ? -10.484 30.906 37.938 1 92.62 369 ALA A N 1
ATOM 3023 C CA . ALA A 1 369 ? -11.062 31.125 39.25 1 92.62 369 ALA A CA 1
ATOM 3024 C C . ALA A 1 369 ? -10.773 29.938 40.188 1 92.62 369 ALA A C 1
ATOM 3026 O O . ALA A 1 369 ? -10.477 30.141 41.344 1 92.62 369 ALA A O 1
ATOM 3027 N N . VAL A 1 370 ? -10.859 28.797 39.656 1 91.81 370 VAL A N 1
ATOM 3028 C CA . VAL A 1 370 ? -10.656 27.609 40.469 1 91.81 370 VAL A CA 1
ATOM 3029 C C . VAL A 1 370 ? -9.18 27.469 40.844 1 91.81 370 VAL A C 1
ATOM 3031 O O . VAL A 1 370 ? -8.844 27.109 41.969 1 91.81 370 VAL A O 1
ATOM 3034 N N . LEU A 1 371 ? -8.328 27.719 39.938 1 92.25 371 LEU A N 1
ATOM 3035 C CA . LEU A 1 371 ? -6.898 27.562 40.156 1 92.25 371 LEU A CA 1
ATOM 3036 C C . LEU A 1 371 ? -6.371 28.641 41.094 1 92.25 371 LEU A C 1
ATOM 3038 O O . LEU A 1 371 ? -5.41 28.406 41.844 1 92.25 371 LEU A O 1
ATOM 3042 N N . GLU A 1 372 ? -6.977 29.797 41.031 1 88 372 GLU A N 1
ATOM 3043 C CA . GLU A 1 372 ? -6.621 30.859 41.969 1 88 372 GLU A CA 1
ATOM 3044 C C . GLU A 1 372 ? -7.043 30.5 43.406 1 88 372 GLU A C 1
ATOM 3046 O O . GLU A 1 372 ? -6.34 30.812 44.344 1 88 372 GLU A O 1
ATOM 3051 N N . LYS A 1 373 ? -8.125 29.828 43.5 1 81 373 LYS A N 1
ATOM 3052 C CA . LYS A 1 373 ? -8.641 29.438 44.812 1 81 373 LYS A CA 1
ATOM 3053 C C . LYS A 1 373 ? -7.82 28.281 45.406 1 81 373 LYS A C 1
ATOM 3055 O O . LYS A 1 373 ? -7.613 28.219 46.625 1 81 373 LYS A O 1
ATOM 3060 N N . GLU A 1 374 ? -7.43 27.375 44.562 1 71.06 374 GLU A N 1
ATOM 3061 C CA . GLU A 1 374 ? -6.637 26.234 45 1 71.06 374 GLU A CA 1
ATOM 3062 C C . GLU A 1 374 ? -5.25 26.672 45.469 1 71.06 374 GLU A C 1
ATOM 3064 O O . GLU A 1 374 ? -4.664 26.062 46.375 1 71.06 374 GLU A O 1
ATOM 3069 N N . ASN A 1 375 ? -4.605 27.656 44.781 1 59.66 375 ASN A N 1
ATOM 3070 C CA . ASN A 1 375 ? -3.299 28.172 45.188 1 59.66 375 ASN A CA 1
ATOM 3071 C C . ASN A 1 375 ? -3.383 29 46.469 1 59.66 375 ASN A C 1
ATOM 3073 O O . ASN A 1 375 ? -2.359 29.438 47 1 59.66 375 ASN A O 1
ATOM 3077 N N . VAL A 1 376 ? -4.59 29.422 46.906 1 43.88 376 VAL A N 1
ATOM 3078 C CA . VAL A 1 376 ? -4.816 30.047 48.188 1 43.88 376 VAL A CA 1
ATOM 3079 C C . VAL A 1 376 ? -5.199 28.984 49.219 1 43.88 376 VAL A C 1
ATOM 3081 O O . VAL A 1 376 ? -5.902 28.016 48.906 1 43.88 376 VAL A O 1
ATOM 3084 N N . MET B 1 1 ? 17.422 9.883 -30.5 1 36.59 1 MET B N 1
ATOM 3085 C CA . MET B 1 1 ? 16.328 10.375 -29.656 1 36.59 1 MET B CA 1
ATOM 3086 C C . MET B 1 1 ? 16.141 9.5 -28.422 1 36.59 1 MET B C 1
ATOM 3088 O O . MET B 1 1 ? 16.016 8.273 -28.547 1 36.59 1 MET B O 1
ATOM 3092 N N . LYS B 1 2 ? 16.547 9.961 -27.266 1 59.09 2 LYS B N 1
ATOM 3093 C CA . LYS B 1 2 ? 16.531 9.141 -26.047 1 59.09 2 LYS B CA 1
ATOM 3094 C C . LYS B 1 2 ? 15.148 8.562 -25.797 1 59.09 2 LYS B C 1
ATOM 3096 O O . LYS B 1 2 ? 14.141 9.258 -25.938 1 59.09 2 LYS B O 1
ATOM 3101 N N . GLN B 1 3 ? 15.016 7.254 -25.766 1 83.31 3 GLN B N 1
ATOM 3102 C CA . GLN B 1 3 ? 13.766 6.574 -25.438 1 83.31 3 GLN B CA 1
ATOM 3103 C C . GLN B 1 3 ? 13.125 7.16 -24.188 1 83.31 3 GLN B C 1
ATOM 3105 O O . GLN B 1 3 ? 13.82 7.523 -23.234 1 83.31 3 GLN B O 1
ATOM 3110 N N . ARG B 1 4 ? 11.859 7.555 -24.344 1 90.62 4 ARG B N 1
ATOM 3111 C CA . ARG B 1 4 ? 11.141 8.133 -23.219 1 90.62 4 ARG B CA 1
ATOM 3112 C C . ARG B 1 4 ? 11.125 7.176 -22.031 1 90.62 4 ARG B C 1
ATOM 3114 O O . ARG B 1 4 ? 11.289 5.969 -22.203 1 90.62 4 ARG B O 1
ATOM 3121 N N . VAL B 1 5 ? 10.977 7.727 -20.891 1 94.38 5 VAL B N 1
ATOM 3122 C CA . VAL B 1 5 ? 10.914 6.906 -19.688 1 94.38 5 VAL B CA 1
ATOM 3123 C C . VAL B 1 5 ? 9.648 6.043 -19.719 1 94.38 5 VAL B C 1
ATOM 3125 O O . VAL B 1 5 ? 8.648 6.422 -20.328 1 94.38 5 VAL B O 1
ATOM 3128 N N . ASN B 1 6 ? 9.727 4.879 -19.203 1 96.44 6 ASN B N 1
ATOM 3129 C CA . ASN B 1 6 ? 8.547 4.043 -18.984 1 96.44 6 ASN B CA 1
ATOM 3130 C C . ASN B 1 6 ? 7.836 4.426 -17.688 1 96.44 6 ASN B C 1
ATOM 3132 O O . ASN B 1 6 ? 8.398 4.297 -16.594 1 96.44 6 ASN B O 1
ATOM 3136 N N . ILE B 1 7 ? 6.641 4.828 -17.781 1 95.88 7 ILE B N 1
ATOM 3137 C CA . ILE B 1 7 ? 5.891 5.395 -16.672 1 95.88 7 ILE B CA 1
ATOM 3138 C C . ILE B 1 7 ? 5.711 4.34 -15.578 1 95.88 7 ILE B C 1
ATOM 3140 O O . ILE B 1 7 ? 5.84 4.637 -14.391 1 95.88 7 ILE B O 1
ATOM 3144 N N . MET B 1 8 ? 5.434 3.086 -15.969 1 96.44 8 MET B N 1
ATOM 3145 C CA . MET B 1 8 ? 5.223 2.002 -15.008 1 96.44 8 MET B CA 1
ATOM 3146 C C . MET B 1 8 ? 6.473 1.773 -14.164 1 96.44 8 MET B C 1
ATOM 3148 O O . MET B 1 8 ? 6.383 1.664 -12.938 1 96.44 8 MET B O 1
ATOM 3152 N N . ARG B 1 9 ? 7.586 1.76 -14.836 1 94.38 9 ARG B N 1
ATOM 3153 C CA . ARG B 1 9 ? 8.859 1.541 -14.172 1 94.38 9 ARG B CA 1
ATOM 3154 C C . ARG B 1 9 ? 9.242 2.74 -13.305 1 94.38 9 ARG B C 1
ATOM 3156 O O . ARG B 1 9 ? 9.68 2.578 -12.164 1 94.38 9 ARG B O 1
ATOM 3163 N N . THR B 1 10 ? 9.008 3.893 -13.859 1 93 10 THR B N 1
ATOM 3164 C CA . THR B 1 10 ? 9.359 5.145 -13.203 1 93 10 THR B CA 1
ATOM 3165 C C . THR B 1 10 ? 8.633 5.281 -11.867 1 93 10 THR B C 1
ATOM 3167 O O . THR B 1 10 ? 9.234 5.648 -10.859 1 93 10 THR B O 1
ATOM 3170 N N . LEU B 1 11 ? 7.406 4.961 -11.859 1 96.75 11 LEU B N 1
ATOM 3171 C CA . LEU B 1 11 ? 6.566 5.172 -10.68 1 96.75 11 LEU B CA 1
ATOM 3172 C C . LEU B 1 11 ? 6.613 3.961 -9.758 1 96.75 11 LEU B C 1
ATOM 3174 O O . LEU B 1 11 ? 6.18 4.039 -8.602 1 96.75 11 LEU B O 1
ATOM 3178 N N . GLY B 1 12 ? 7.141 2.852 -10.211 1 95.56 12 GLY B N 1
ATOM 3179 C CA . GLY B 1 12 ? 7.176 1.635 -9.414 1 95.56 12 GLY B CA 1
ATOM 3180 C C . GLY B 1 12 ? 5.797 1.058 -9.141 1 95.56 12 GLY B C 1
ATOM 3181 O O . GLY B 1 12 ? 5.504 0.633 -8.023 1 95.56 12 GLY B O 1
ATOM 3182 N N . ILE B 1 13 ? 4.941 1.056 -10.141 1 96.31 13 ILE B N 1
ATOM 3183 C CA . ILE B 1 13 ? 3.547 0.748 -9.852 1 96.31 13 ILE B CA 1
ATOM 3184 C C . ILE B 1 13 ? 3.135 -0.526 -10.586 1 96.31 13 ILE B C 1
ATOM 3186 O O . ILE B 1 13 ? 1.982 -0.955 -10.5 1 96.31 13 ILE B O 1
ATOM 3190 N N . THR B 1 14 ? 3.992 -1.232 -11.25 1 93.12 14 THR B N 1
ATOM 3191 C CA . THR B 1 14 ? 3.67 -2.346 -12.133 1 93.12 14 THR B CA 1
ATOM 3192 C C . THR B 1 14 ? 2.857 -3.406 -11.398 1 93.12 14 THR B C 1
ATOM 3194 O O . THR B 1 14 ? 1.942 -4.004 -11.969 1 93.12 14 THR B O 1
ATOM 3197 N N . TYR B 1 15 ? 3.193 -3.617 -10.156 1 92.19 15 TYR B N 1
ATOM 3198 C CA . TYR B 1 15 ? 2.582 -4.754 -9.484 1 92.19 15 TYR B CA 1
ATOM 3199 C C . TYR B 1 15 ? 1.683 -4.293 -8.344 1 92.19 15 TYR B C 1
ATOM 3201 O O . TYR B 1 15 ? 1.326 -5.082 -7.465 1 92.19 15 TYR B O 1
ATOM 3209 N N . LYS B 1 16 ? 1.412 -3.035 -8.328 1 95.06 16 LYS B N 1
ATOM 3210 C CA . LYS B 1 16 ? 0.44 -2.535 -7.363 1 95.06 16 LYS B CA 1
ATOM 3211 C C . LYS B 1 16 ? -0.988 -2.824 -7.816 1 95.06 16 LYS B C 1
ATOM 3213 O O . LYS B 1 16 ? -1.542 -2.096 -8.641 1 95.06 16 LYS B O 1
ATOM 3218 N N . GLU B 1 17 ? -1.588 -3.703 -7.156 1 95.25 17 GLU B N 1
ATOM 3219 C CA . GLU B 1 17 ? -2.85 -4.277 -7.609 1 95.25 17 GLU B CA 1
ATOM 3220 C C . GLU B 1 17 ? -3.934 -3.211 -7.723 1 95.25 17 GLU B C 1
ATOM 3222 O O . GLU B 1 17 ? -4.691 -3.189 -8.695 1 95.25 17 GLU B O 1
ATOM 3227 N N . ASP B 1 18 ? -4.043 -2.354 -6.742 1 95.88 18 ASP B N 1
ATOM 3228 C CA . ASP B 1 18 ? -5.078 -1.322 -6.758 1 95.88 18 ASP B CA 1
ATOM 3229 C C . ASP B 1 18 ? -4.859 -0.347 -7.914 1 95.88 18 ASP B C 1
ATOM 3231 O O . ASP B 1 18 ? -5.816 0.056 -8.578 1 95.88 18 ASP B O 1
ATOM 3235 N N . VAL B 1 19 ? -3.637 -0.022 -8.164 1 97.5 19 VAL B N 1
ATOM 3236 C CA . VAL B 1 19 ? -3.289 0.916 -9.227 1 97.5 19 VAL B CA 1
ATOM 3237 C C . VAL B 1 19 ? -3.605 0.297 -10.586 1 97.5 19 VAL B C 1
ATOM 3239 O O . VAL B 1 19 ? -4.199 0.949 -11.453 1 97.5 19 VAL B O 1
ATOM 3242 N N . ILE B 1 20 ? -3.244 -0.943 -10.742 1 98.12 20 ILE B N 1
ATOM 3243 C CA . ILE B 1 20 ? -3.473 -1.614 -12.016 1 98.12 20 ILE B CA 1
ATOM 3244 C C . ILE B 1 20 ? -4.969 -1.858 -12.211 1 98.12 20 ILE B C 1
ATOM 3246 O O . ILE B 1 20 ? -5.477 -1.782 -13.328 1 98.12 20 ILE B O 1
ATOM 3250 N N . SER B 1 21 ? -5.688 -2.162 -11.164 1 98.31 21 SER B N 1
ATOM 3251 C CA . SER B 1 21 ? -7.141 -2.26 -11.273 1 98.31 21 SER B CA 1
ATOM 3252 C C . SER B 1 21 ? -7.746 -0.951 -11.766 1 98.31 21 SER B C 1
ATOM 3254 O O . SER B 1 21 ? -8.648 -0.958 -12.609 1 98.31 21 SER B O 1
ATOM 3256 N N . ASN B 1 22 ? -7.258 0.188 -11.242 1 98.12 22 ASN B N 1
ATOM 3257 C CA . ASN B 1 22 ? -7.719 1.488 -11.711 1 98.12 22 ASN B CA 1
ATOM 3258 C C . ASN B 1 22 ? -7.422 1.684 -13.195 1 98.12 22 ASN B C 1
ATOM 3260 O O . ASN B 1 22 ? -8.234 2.244 -13.93 1 98.12 22 ASN B O 1
ATOM 3264 N N . LEU B 1 23 ? -6.258 1.311 -13.594 1 98.19 23 LEU B N 1
ATOM 3265 C CA . LEU B 1 23 ? -5.891 1.404 -15.008 1 98.19 23 LEU B CA 1
ATOM 3266 C C . LEU B 1 23 ? -6.859 0.605 -15.867 1 98.19 23 LEU B C 1
ATOM 3268 O O . LEU B 1 23 ? -7.359 1.111 -16.875 1 98.19 23 LEU B O 1
ATOM 3272 N N . LEU B 1 24 ? -7.098 -0.641 -15.445 1 98.44 24 LEU B N 1
ATOM 3273 C CA . LEU B 1 24 ? -7.98 -1.511 -16.219 1 98.44 24 LEU B CA 1
ATOM 3274 C C . LEU B 1 24 ? -9.383 -0.923 -16.297 1 98.44 24 LEU B C 1
ATOM 3276 O O . LEU B 1 24 ? -10 -0.936 -17.375 1 98.44 24 LEU B O 1
ATOM 3280 N N . VAL B 1 25 ? -9.859 -0.405 -15.227 1 98.38 25 VAL B N 1
ATOM 3281 C CA . VAL B 1 25 ? -11.203 0.172 -15.195 1 98.38 25 VAL B CA 1
ATOM 3282 C C . VAL B 1 25 ? -11.258 1.395 -16.109 1 98.38 25 VAL B C 1
ATOM 3284 O O . VAL B 1 25 ? -12.242 1.595 -16.828 1 98.38 25 VAL B O 1
ATOM 3287 N N . THR B 1 26 ? -10.234 2.232 -16.078 1 97.75 26 THR B N 1
ATOM 3288 C CA . THR B 1 26 ? -10.211 3.396 -16.953 1 97.75 26 THR B CA 1
ATOM 3289 C C . THR B 1 26 ? -10.156 2.969 -18.422 1 97.75 26 THR B C 1
ATOM 3291 O O . THR B 1 26 ? -10.805 3.578 -19.281 1 97.75 26 THR B O 1
ATOM 3294 N N . LEU B 1 27 ? -9.406 1.931 -18.734 1 97.81 27 LEU B N 1
ATOM 3295 C CA . LEU B 1 27 ? -9.367 1.402 -20.094 1 97.81 27 LEU B CA 1
ATOM 3296 C C . LEU B 1 27 ? -10.742 0.912 -20.531 1 97.81 27 LEU B C 1
ATOM 3298 O O . LEU B 1 27 ? -11.18 1.197 -21.641 1 97.81 27 LEU B O 1
ATOM 3302 N N . LEU B 1 28 ? -11.398 0.252 -19.672 1 97.38 28 LEU B N 1
ATOM 3303 C CA . LEU B 1 28 ? -12.727 -0.276 -19.969 1 97.38 28 LEU B CA 1
ATOM 3304 C C . LEU B 1 28 ? -13.727 0.855 -20.188 1 97.38 28 LEU B C 1
ATOM 3306 O O . LEU B 1 28 ? -14.578 0.769 -21.078 1 97.38 28 LEU B O 1
ATOM 3310 N N . ASN B 1 29 ? -13.586 1.939 -19.438 1 96.56 29 ASN B N 1
ATOM 3311 C CA . ASN B 1 29 ? -14.578 3.012 -19.438 1 96.56 29 ASN B CA 1
ATOM 3312 C C . ASN B 1 29 ? -14.266 4.051 -20.516 1 96.56 29 ASN B C 1
ATOM 3314 O O . ASN B 1 29 ? -15.18 4.672 -21.062 1 96.56 29 ASN B O 1
ATOM 3318 N N . GLU B 1 30 ? -12.953 4.242 -20.828 1 95.56 30 GLU B N 1
ATOM 3319 C CA . GLU B 1 30 ? -12.602 5.441 -21.578 1 95.56 30 GLU B CA 1
ATOM 3320 C C . GLU B 1 30 ? -12.062 5.082 -22.969 1 95.56 30 GLU B C 1
ATOM 3322 O O . GLU B 1 30 ? -11.922 5.957 -23.828 1 95.56 30 GLU B O 1
ATOM 3327 N N . SER B 1 31 ? -11.805 3.848 -23.203 1 96.06 31 SER B N 1
ATOM 3328 C CA . SER B 1 31 ? -11.367 3.416 -24.531 1 96.06 31 SER B CA 1
ATOM 3329 C C . SER B 1 31 ? -12.367 2.441 -25.156 1 96.06 31 SER B C 1
ATOM 3331 O O . SER B 1 31 ? -12.469 1.292 -24.719 1 96.06 31 SER B O 1
ATOM 3333 N N . ASP B 1 32 ? -12.992 2.857 -26.172 1 94.75 32 ASP B N 1
ATOM 3334 C CA . ASP B 1 32 ? -13.914 1.979 -26.875 1 94.75 32 ASP B CA 1
ATOM 3335 C C . ASP B 1 32 ? -13.18 0.774 -27.469 1 94.75 32 ASP B C 1
ATOM 3337 O O . ASP B 1 32 ? -13.648 -0.362 -27.344 1 94.75 32 ASP B O 1
ATOM 3341 N N . PHE B 1 33 ? -12.094 1.049 -28.031 1 95.5 33 PHE B N 1
ATOM 3342 C CA . PHE B 1 33 ? -11.336 -0.027 -28.656 1 95.5 33 PHE B CA 1
ATOM 3343 C C . PHE B 1 33 ? -10.938 -1.074 -27.625 1 95.5 33 PHE B C 1
ATOM 3345 O O . PHE B 1 33 ? -11.172 -2.268 -27.812 1 95.5 33 PHE B O 1
ATOM 3352 N N . TRP B 1 34 ? -10.312 -0.663 -26.547 1 96.75 34 TRP B N 1
ATOM 3353 C CA . TRP B 1 34 ? -9.781 -1.598 -25.547 1 96.75 34 TRP B CA 1
ATOM 3354 C C . TRP B 1 34 ? -10.906 -2.373 -24.875 1 96.75 34 TRP B C 1
ATOM 3356 O O . TRP B 1 34 ? -10.82 -3.594 -24.719 1 96.75 34 TRP B O 1
ATOM 3366 N N . GLY B 1 35 ? -11.93 -1.609 -24.516 1 96.25 35 GLY B N 1
ATOM 3367 C CA . GLY B 1 35 ? -13.07 -2.248 -23.891 1 96.25 35 GLY B CA 1
ATOM 3368 C C . GLY B 1 35 ? -13.711 -3.32 -24.75 1 96.25 35 GLY B C 1
ATOM 3369 O O . GLY B 1 35 ? -13.977 -4.43 -24.281 1 96.25 35 GLY B O 1
ATOM 3370 N N . GLN B 1 36 ? -13.938 -3.006 -25.984 1 95.19 36 GLN B N 1
ATOM 3371 C CA . GLN B 1 36 ? -14.562 -3.949 -26.906 1 95.19 36 GLN B CA 1
ATOM 3372 C C . GLN B 1 36 ? -13.664 -5.148 -27.172 1 95.19 36 GLN B C 1
ATOM 3374 O O . GLN B 1 36 ? -14.125 -6.289 -27.203 1 95.19 36 GLN B O 1
ATOM 3379 N N . SER B 1 37 ? -12.398 -4.871 -27.359 1 95.94 37 SER B N 1
ATOM 3380 C CA . SER B 1 37 ? -11.438 -5.949 -27.594 1 95.94 37 SER B CA 1
ATOM 3381 C C . SER B 1 37 ? -11.359 -6.875 -26.375 1 95.94 37 SER B C 1
ATOM 3383 O O . SER B 1 37 ? -11.289 -8.102 -26.531 1 95.94 37 SER B O 1
ATOM 3385 N N . PHE B 1 38 ? -11.398 -6.312 -25.25 1 97.31 38 PHE B N 1
ATOM 3386 C CA . PHE B 1 38 ? -11.336 -7.082 -24.016 1 97.31 38 PHE B CA 1
ATOM 3387 C C . PHE B 1 38 ? -12.555 -7.988 -23.875 1 97.31 38 PHE B C 1
ATOM 3389 O O . PHE B 1 38 ? -12.422 -9.18 -23.594 1 97.31 38 PHE B O 1
ATOM 3396 N N . LEU B 1 39 ? -13.727 -7.422 -24.078 1 96.12 39 LEU B N 1
ATOM 3397 C CA . LEU B 1 39 ? -14.961 -8.18 -23.953 1 96.12 39 LEU B CA 1
ATOM 3398 C C . LEU B 1 39 ? -15.008 -9.312 -24.984 1 96.12 39 LEU B C 1
ATOM 3400 O O . LEU B 1 39 ? -15.453 -10.422 -24.672 1 96.12 39 LEU B O 1
ATOM 3404 N N . LYS B 1 40 ? -14.531 -9.031 -26.125 1 95.5 40 LYS B N 1
ATOM 3405 C CA . LYS B 1 40 ? -14.586 -10.016 -27.203 1 95.5 40 LYS B CA 1
ATOM 3406 C C . LYS B 1 40 ? -13.5 -11.07 -27.047 1 95.5 40 LYS B C 1
ATOM 3408 O O . LYS B 1 40 ? -13.789 -12.273 -27.047 1 95.5 40 LYS B O 1
ATOM 3413 N N . GLU B 1 41 ? -12.258 -10.656 -26.828 1 96.62 41 GLU B N 1
ATOM 3414 C CA . GLU B 1 41 ? -11.109 -11.555 -26.906 1 96.62 41 GLU B CA 1
ATOM 3415 C C . GLU B 1 41 ? -10.867 -12.266 -25.578 1 96.62 41 GLU B C 1
ATOM 3417 O O . GLU B 1 41 ? -10.328 -13.375 -25.547 1 96.62 41 GLU B O 1
ATOM 3422 N N . ILE B 1 42 ? -11.242 -11.609 -24.469 1 97 42 ILE B N 1
ATOM 3423 C CA . ILE B 1 42 ? -10.938 -12.172 -23.156 1 97 42 ILE B CA 1
ATOM 3424 C C . ILE B 1 42 ? -12.203 -12.773 -22.547 1 97 42 ILE B C 1
ATOM 3426 O O . ILE B 1 42 ? -12.227 -13.945 -22.172 1 97 42 ILE B O 1
ATOM 3430 N N . ILE B 1 43 ? -13.281 -12.023 -22.578 1 95.44 43 ILE B N 1
ATOM 3431 C CA . ILE B 1 43 ? -14.508 -12.445 -21.906 1 95.44 43 ILE B CA 1
ATOM 3432 C C . ILE B 1 43 ? -15.359 -13.273 -22.859 1 95.44 43 ILE B C 1
ATOM 3434 O O . ILE B 1 43 ? -16.266 -14 -22.422 1 95.44 43 ILE B O 1
ATOM 3438 N N . GLN B 1 44 ? -15.219 -13.156 -24.156 1 92.69 44 GLN B N 1
ATOM 3439 C CA . GLN B 1 44 ? -15.922 -13.906 -25.188 1 92.69 44 GLN B CA 1
ATOM 3440 C C . GLN B 1 44 ? -17.391 -13.492 -25.281 1 92.69 44 GLN B C 1
ATOM 3442 O O . GLN B 1 44 ? -18.281 -14.344 -25.344 1 92.69 44 GLN B O 1
ATOM 3447 N N . ILE B 1 45 ? -17.578 -12.234 -25.109 1 90 45 ILE B N 1
ATOM 3448 C CA . ILE B 1 45 ? -18.875 -11.648 -25.391 1 90 45 ILE B CA 1
ATOM 3449 C C . ILE B 1 45 ? -18.938 -11.188 -26.859 1 90 45 ILE B C 1
ATOM 3451 O O . ILE B 1 45 ? -18.078 -10.414 -27.297 1 90 45 ILE B O 1
ATOM 3455 N N . GLU B 1 46 ? -19.875 -11.625 -27.562 1 85.62 46 GLU B N 1
ATOM 3456 C CA . GLU B 1 46 ? -19.984 -11.32 -28.984 1 85.62 46 GLU B CA 1
ATOM 3457 C C . GLU B 1 46 ? -20.578 -9.938 -29.203 1 85.62 46 GLU B C 1
ATOM 3459 O O . GLU B 1 46 ? -21.469 -9.508 -28.453 1 85.62 46 GLU B O 1
ATOM 3464 N N . ASN B 1 47 ? -20.203 -9.258 -30.234 1 85.25 47 ASN B N 1
ATOM 3465 C CA . ASN B 1 47 ? -20.672 -7.949 -30.672 1 85.25 47 ASN B CA 1
ATOM 3466 C C . ASN B 1 47 ? -20.672 -6.941 -29.531 1 85.25 47 ASN B C 1
ATOM 3468 O O . ASN B 1 47 ? -21.688 -6.297 -29.266 1 85.25 47 ASN B O 1
ATOM 3472 N N . PRO B 1 48 ? -19.625 -6.773 -28.922 1 81 48 PRO B N 1
ATOM 3473 C CA . PRO B 1 48 ? -19.547 -5.926 -27.734 1 81 48 PRO B CA 1
ATOM 3474 C C . PRO B 1 48 ? -19.906 -4.469 -28.016 1 81 48 PRO B C 1
ATOM 3476 O O . PRO B 1 48 ? -20.297 -3.734 -27.109 1 81 48 PRO B O 1
ATOM 3479 N N . ASN B 1 49 ? -19.75 -4.051 -29.203 1 80 49 ASN B N 1
ATOM 3480 C CA . ASN B 1 49 ? -20.031 -2.668 -29.578 1 80 49 ASN B CA 1
ATOM 3481 C C . ASN B 1 49 ? -21.484 -2.309 -29.375 1 80 49 ASN B C 1
ATOM 3483 O O . ASN B 1 49 ? -21.859 -1.129 -29.359 1 80 49 ASN B O 1
ATOM 3487 N N . THR B 1 50 ? -22.25 -3.229 -29.109 1 77.88 50 THR B N 1
ATOM 3488 C CA . THR B 1 50 ? -23.688 -2.998 -28.953 1 77.88 50 THR B CA 1
ATOM 3489 C C . THR B 1 50 ? -24.047 -2.812 -27.484 1 77.88 50 THR B C 1
ATOM 3491 O O . THR B 1 50 ? -25.203 -2.523 -27.156 1 77.88 50 THR B O 1
ATOM 3494 N N . TYR B 1 51 ? -23.016 -2.854 -26.656 1 82.62 51 TYR B N 1
ATOM 3495 C CA . TYR B 1 51 ? -23.297 -2.812 -25.219 1 82.62 51 TYR B CA 1
ATOM 3496 C C . TYR B 1 51 ? -22.812 -1.508 -24.609 1 82.62 51 TYR B C 1
ATOM 3498 O O . TYR B 1 51 ? -21.844 -0.904 -25.094 1 82.62 51 TYR B O 1
ATOM 3506 N N . ARG B 1 52 ? -23.562 -1.041 -23.656 1 90.56 52 ARG B N 1
ATOM 3507 C CA . ARG B 1 52 ? -23.062 0.008 -22.766 1 90.56 52 ARG B CA 1
ATOM 3508 C C . ARG B 1 52 ? -22.359 -0.588 -21.562 1 90.56 52 ARG B C 1
ATOM 3510 O O . ARG B 1 52 ? -22.859 -1.52 -20.938 1 90.56 52 ARG B O 1
ATOM 3517 N N . MET B 1 53 ? -21.188 -0.135 -21.359 1 93.5 53 MET B N 1
ATOM 3518 C CA . MET B 1 53 ? -20.406 -0.734 -20.281 1 93.5 53 MET B CA 1
ATOM 3519 C C . MET B 1 53 ? -19.969 0.326 -19.281 1 93.5 53 MET B C 1
ATOM 3521 O O . MET B 1 53 ? -19.594 1.433 -19.672 1 93.5 53 MET B O 1
ATOM 3525 N N . LYS B 1 54 ? -20.094 0.045 -18.047 1 96.69 54 LYS B N 1
ATOM 3526 C CA . LYS B 1 54 ? -19.531 0.831 -16.953 1 96.69 54 LYS B CA 1
ATOM 3527 C C . LYS B 1 54 ? -18.844 -0.068 -15.93 1 96.69 54 LYS B C 1
ATOM 3529 O O . LYS B 1 54 ? -19.406 -1.062 -15.484 1 96.69 54 LYS B O 1
ATOM 3534 N N . SER B 1 55 ? -17.609 0.281 -15.641 1 98.12 55 SER B N 1
ATOM 3535 C CA . SER B 1 55 ? -16.812 -0.526 -14.727 1 98.12 55 SER B CA 1
ATOM 3536 C C . SER B 1 55 ? -16.438 0.266 -13.477 1 98.12 55 SER B C 1
ATOM 3538 O O . SER B 1 55 ? -16.312 1.491 -13.531 1 98.12 55 SER B O 1
ATOM 3540 N N . TYR B 1 56 ? -16.281 -0.457 -12.367 1 98.12 56 TYR B N 1
ATOM 3541 C CA . TYR B 1 56 ? -15.992 0.121 -11.055 1 98.12 56 TYR B CA 1
ATOM 3542 C C . TYR B 1 56 ? -14.945 -0.696 -10.312 1 98.12 56 TYR B C 1
ATOM 3544 O O . TYR B 1 56 ? -14.859 -1.914 -10.492 1 98.12 56 TYR B O 1
ATOM 3552 N N . THR B 1 57 ? -14.109 0.06 -9.547 1 97.75 57 THR B N 1
ATOM 3553 C CA . THR B 1 57 ? -13.227 -0.665 -8.641 1 97.75 57 THR B CA 1
ATOM 3554 C C . THR B 1 57 ? -13.844 -0.773 -7.25 1 97.75 57 THR B C 1
ATOM 3556 O O . THR B 1 57 ? -14.617 0.095 -6.84 1 97.75 57 THR B O 1
ATOM 3559 N N . ARG B 1 58 ? -13.594 -1.866 -6.574 1 95.94 58 ARG B N 1
ATOM 3560 C CA . ARG B 1 58 ? -13.797 -2.049 -5.141 1 95.94 58 ARG B CA 1
ATOM 3561 C C . ARG B 1 58 ? -15.25 -1.795 -4.758 1 95.94 58 ARG B C 1
ATOM 3563 O O . ARG B 1 58 ? -15.531 -0.993 -3.867 1 95.94 58 ARG B O 1
ATOM 3570 N N . VAL B 1 59 ? -16.172 -2.5 -5.359 1 96.5 59 VAL B N 1
ATOM 3571 C CA . VAL B 1 59 ? -17.578 -2.461 -4.98 1 96.5 59 VAL B CA 1
ATOM 3572 C C . VAL B 1 59 ? -17.812 -3.342 -3.754 1 96.5 59 VAL B C 1
ATOM 3574 O O . VAL B 1 59 ? -17.516 -4.539 -3.775 1 96.5 59 VAL B O 1
ATOM 3577 N N . THR B 1 60 ? -18.312 -2.799 -2.686 1 96.19 60 THR B N 1
ATOM 3578 C CA . THR B 1 60 ? -18.484 -3.5 -1.417 1 96.19 60 THR B CA 1
ATOM 3579 C C . THR B 1 60 ? -19.641 -4.484 -1.496 1 96.19 60 THR B C 1
ATOM 3581 O O . THR B 1 60 ? -20.703 -4.152 -2.016 1 96.19 60 THR B O 1
ATOM 3584 N N . THR B 1 61 ? -19.453 -5.688 -1.013 1 97 61 THR B N 1
ATOM 3585 C CA . THR B 1 61 ? -20.484 -6.699 -0.831 1 97 61 THR B CA 1
ATOM 3586 C C . THR B 1 61 ? -20.453 -7.266 0.584 1 97 61 THR B C 1
ATOM 3588 O O . THR B 1 61 ? -19.547 -6.938 1.365 1 97 61 THR B O 1
ATOM 3591 N N . SER B 1 62 ? -21.344 -8.086 0.888 1 96.94 62 SER B N 1
ATOM 3592 C CA . SER B 1 62 ? -21.422 -8.695 2.211 1 96.94 62 SER B CA 1
ATOM 3593 C C . SER B 1 62 ? -20.328 -9.734 2.414 1 96.94 62 SER B C 1
ATOM 3595 O O . SER B 1 62 ? -20 -10.086 3.549 1 96.94 62 SER B O 1
ATOM 3597 N N . VAL B 1 63 ? -19.719 -10.156 1.333 1 96.31 63 VAL B N 1
ATOM 3598 C CA . VAL B 1 63 ? -18.781 -11.266 1.472 1 96.31 63 VAL B CA 1
ATOM 3599 C C . VAL B 1 63 ? -17.375 -10.797 1.096 1 96.31 63 VAL B C 1
ATOM 3601 O O . VAL B 1 63 ? -16.438 -11.594 1.05 1 96.31 63 VAL B O 1
ATOM 3604 N N . GLY B 1 64 ? -17.219 -9.547 0.791 1 96.06 64 GLY B N 1
ATOM 3605 C CA . GLY B 1 64 ? -15.914 -9.008 0.431 1 96.06 64 GLY B CA 1
ATOM 3606 C C . GLY B 1 64 ? -15.992 -7.875 -0.571 1 96.06 64 GLY B C 1
ATOM 3607 O O . GLY B 1 64 ? -17.078 -7.371 -0.858 1 96.06 64 GLY B O 1
ATOM 3608 N N . ILE B 1 65 ? -14.859 -7.418 -1.085 1 97.06 65 ILE B N 1
ATOM 3609 C CA . ILE B 1 65 ? -14.758 -6.281 -1.996 1 97.06 65 ILE B CA 1
ATOM 3610 C C . ILE B 1 65 ? -14.039 -6.711 -3.273 1 97.06 65 ILE B C 1
ATOM 3612 O O . ILE B 1 65 ? -12.812 -6.578 -3.379 1 97.06 65 ILE B O 1
ATOM 3616 N N . PRO B 1 66 ? -14.828 -7.188 -4.219 1 97.06 66 PRO B N 1
ATOM 3617 C CA . PRO B 1 66 ? -14.195 -7.535 -5.488 1 97.06 66 PRO B CA 1
ATOM 3618 C C . PRO B 1 66 ? -13.375 -6.391 -6.074 1 97.06 66 PRO B C 1
ATOM 3620 O O . PRO B 1 66 ? -13.734 -5.223 -5.914 1 97.06 66 PRO B O 1
ATOM 3623 N N . ASP B 1 67 ? -12.305 -6.73 -6.805 1 97.38 67 ASP B N 1
ATOM 3624 C CA . ASP B 1 67 ? -11.375 -5.727 -7.32 1 97.38 67 ASP B CA 1
ATOM 3625 C C . ASP B 1 67 ? -12.039 -4.871 -8.398 1 97.38 67 ASP B C 1
ATOM 3627 O O . ASP B 1 67 ? -11.914 -3.645 -8.391 1 97.38 67 ASP B O 1
ATOM 3631 N N . ILE B 1 68 ? -12.711 -5.5 -9.367 1 98.62 68 ILE B N 1
ATOM 3632 C CA . ILE B 1 68 ? -13.359 -4.797 -10.469 1 98.62 68 ILE B CA 1
ATOM 3633 C C . ILE B 1 68 ? -14.727 -5.406 -10.742 1 98.62 68 ILE B C 1
ATOM 3635 O O . ILE B 1 68 ? -14.875 -6.629 -10.773 1 98.62 68 ILE B O 1
ATOM 3639 N N . VAL B 1 69 ? -15.719 -4.598 -10.867 1 98.69 69 VAL B N 1
ATOM 3640 C CA . VAL B 1 69 ? -17.047 -5.012 -11.289 1 98.69 69 VAL B CA 1
ATOM 3641 C C . VAL B 1 69 ? -17.484 -4.188 -12.5 1 98.69 69 VAL B C 1
ATOM 3643 O O . VAL B 1 69 ? -17.391 -2.959 -12.492 1 98.69 69 VAL B O 1
ATOM 3646 N N . SER B 1 70 ? -17.922 -4.871 -13.547 1 97.81 70 SER B N 1
ATOM 3647 C CA . SER B 1 70 ? -18.422 -4.203 -14.75 1 97.81 70 SER B CA 1
ATOM 3648 C C . SER B 1 70 ? -19.859 -4.586 -15.047 1 97.81 70 SER B C 1
ATOM 3650 O O . SER B 1 70 ? -20.234 -5.758 -14.93 1 97.81 70 SER B O 1
ATOM 3652 N N . VAL B 1 71 ? -20.641 -3.635 -15.367 1 97 71 VAL B N 1
ATOM 3653 C CA . VAL B 1 71 ? -22.016 -3.834 -15.844 1 97 71 VAL B CA 1
ATOM 3654 C C . VAL B 1 71 ? -22.062 -3.578 -17.359 1 97 71 VAL B C 1
ATOM 3656 O O . VAL B 1 71 ? -21.828 -2.457 -17.812 1 97 71 VAL B O 1
ATOM 3659 N N . VAL B 1 72 ? -22.297 -4.672 -18.094 1 94.81 72 VAL B N 1
ATOM 3660 C CA . VAL B 1 72 ? -22.375 -4.617 -19.547 1 94.81 72 VAL B CA 1
ATOM 3661 C C . VAL B 1 72 ? -23.812 -4.883 -20.016 1 94.81 72 VAL B C 1
ATOM 3663 O O . VAL B 1 72 ? -24.297 -6.016 -19.922 1 94.81 72 VAL B O 1
ATOM 3666 N N . GLU B 1 73 ? -24.422 -3.863 -20.5 1 91.31 73 GLU B N 1
ATOM 3667 C CA . GLU B 1 73 ? -25.859 -3.961 -20.719 1 91.31 73 GLU B CA 1
ATOM 3668 C C . GLU B 1 73 ? -26.203 -3.854 -22.203 1 91.31 73 GLU B C 1
ATOM 3670 O O . GLU B 1 73 ? -25.609 -3.055 -22.922 1 91.31 73 GLU B O 1
ATOM 3675 N N . LYS B 1 74 ? -26.938 -4.93 -22.562 1 81.38 74 LYS B N 1
ATOM 3676 C CA . LYS B 1 74 ? -27.641 -4.848 -23.828 1 81.38 74 LYS B CA 1
ATOM 3677 C C . LYS B 1 74 ? -29.156 -5.012 -23.625 1 81.38 74 LYS B C 1
ATOM 3679 O O . LYS B 1 74 ? -29.594 -5.883 -22.875 1 81.38 74 LYS B O 1
ATOM 3684 N N . GLU B 1 75 ? -30 -4.246 -24.328 1 76.06 75 GLU B N 1
ATOM 3685 C CA . GLU B 1 75 ? -31.453 -4.102 -24.25 1 76.06 75 GLU B CA 1
ATOM 3686 C C . GLU B 1 75 ? -32.062 -5.16 -23.344 1 76.06 75 GLU B C 1
ATOM 3688 O O . GLU B 1 75 ? -32.594 -4.84 -22.281 1 76.06 75 GLU B O 1
ATOM 3693 N N . ASP B 1 76 ? -31.844 -6.523 -23.562 1 83.94 76 ASP B N 1
ATOM 3694 C CA . ASP B 1 76 ? -32.625 -7.508 -22.812 1 83.94 76 ASP B CA 1
ATOM 3695 C C . ASP B 1 76 ? -31.75 -8.312 -21.859 1 83.94 76 ASP B C 1
ATOM 3697 O O . ASP B 1 76 ? -32.25 -9.102 -21.062 1 83.94 76 ASP B O 1
ATOM 3701 N N . VAL B 1 77 ? -30.438 -8.031 -21.953 1 90 77 VAL B N 1
ATOM 3702 C CA . VAL B 1 77 ? -29.547 -8.836 -21.125 1 90 77 VAL B CA 1
ATOM 3703 C C . VAL B 1 77 ? -28.469 -7.945 -20.516 1 90 77 VAL B C 1
ATOM 3705 O O . VAL B 1 77 ? -27.984 -7.02 -21.172 1 90 77 VAL B O 1
ATOM 3708 N N . VAL B 1 78 ? -28.188 -8.219 -19.25 1 94.25 78 VAL B N 1
ATOM 3709 C CA . VAL B 1 78 ? -27.094 -7.543 -18.562 1 94.25 78 VAL B CA 1
ATOM 3710 C C . VAL B 1 78 ? -26 -8.555 -18.203 1 94.25 78 VAL B C 1
ATOM 3712 O O . VAL B 1 78 ? -26.297 -9.609 -17.625 1 94.25 78 VAL B O 1
ATOM 3715 N N . TYR B 1 79 ? -24.797 -8.312 -18.672 1 95.12 79 TYR B N 1
ATOM 3716 C CA . TYR B 1 79 ? -23.672 -9.086 -18.188 1 95.12 79 TYR B CA 1
ATOM 3717 C C . TYR B 1 79 ? -23.047 -8.43 -16.953 1 95.12 79 TYR B C 1
ATOM 3719 O O . TYR B 1 79 ? -22.703 -7.25 -16.984 1 95.12 79 TYR B O 1
ATOM 3727 N N . LEU B 1 80 ? -23.031 -9.125 -15.914 1 96.94 80 LEU B N 1
ATOM 3728 C CA . LEU B 1 80 ? -22.312 -8.719 -14.719 1 96.94 80 LEU B CA 1
ATOM 3729 C C . LEU B 1 80 ? -20.953 -9.398 -14.648 1 96.94 80 LEU B C 1
ATOM 3731 O O . LEU B 1 80 ? -20.859 -10.602 -14.406 1 96.94 80 LEU B O 1
ATOM 3735 N N . LEU B 1 81 ? -19.938 -8.641 -14.891 1 97.62 81 LEU B N 1
ATOM 3736 C CA . LEU B 1 81 ? -18.578 -9.148 -14.961 1 97.62 81 LEU B CA 1
ATOM 3737 C C . LEU B 1 81 ? -17.797 -8.828 -13.68 1 97.62 81 LEU B C 1
ATOM 3739 O O . LEU B 1 81 ? -17.703 -7.66 -13.289 1 97.62 81 LEU B O 1
ATOM 3743 N N . LEU B 1 82 ? -17.297 -9.812 -13.008 1 98.25 82 LEU B N 1
ATOM 3744 C CA . LEU B 1 82 ? -16.422 -9.664 -11.852 1 98.25 82 LEU B CA 1
ATOM 3745 C C . LEU B 1 82 ? -15 -10.078 -12.203 1 98.25 82 LEU B C 1
ATOM 3747 O O . LEU B 1 82 ? -14.766 -11.18 -12.703 1 98.25 82 LEU B O 1
ATOM 3751 N N . ILE B 1 83 ? -14.062 -9.18 -11.977 1 98.25 83 ILE B N 1
ATOM 3752 C CA . ILE B 1 83 ? -12.656 -9.461 -12.258 1 98.25 83 ILE B CA 1
ATOM 3753 C C . ILE B 1 83 ? -11.852 -9.438 -10.961 1 98.25 83 ILE B C 1
ATOM 3755 O O . ILE B 1 83 ? -11.82 -8.422 -10.266 1 98.25 83 ILE B O 1
ATOM 3759 N N . GLU B 1 84 ? -11.281 -10.57 -10.586 1 97.56 84 GLU B N 1
ATOM 3760 C CA . GLU B 1 84 ? -10.297 -10.648 -9.508 1 97.56 84 GLU B CA 1
ATOM 3761 C C . GLU B 1 84 ? -8.875 -10.539 -10.047 1 97.56 84 GLU B C 1
ATOM 3763 O O . GLU B 1 84 ? -8.445 -11.367 -10.852 1 97.56 84 GLU B O 1
ATOM 3768 N N . ASN B 1 85 ? -8.25 -9.461 -9.648 1 96.62 85 ASN B N 1
ATOM 3769 C CA . ASN B 1 85 ? -6.93 -9.117 -10.172 1 96.62 85 ASN B CA 1
ATOM 3770 C C . ASN B 1 85 ? -5.82 -9.555 -9.219 1 96.62 85 ASN B C 1
ATOM 3772 O O . ASN B 1 85 ? -5.785 -9.133 -8.062 1 96.62 85 ASN B O 1
ATOM 3776 N N . LYS B 1 86 ? -4.938 -10.375 -9.688 1 94.12 86 LYS B N 1
ATOM 3777 C CA . LYS B 1 86 ? -3.828 -10.859 -8.867 1 94.12 86 LYS B CA 1
ATOM 3778 C C . LYS B 1 86 ? -2.494 -10.656 -9.586 1 94.12 86 LYS B C 1
ATOM 3780 O O . LYS B 1 86 ? -2.23 -11.281 -10.609 1 94.12 86 LYS B O 1
ATOM 3785 N N . LEU B 1 87 ? -1.665 -9.898 -9.039 1 92.56 87 LEU B N 1
ATOM 3786 C CA . LEU B 1 87 ? -0.338 -9.648 -9.594 1 92.56 87 LEU B CA 1
ATOM 3787 C C . LEU B 1 87 ? 0.733 -10.359 -8.781 1 92.56 87 LEU B C 1
ATOM 3789 O O . LEU B 1 87 ? 1.251 -11.398 -9.195 1 92.56 87 LEU B O 1
ATOM 3793 N N . LYS B 1 88 ? 1.013 -9.953 -7.496 1 81.38 88 LYS B N 1
ATOM 3794 C CA . LYS B 1 88 ? 2.039 -10.617 -6.703 1 81.38 88 LYS B CA 1
ATOM 3795 C C . LYS B 1 88 ? 1.414 -11.453 -5.586 1 81.38 88 LYS B C 1
ATOM 3797 O O . LYS B 1 88 ? 1.88 -12.555 -5.293 1 81.38 88 LYS B O 1
ATOM 3802 N N . ALA B 1 89 ? 0.359 -11 -5.086 1 79 89 ALA B N 1
ATOM 3803 C CA . ALA B 1 89 ? -0.261 -11.688 -3.957 1 79 89 ALA B CA 1
ATOM 3804 C C . ALA B 1 89 ? -1.157 -12.828 -4.434 1 79 89 ALA B C 1
ATOM 3806 O O . ALA B 1 89 ? -1.747 -12.75 -5.512 1 79 89 ALA B O 1
ATOM 3807 N N . ASP B 1 90 ? -1.265 -13.797 -3.654 1 81.88 90 ASP B N 1
ATOM 3808 C CA . ASP B 1 90 ? -2.211 -14.875 -3.912 1 81.88 90 ASP B CA 1
ATOM 3809 C C . ASP B 1 90 ? -3.621 -14.484 -3.477 1 81.88 90 ASP B C 1
ATOM 3811 O O . ASP B 1 90 ? -3.82 -13.43 -2.865 1 81.88 90 ASP B O 1
ATOM 3815 N N . GLU B 1 91 ? -4.598 -15.375 -3.91 1 87.19 91 GLU B N 1
ATOM 3816 C CA . GLU B 1 91 ? -5.965 -15.07 -3.496 1 87.19 91 GLU B CA 1
ATOM 3817 C C . GLU B 1 91 ? -6.141 -15.258 -1.992 1 87.19 91 GLU B C 1
ATOM 3819 O O . GLU B 1 91 ? -5.48 -16.109 -1.385 1 87.19 91 GLU B O 1
ATOM 3824 N N . GLY B 1 92 ? -6.984 -14.477 -1.416 1 82.25 92 GLY B N 1
ATOM 3825 C CA . GLY B 1 92 ? -7.332 -14.641 -0.014 1 82.25 92 GLY B CA 1
ATOM 3826 C C . GLY B 1 92 ? -8.102 -15.914 0.265 1 82.25 92 GLY B C 1
ATOM 3827 O O . GLY B 1 92 ? -8.461 -16.641 -0.662 1 82.25 92 GLY B O 1
ATOM 3828 N N . TYR B 1 93 ? -8.359 -16.188 1.462 1 84.62 93 TYR B N 1
ATOM 3829 C CA . TYR B 1 93 ? -9.047 -17.391 1.882 1 84.62 93 TYR B CA 1
ATOM 3830 C C . TYR B 1 93 ? -10.406 -17.531 1.191 1 84.62 93 TYR B C 1
ATOM 3832 O O . TYR B 1 93 ? -11.312 -16.734 1.439 1 84.62 93 TYR B O 1
ATOM 3840 N N . ARG B 1 94 ? -10.539 -18.484 0.324 1 89.19 94 ARG B N 1
ATOM 3841 C CA . ARG B 1 94 ? -11.742 -18.828 -0.424 1 89.19 94 ARG B CA 1
ATOM 3842 C C . ARG B 1 94 ? -12.336 -17.594 -1.101 1 89.19 94 ARG B C 1
ATOM 3844 O O . ARG B 1 94 ? -13.555 -17.453 -1.169 1 89.19 94 ARG B O 1
ATOM 3851 N N . GLN B 1 95 ? -11.508 -16.719 -1.455 1 93.38 95 GLN B N 1
ATOM 3852 C CA . GLN B 1 95 ? -11.938 -15.438 -1.994 1 93.38 95 GLN B CA 1
ATOM 3853 C C . GLN B 1 95 ? -12.805 -15.625 -3.236 1 93.38 95 GLN B C 1
ATOM 3855 O O . GLN B 1 95 ? -13.906 -15.07 -3.322 1 93.38 95 GLN B O 1
ATOM 3860 N N . THR B 1 96 ? -12.375 -16.422 -4.176 1 96.69 96 THR B N 1
ATOM 3861 C CA . THR B 1 96 ? -13.109 -16.594 -5.422 1 96.69 96 THR B CA 1
ATOM 3862 C C . THR B 1 96 ? -14.375 -17.422 -5.195 1 96.69 96 THR B C 1
ATOM 3864 O O . THR B 1 96 ? -15.367 -17.25 -5.914 1 96.69 96 THR B O 1
ATOM 3867 N N . ILE B 1 97 ? -14.367 -18.266 -4.254 1 96.44 97 ILE B N 1
ATOM 3868 C CA . ILE B 1 97 ? -15.578 -19 -3.904 1 96.44 97 ILE B CA 1
ATOM 3869 C C . ILE B 1 97 ? -16.625 -18.031 -3.354 1 96.44 97 ILE B C 1
ATOM 3871 O O . ILE B 1 97 ? -17.797 -18.094 -3.748 1 96.44 97 ILE B O 1
ATOM 3875 N N . ARG B 1 98 ? -16.219 -17.172 -2.451 1 97.19 98 ARG B N 1
ATOM 3876 C CA . ARG B 1 98 ? -17.125 -16.172 -1.89 1 97.19 98 ARG B CA 1
ATOM 3877 C C . ARG B 1 98 ? -17.688 -15.273 -2.982 1 97.19 98 ARG B C 1
ATOM 3879 O O . ARG B 1 98 ? -18.891 -14.984 -2.996 1 97.19 98 ARG B O 1
ATOM 3886 N N . TYR B 1 99 ? -16.906 -14.938 -3.883 1 97.75 99 TYR B N 1
ATOM 3887 C CA . TYR B 1 99 ? -17.312 -13.977 -4.906 1 97.75 99 TYR B CA 1
ATOM 3888 C C . TYR B 1 99 ? -18.203 -14.641 -5.945 1 97.75 99 TYR B C 1
ATOM 3890 O O . TYR B 1 99 ? -18.984 -13.969 -6.625 1 97.75 99 TYR B O 1
ATOM 3898 N N . ALA B 1 100 ? -18.094 -15.945 -6.117 1 97.69 100 ALA B N 1
ATOM 3899 C CA . ALA B 1 100 ? -18.938 -16.688 -7.047 1 97.69 100 ALA B CA 1
ATOM 3900 C C . ALA B 1 100 ? -20.266 -17.062 -6.406 1 97.69 100 ALA B C 1
ATOM 3902 O O . ALA B 1 100 ? -21.172 -17.562 -7.086 1 97.69 100 ALA B O 1
ATOM 3903 N N . SER B 1 101 ? -20.406 -16.781 -5.191 1 97.75 101 SER B N 1
ATOM 3904 C CA . SER B 1 101 ? -21.594 -17.188 -4.449 1 97.75 101 SER B CA 1
ATOM 3905 C C . SER B 1 101 ? -22.812 -16.375 -4.848 1 97.75 101 SER B C 1
ATOM 3907 O O . SER B 1 101 ? -22.672 -15.258 -5.363 1 97.75 101 SER B O 1
ATOM 3909 N N . ASP B 1 102 ? -23.953 -16.938 -4.535 1 97.06 102 ASP B N 1
ATOM 3910 C CA . ASP B 1 102 ? -25.203 -16.234 -4.777 1 97.06 102 ASP B CA 1
ATOM 3911 C C . ASP B 1 102 ? -25.312 -14.977 -3.936 1 97.06 102 ASP B C 1
ATOM 3913 O O . ASP B 1 102 ? -25.875 -13.969 -4.375 1 97.06 102 ASP B O 1
ATOM 3917 N N . GLU B 1 103 ? -24.781 -15.055 -2.801 1 97.56 103 GLU B N 1
ATOM 3918 C CA . GLU B 1 103 ? -24.812 -13.898 -1.902 1 97.56 103 GLU B CA 1
ATOM 3919 C C . GLU B 1 103 ? -24.094 -12.703 -2.52 1 97.56 103 GLU B C 1
ATOM 3921 O O . GLU B 1 103 ? -24.641 -11.594 -2.531 1 97.56 103 GLU B O 1
ATOM 3926 N N . CYS B 1 104 ? -22.969 -12.953 -3.023 1 98 104 CYS B N 1
ATOM 3927 C CA . CYS B 1 104 ? -22.188 -11.891 -3.654 1 98 104 CYS B CA 1
ATOM 3928 C C . CYS B 1 104 ? -22.906 -11.344 -4.883 1 98 104 CYS B C 1
ATOM 3930 O O . CYS B 1 104 ? -23.047 -10.133 -5.039 1 98 104 CYS B O 1
ATOM 3932 N N . ILE B 1 105 ? -23.422 -12.211 -5.719 1 97.69 105 ILE B N 1
ATOM 3933 C CA . ILE B 1 105 ? -24.078 -11.844 -6.969 1 97.69 105 ILE B CA 1
ATOM 3934 C C . ILE B 1 105 ? -25.344 -11.039 -6.668 1 97.69 105 ILE B C 1
ATOM 3936 O O . ILE B 1 105 ? -25.625 -10.031 -7.324 1 97.69 105 ILE B O 1
ATOM 3940 N N . ASN B 1 106 ? -26.062 -11.43 -5.668 1 97.62 106 ASN B N 1
ATOM 3941 C CA . ASN B 1 106 ? -27.266 -10.711 -5.289 1 97.62 106 ASN B CA 1
ATOM 3942 C C . ASN B 1 106 ? -26.953 -9.328 -4.742 1 97.62 106 ASN B C 1
ATOM 3944 O O . ASN B 1 106 ? -27.672 -8.367 -5.016 1 97.62 106 ASN B O 1
ATOM 3948 N N . ASP B 1 107 ? -25.906 -9.266 -3.957 1 98.19 107 ASP B N 1
ATOM 3949 C CA . ASP B 1 107 ? -25.469 -7.965 -3.471 1 98.19 107 ASP B CA 1
ATOM 3950 C C . ASP B 1 107 ? -25.172 -7.012 -4.629 1 98.19 107 ASP B C 1
ATOM 3952 O O . ASP B 1 107 ? -25.578 -5.852 -4.602 1 98.19 107 ASP B O 1
ATOM 3956 N N . LEU B 1 108 ? -24.516 -7.555 -5.609 1 98.19 108 LEU B N 1
ATOM 3957 C CA . LEU B 1 108 ? -24.125 -6.738 -6.754 1 98.19 108 LEU B CA 1
ATOM 3958 C C . LEU B 1 108 ? -25.344 -6.363 -7.59 1 98.19 108 LEU B C 1
ATOM 3960 O O . LEU B 1 108 ? -25.453 -5.234 -8.07 1 98.19 108 LEU B O 1
ATOM 3964 N N . LYS B 1 109 ? -26.281 -7.305 -7.762 1 97.38 109 LYS B N 1
ATOM 3965 C CA . LYS B 1 109 ? -27.516 -7.004 -8.477 1 97.38 109 LYS B CA 1
ATOM 3966 C C . LYS B 1 109 ? -28.281 -5.883 -7.785 1 97.38 109 LYS B C 1
ATOM 3968 O O . LYS B 1 109 ? -28.828 -5 -8.453 1 97.38 109 LYS B O 1
ATOM 3973 N N . CYS B 1 110 ? -28.312 -5.918 -6.508 1 97.69 110 CYS B N 1
ATOM 3974 C CA . CYS B 1 110 ? -28.984 -4.867 -5.746 1 97.69 110 CYS B CA 1
ATOM 3975 C C . CYS B 1 110 ? -28.25 -3.539 -5.887 1 97.69 110 CYS B C 1
ATOM 3977 O O . CYS B 1 110 ? -28.875 -2.5 -6.102 1 97.69 110 CYS B O 1
ATOM 3979 N N . HIS B 1 111 ? -26.906 -3.66 -5.73 1 97.5 111 HIS B N 1
ATOM 3980 C CA . HIS B 1 111 ? -26.078 -2.461 -5.801 1 97.5 111 HIS B CA 1
ATOM 3981 C C . HIS B 1 111 ? -26.297 -1.712 -7.109 1 97.5 111 HIS B C 1
ATOM 3983 O O . HIS B 1 111 ? -26.344 -0.48 -7.125 1 97.5 111 HIS B O 1
ATOM 3989 N N . PHE B 1 112 ? -26.484 -2.461 -8.156 1 97 112 PHE B N 1
ATOM 3990 C CA . PHE B 1 112 ? -26.594 -1.837 -9.477 1 97 112 PHE B CA 1
ATOM 3991 C C . PHE B 1 112 ? -28.031 -1.843 -9.961 1 97 112 PHE B C 1
ATOM 3993 O O . PHE B 1 112 ? -28.297 -1.601 -11.141 1 97 112 PHE B O 1
ATOM 4000 N N . GLU B 1 113 ? -28.984 -2.211 -9.094 1 95.69 113 GLU B N 1
ATOM 4001 C CA . GLU B 1 113 ? -30.406 -2.184 -9.367 1 95.69 113 GLU B CA 1
ATOM 4002 C C . GLU B 1 113 ? -30.766 -3.062 -10.562 1 95.69 113 GLU B C 1
ATOM 4004 O O . GLU B 1 113 ? -31.453 -2.623 -11.477 1 95.69 113 GLU B O 1
ATOM 4009 N N . LEU B 1 114 ? -30.312 -4.309 -10.523 1 95 114 LEU B N 1
ATOM 4010 C CA . LEU B 1 114 ? -30.484 -5.242 -11.625 1 95 114 LEU B CA 1
ATOM 4011 C C . LEU B 1 114 ? -31.406 -6.395 -11.227 1 95 114 LEU B C 1
ATOM 4013 O O . LEU B 1 114 ? -31.438 -7.43 -11.891 1 95 114 LEU B O 1
ATOM 4017 N N . GLN B 1 115 ? -32.125 -6.25 -10.156 1 92.38 115 GLN B N 1
ATOM 4018 C CA . GLN B 1 115 ? -32.875 -7.352 -9.594 1 92.38 115 GLN B CA 1
ATOM 4019 C C . GLN B 1 115 ? -33.969 -7.824 -10.57 1 92.38 115 GLN B C 1
ATOM 4021 O O . GLN B 1 115 ? -34.312 -9.008 -10.602 1 92.38 115 GLN B O 1
ATOM 4026 N N . ASN B 1 116 ? -34.5 -6.98 -11.367 1 90.88 116 ASN B N 1
ATOM 4027 C CA . ASN B 1 116 ? -35.562 -7.324 -12.281 1 90.88 116 ASN B CA 1
ATOM 4028 C C . ASN B 1 116 ? -35.062 -7.516 -13.703 1 90.88 116 ASN B C 1
ATOM 4030 O O . ASN B 1 116 ? -35.844 -7.473 -14.656 1 90.88 116 ASN B O 1
ATOM 4034 N N . ARG B 1 117 ? -33.844 -7.668 -13.859 1 92.88 117 ARG B N 1
ATOM 4035 C CA . ARG B 1 117 ? -33.25 -7.848 -15.18 1 92.88 117 ARG B CA 1
ATOM 4036 C C . ARG B 1 117 ? -32.719 -9.266 -15.352 1 92.88 117 ARG B C 1
ATOM 4038 O O . ARG B 1 117 ? -32.5 -9.977 -14.367 1 92.88 117 ARG B O 1
ATOM 4045 N N . LYS B 1 118 ? -32.625 -9.719 -16.625 1 94.62 118 LYS B N 1
ATOM 4046 C CA . LYS B 1 118 ? -31.906 -10.953 -16.922 1 94.62 118 LYS B CA 1
ATOM 4047 C C . LYS B 1 118 ? -30.391 -10.75 -16.875 1 94.62 118 LYS B C 1
ATOM 4049 O O . LYS B 1 118 ? -29.812 -10.07 -17.719 1 94.62 118 LYS B O 1
ATOM 4054 N N . VAL B 1 119 ? -29.797 -11.328 -15.852 1 95.5 119 VAL B N 1
ATOM 4055 C CA . VAL B 1 119 ? -28.375 -11.078 -15.609 1 95.5 119 VAL B CA 1
ATOM 4056 C C . VAL B 1 119 ? -27.578 -12.352 -15.852 1 95.5 119 VAL B C 1
ATOM 4058 O O . VAL B 1 119 ? -27.953 -13.422 -15.352 1 95.5 119 VAL B O 1
ATOM 4061 N N . GLU B 1 120 ? -26.594 -12.289 -16.688 1 94.44 120 GLU B N 1
ATOM 4062 C CA . GLU B 1 120 ? -25.578 -13.328 -16.844 1 94.44 120 GLU B CA 1
ATOM 4063 C C . GLU B 1 120 ? -24.266 -12.914 -16.203 1 94.44 120 GLU B C 1
ATOM 4065 O O . GLU B 1 120 ? -23.766 -11.812 -16.453 1 94.44 120 GLU B O 1
ATOM 4070 N N . THR B 1 121 ? -23.719 -13.781 -15.375 1 96.31 121 THR B N 1
ATOM 4071 C CA . THR B 1 121 ? -22.5 -13.438 -14.648 1 96.31 121 THR B CA 1
ATOM 4072 C C . THR B 1 121 ? -21.281 -14 -15.359 1 96.31 121 THR B C 1
ATOM 4074 O O . THR B 1 121 ? -21.297 -15.133 -15.852 1 96.31 121 THR B O 1
ATOM 4077 N N . LYS B 1 122 ? -20.281 -13.258 -15.523 1 96.62 122 LYS B N 1
ATOM 4078 C CA . LYS B 1 122 ? -18.953 -13.656 -15.992 1 96.62 122 LYS B CA 1
ATOM 4079 C C . LYS B 1 122 ? -17.891 -13.398 -14.922 1 96.62 122 LYS B C 1
ATOM 4081 O O . LYS B 1 122 ? -17.781 -12.281 -14.406 1 96.62 122 LYS B O 1
ATOM 4086 N N . LEU B 1 123 ? -17.203 -14.422 -14.539 1 98.31 123 LEU B N 1
ATOM 4087 C CA . LEU B 1 123 ? -16.188 -14.328 -13.5 1 98.31 123 LEU B CA 1
ATOM 4088 C C . LEU B 1 123 ? -14.789 -14.539 -14.078 1 98.31 123 LEU B C 1
ATOM 4090 O O . LEU B 1 123 ? -14.523 -15.57 -14.711 1 98.31 123 LEU B O 1
ATOM 4094 N N . LEU B 1 124 ? -13.922 -13.562 -13.875 1 98.25 124 LEU B N 1
ATOM 4095 C CA . LEU B 1 124 ? -12.578 -13.617 -14.453 1 98.25 124 LEU B CA 1
ATOM 4096 C C . LEU B 1 124 ? -11.516 -13.508 -13.359 1 98.25 124 LEU B C 1
ATOM 4098 O O . LEU B 1 124 ? -11.602 -12.641 -12.484 1 98.25 124 LEU B O 1
ATOM 4102 N N . TYR B 1 125 ? -10.633 -14.438 -13.328 1 97.69 125 TYR B N 1
ATOM 4103 C CA . TYR B 1 125 ? -9.414 -14.383 -12.531 1 97.69 125 TYR B CA 1
ATOM 4104 C C . TYR B 1 125 ? -8.219 -14.008 -13.398 1 97.69 125 TYR B C 1
ATOM 4106 O O . TYR B 1 125 ? -7.742 -14.812 -14.203 1 97.69 125 TYR B O 1
ATOM 4114 N N . LEU B 1 126 ? -7.789 -12.75 -13.289 1 97.5 126 LEU B N 1
ATOM 4115 C CA . LEU B 1 126 ? -6.664 -12.219 -14.055 1 97.5 126 LEU B CA 1
ATOM 4116 C C . LEU B 1 126 ? -5.379 -12.273 -13.234 1 97.5 126 LEU B C 1
ATOM 4118 O O . LEU B 1 126 ? -5.262 -11.594 -12.211 1 97.5 126 LEU B O 1
ATOM 4122 N N . THR B 1 127 ? -4.371 -12.992 -13.711 1 95.5 127 THR B N 1
ATOM 4123 C CA . THR B 1 127 ? -3.223 -13.258 -12.859 1 95.5 127 THR B CA 1
ATOM 4124 C C . THR B 1 127 ? -1.919 -13.039 -13.617 1 95.5 127 THR B C 1
ATOM 4126 O O . THR B 1 127 ? -1.855 -13.266 -14.828 1 95.5 127 THR B O 1
ATOM 4129 N N . LEU B 1 128 ? -0.891 -12.57 -12.891 1 94.62 128 LEU B N 1
ATOM 4130 C CA . LEU B 1 128 ? 0.452 -12.391 -13.43 1 94.62 128 LEU B CA 1
ATOM 4131 C C . LEU B 1 128 ? 1.121 -13.742 -13.68 1 94.62 128 LEU B C 1
ATOM 4133 O O . LEU B 1 128 ? 1.855 -13.906 -14.656 1 94.62 128 LEU B O 1
ATOM 4137 N N . VAL B 1 129 ? 0.872 -14.688 -12.766 1 88.94 129 VAL B N 1
ATOM 4138 C CA . VAL B 1 129 ? 1.468 -16.016 -12.805 1 88.94 129 VAL B CA 1
ATOM 4139 C C . VAL B 1 129 ? 0.439 -17.031 -13.305 1 88.94 129 VAL B C 1
ATOM 4141 O O . VAL B 1 129 ? -0.457 -17.438 -12.562 1 88.94 129 VAL B O 1
ATOM 4144 N N . PRO B 1 130 ? 0.597 -17.484 -14.484 1 83.44 130 PRO B N 1
ATOM 4145 C CA . PRO B 1 130 ? -0.4 -18.359 -15.086 1 83.44 130 PRO B CA 1
ATOM 4146 C C . PRO B 1 130 ? -0.668 -19.609 -14.25 1 83.44 130 PRO B C 1
ATOM 4148 O O . PRO B 1 130 ? -1.764 -20.172 -14.305 1 83.44 130 PRO B O 1
ATOM 4151 N N . GLU B 1 131 ? 0.206 -19.953 -13.445 1 74.5 131 GLU B N 1
ATOM 4152 C CA . GLU B 1 131 ? 0.096 -21.188 -12.672 1 74.5 131 GLU B CA 1
ATOM 4153 C C . GLU B 1 131 ? -0.793 -21 -11.445 1 74.5 131 GLU B C 1
ATOM 4155 O O . GLU B 1 131 ? -1.212 -21.969 -10.812 1 74.5 131 GLU B O 1
ATOM 4160 N N . THR B 1 132 ? -0.972 -19.812 -11.227 1 82.06 132 THR B N 1
ATOM 4161 C CA . THR B 1 132 ? -1.859 -19.531 -10.102 1 82.06 132 THR B CA 1
ATOM 4162 C C . THR B 1 132 ? -3.32 -19.672 -10.516 1 82.06 132 THR B C 1
ATOM 4164 O O . THR B 1 132 ? -3.795 -18.953 -11.391 1 82.06 132 THR B O 1
ATOM 4167 N N . ILE B 1 133 ? -3.982 -20.656 -9.898 1 83.88 133 ILE B N 1
ATOM 4168 C CA . ILE B 1 133 ? -5.363 -20.969 -10.258 1 83.88 133 ILE B CA 1
ATOM 4169 C C . ILE B 1 133 ? -6.297 -20.547 -9.125 1 83.88 133 ILE B C 1
ATOM 4171 O O . ILE B 1 133 ? -5.977 -20.719 -7.945 1 83.88 133 ILE B O 1
ATOM 4175 N N . PRO B 1 134 ? -7.43 -19.938 -9.516 1 91.56 134 PRO B N 1
ATOM 4176 C CA . PRO B 1 134 ? -8.391 -19.578 -8.469 1 91.56 134 PRO B CA 1
ATOM 4177 C C . PRO B 1 134 ? -9.008 -20.812 -7.801 1 91.56 134 PRO B C 1
ATOM 4179 O O . PRO B 1 134 ? -9.117 -21.859 -8.422 1 91.56 134 PRO B O 1
ATOM 4182 N N . THR B 1 135 ? -9.422 -20.672 -6.59 1 89.19 135 THR B N 1
ATOM 4183 C CA . THR B 1 135 ? -10.031 -21.766 -5.844 1 89.19 135 THR B CA 1
ATOM 4184 C C . THR B 1 135 ? -11.375 -22.141 -6.457 1 89.19 135 THR B C 1
ATOM 4186 O O . THR B 1 135 ? -11.75 -23.312 -6.457 1 89.19 135 THR B O 1
ATOM 4189 N N . SER B 1 136 ? -12.086 -21.188 -6.992 1 94.44 136 SER B N 1
ATOM 4190 C CA . SER B 1 136 ? -13.367 -21.453 -7.621 1 94.44 136 SER B CA 1
ATOM 4191 C C . SER B 1 136 ? -13.203 -21.812 -9.094 1 94.44 136 SER B C 1
ATOM 4193 O O . SER B 1 136 ? -12.57 -21.078 -9.852 1 94.44 136 SER B O 1
ATOM 4195 N N . SER B 1 137 ? -13.82 -22.859 -9.508 1 93.19 137 SER B N 1
ATOM 4196 C CA . SER B 1 137 ? -13.766 -23.281 -10.898 1 93.19 137 SER B CA 1
ATOM 4197 C C . SER B 1 137 ? -14.695 -22.453 -11.773 1 93.19 137 SER B C 1
ATOM 4199 O O . SER B 1 137 ? -14.648 -22.531 -13 1 93.19 137 SER B O 1
ATOM 4201 N N . SER B 1 138 ? -15.438 -21.625 -11.148 1 95.62 138 SER B N 1
ATOM 4202 C CA . SER B 1 138 ? -16.359 -20.781 -11.898 1 95.62 138 SER B CA 1
ATOM 4203 C C . SER B 1 138 ? -15.625 -19.625 -12.57 1 95.62 138 SER B C 1
ATOM 4205 O O . SER B 1 138 ? -16.156 -18.984 -13.477 1 95.62 138 SER B O 1
ATOM 4207 N N . PHE B 1 139 ? -14.469 -19.359 -12.102 1 97.19 139 PHE B N 1
ATOM 4208 C CA . PHE B 1 139 ? -13.703 -18.234 -12.641 1 97.19 139 PHE B CA 1
ATOM 4209 C C . PHE B 1 139 ? -12.922 -18.672 -13.875 1 97.19 139 PHE B C 1
ATOM 4211 O O . PHE B 1 139 ? -12.25 -19.703 -13.867 1 97.19 139 PHE B O 1
ATOM 4218 N N . LEU B 1 140 ? -13.117 -17.891 -14.922 1 96.06 140 LEU B N 1
ATOM 4219 C CA . LEU B 1 140 ? -12.211 -18.031 -16.062 1 96.06 140 LEU B CA 1
ATOM 4220 C C . LEU B 1 140 ? -10.797 -17.578 -15.688 1 96.06 140 LEU B C 1
ATOM 4222 O O . LEU B 1 140 ? -10.609 -16.469 -15.18 1 96.06 140 LEU B O 1
ATOM 4226 N N . ASN B 1 141 ? -9.828 -18.438 -15.836 1 95.19 141 ASN B N 1
ATOM 4227 C CA . ASN B 1 141 ? -8.445 -18.125 -15.508 1 95.19 141 ASN B CA 1
ATOM 4228 C C . ASN B 1 141 ? -7.691 -17.562 -16.703 1 95.19 141 ASN B C 1
ATOM 4230 O O . ASN B 1 141 ? -7.512 -18.25 -17.719 1 95.19 141 ASN B O 1
ATOM 4234 N N . ILE B 1 142 ? -7.309 -16.328 -16.672 1 96.75 142 ILE B N 1
ATOM 4235 C CA . ILE B 1 142 ? -6.594 -15.656 -17.75 1 96.75 142 ILE B CA 1
ATOM 4236 C C . ILE B 1 142 ? -5.32 -15.008 -17.203 1 96.75 142 ILE B C 1
ATOM 4238 O O . ILE B 1 142 ? -5.336 -14.398 -16.125 1 96.75 142 ILE B O 1
ATOM 4242 N N . SER B 1 143 ? -4.184 -15.172 -17.906 1 95.62 143 SER B N 1
ATOM 4243 C CA . SER B 1 143 ? -2.934 -14.539 -17.5 1 95.62 143 SER B CA 1
ATOM 4244 C C . SER B 1 143 ? -2.771 -13.164 -18.141 1 95.62 143 SER B C 1
ATOM 4246 O O . SER B 1 143 ? -3.359 -12.891 -19.188 1 95.62 143 SER B O 1
ATOM 4248 N N . TYR B 1 144 ? -1.97 -12.336 -17.547 1 97.12 144 TYR B N 1
ATOM 4249 C CA . TYR B 1 144 ? -1.629 -11.047 -18.141 1 97.12 144 TYR B CA 1
ATOM 4250 C C . TYR B 1 144 ? -0.885 -11.234 -19.453 1 97.12 144 TYR B C 1
ATOM 4252 O O . TYR B 1 144 ? -0.967 -10.383 -20.344 1 97.12 144 TYR B O 1
ATOM 4260 N N . GLU B 1 145 ? -0.2 -12.305 -19.578 1 95.5 145 GLU B N 1
ATOM 4261 C CA . GLU B 1 145 ? 0.445 -12.594 -20.844 1 95.5 145 GLU B CA 1
ATOM 4262 C C . GLU B 1 145 ? -0.582 -12.703 -21.969 1 95.5 145 GLU B C 1
ATOM 4264 O O . GLU B 1 145 ? -0.401 -12.117 -23.047 1 95.5 145 GLU B O 1
ATOM 4269 N N . GLN B 1 146 ? -1.591 -13.445 -21.688 1 97 146 GLN B N 1
ATOM 4270 C CA . GLN B 1 146 ? -2.67 -13.594 -22.656 1 97 146 GLN B CA 1
ATOM 4271 C C . GLN B 1 146 ? -3.346 -12.25 -22.938 1 97 146 GLN B C 1
ATOM 4273 O O . GLN B 1 146 ? -3.654 -11.93 -24.094 1 97 146 GLN B O 1
ATOM 4278 N N . LEU B 1 147 ? -3.576 -11.469 -21.906 1 98.06 147 LEU B N 1
ATOM 4279 C CA . LEU B 1 147 ? -4.238 -10.18 -22.047 1 98.06 147 LEU B CA 1
ATOM 4280 C C . LEU B 1 147 ? -3.467 -9.273 -23 1 98.06 147 LEU B C 1
ATOM 4282 O O . LEU B 1 147 ? -4.043 -8.719 -23.938 1 98.06 147 LEU B O 1
ATOM 4286 N N . ILE B 1 148 ? -2.15 -9.117 -22.781 1 97.75 148 ILE B N 1
ATOM 4287 C CA . ILE B 1 148 ? -1.389 -8.141 -23.562 1 97.75 148 ILE B CA 1
ATOM 4288 C C . ILE B 1 148 ? -1.196 -8.648 -24.984 1 97.75 148 ILE B C 1
ATOM 4290 O O . ILE B 1 148 ? -0.994 -7.855 -25.906 1 97.75 148 ILE B O 1
ATOM 4294 N N . GLN B 1 149 ? -1.298 -9.922 -25.203 1 96.62 149 GLN B N 1
ATOM 4295 C CA . GLN B 1 149 ? -1.203 -10.484 -26.547 1 96.62 149 GLN B CA 1
ATOM 4296 C C . GLN B 1 149 ? -2.5 -10.281 -27.328 1 96.62 149 GLN B C 1
ATOM 4298 O O . GLN B 1 149 ? -2.475 -10 -28.531 1 96.62 149 GLN B O 1
ATOM 4303 N N . LYS B 1 150 ? -3.574 -10.391 -26.656 1 97.06 150 LYS B N 1
ATOM 4304 C CA . LYS B 1 150 ? -4.875 -10.398 -27.312 1 97.06 150 LYS B CA 1
ATOM 4305 C C . LYS B 1 150 ? -5.43 -8.984 -27.453 1 97.06 150 LYS B C 1
ATOM 4307 O O . LYS B 1 150 ? -6.254 -8.711 -28.328 1 97.06 150 LYS B O 1
ATOM 4312 N N . VAL B 1 151 ? -5.062 -8.062 -26.562 1 97.44 151 VAL B N 1
ATOM 4313 C CA . VAL B 1 151 ? -5.578 -6.699 -26.562 1 97.44 151 VAL B CA 1
ATOM 4314 C C . VAL B 1 151 ? -4.418 -5.711 -26.672 1 97.44 151 VAL B C 1
ATOM 4316 O O . VAL B 1 151 ? -4.02 -5.102 -25.688 1 97.44 151 VAL B O 1
ATOM 4319 N N . PRO B 1 152 ? -3.904 -5.41 -27.844 1 95.5 152 PRO B N 1
ATOM 4320 C CA . PRO B 1 152 ? -2.762 -4.516 -28.016 1 95.5 152 PRO B CA 1
ATOM 4321 C C . PRO B 1 152 ? -3.115 -3.051 -27.781 1 95.5 152 PRO B C 1
ATOM 4323 O O . PRO B 1 152 ? -4.293 -2.686 -27.781 1 95.5 152 PRO B O 1
ATOM 4326 N N . PRO B 1 153 ? -2.096 -2.24 -27.531 1 96.31 153 PRO B N 1
ATOM 4327 C CA . PRO B 1 153 ? -2.334 -0.83 -27.219 1 96.31 153 PRO B CA 1
ATOM 4328 C C . PRO B 1 153 ? -2.586 0.022 -28.453 1 96.31 153 PRO B C 1
ATOM 4330 O O . PRO B 1 153 ? -3.004 1.178 -28.344 1 96.31 153 PRO B O 1
ATOM 4333 N N . SER B 1 154 ? -2.42 -0.381 -29.641 1 90.81 154 SER B N 1
ATOM 4334 C CA . SER B 1 154 ? -2.215 0.397 -30.859 1 90.81 154 SER B CA 1
ATOM 4335 C C . SER B 1 154 ? -3.42 1.281 -31.172 1 90.81 154 SER B C 1
ATOM 4337 O O . SER B 1 154 ? -3.271 2.383 -31.703 1 90.81 154 SER B O 1
ATOM 4339 N N . GLU B 1 155 ? -4.668 0.898 -30.797 1 94.88 155 GLU B N 1
ATOM 4340 C CA . GLU B 1 155 ? -5.844 1.643 -31.25 1 94.88 155 GLU B CA 1
ATOM 4341 C C . GLU B 1 155 ? -6.539 2.326 -30.078 1 94.88 155 GLU B C 1
ATOM 4343 O O . GLU B 1 155 ? -7.695 2.744 -30.188 1 94.88 155 GLU B O 1
ATOM 4348 N N . ILE B 1 156 ? -5.859 2.461 -28.984 1 97 156 ILE B N 1
ATOM 4349 C CA . ILE B 1 156 ? -6.402 3.207 -27.859 1 97 156 ILE B CA 1
ATOM 4350 C C . ILE B 1 156 ? -6.5 4.688 -28.219 1 97 156 ILE B C 1
ATOM 4352 O O . ILE B 1 156 ? -5.543 5.277 -28.719 1 97 156 ILE B O 1
ATOM 4356 N N . GLU B 1 157 ? -7.57 5.328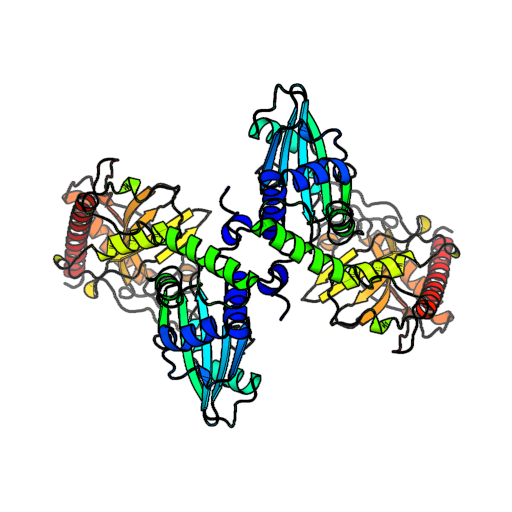 -27.938 1 96.44 157 GLU B N 1
ATOM 4357 C CA . GLU B 1 157 ? -7.918 6.656 -28.453 1 96.44 157 GLU B CA 1
ATOM 4358 C C . GLU B 1 157 ? -7.227 7.75 -27.641 1 96.44 157 GLU B C 1
ATOM 4360 O O . GLU B 1 157 ? -6.672 8.695 -28.219 1 96.44 157 GLU B O 1
ATOM 4365 N N . ASP B 1 158 ? -7.281 7.633 -26.344 1 96.12 158 ASP B N 1
ATOM 4366 C CA . ASP B 1 158 ? -6.715 8.648 -25.469 1 96.12 158 ASP B CA 1
ATOM 4367 C C . ASP B 1 158 ? -5.191 8.531 -25.406 1 96.12 158 ASP B C 1
ATOM 4369 O O . ASP B 1 158 ? -4.66 7.465 -25.078 1 96.12 158 ASP B O 1
ATOM 4373 N N . ILE B 1 159 ? -4.535 9.578 -25.656 1 94.19 159 ILE B N 1
ATOM 4374 C CA . ILE B 1 159 ? -3.084 9.547 -25.797 1 94.19 159 ILE B CA 1
ATOM 4375 C C . ILE B 1 159 ? -2.436 9.172 -24.469 1 94.19 159 ILE B C 1
ATOM 4377 O O . ILE B 1 159 ? -1.434 8.453 -24.453 1 94.19 159 ILE B O 1
ATOM 4381 N N . GLY B 1 160 ? -2.879 9.688 -23.359 1 94 160 GLY B N 1
ATOM 4382 C CA . GLY B 1 160 ? -2.348 9.336 -22.047 1 94 160 GLY B CA 1
ATOM 4383 C C . GLY B 1 160 ? -2.57 7.883 -21.688 1 94 160 GLY B C 1
ATOM 4384 O O . GLY B 1 160 ? -1.659 7.211 -21.203 1 94 160 GLY B O 1
ATOM 4385 N N . LEU B 1 161 ? -3.738 7.426 -22.016 1 96.19 161 LEU B N 1
ATOM 4386 C CA . LEU B 1 161 ? -4.082 6.039 -21.734 1 96.19 161 LEU B CA 1
ATOM 4387 C C . LEU B 1 161 ? -3.285 5.09 -22.625 1 96.19 161 LEU B C 1
ATOM 4389 O O . LEU B 1 161 ? -2.875 4.016 -22.188 1 96.19 161 LEU B O 1
ATOM 4393 N N . LYS B 1 162 ? -3.154 5.535 -23.828 1 96.62 162 LYS B N 1
ATOM 4394 C CA . LYS B 1 162 ? -2.363 4.738 -24.766 1 96.62 162 LYS B CA 1
ATOM 4395 C C . LYS B 1 162 ? -0.924 4.59 -24.266 1 96.62 162 LYS B C 1
ATOM 4397 O O . LYS B 1 162 ? -0.379 3.482 -24.266 1 96.62 162 LYS B O 1
ATOM 4402 N N . MET B 1 163 ? -0.361 5.652 -23.891 1 94.81 163 MET B N 1
ATOM 4403 C CA . MET B 1 163 ? 1.015 5.645 -23.391 1 94.81 163 MET B CA 1
ATOM 4404 C C . MET B 1 163 ? 1.149 4.762 -22.156 1 94.81 163 MET B C 1
ATOM 4406 O O . MET B 1 163 ? 2.109 3.998 -22.047 1 94.81 163 MET B O 1
ATOM 4410 N N . LEU B 1 164 ? 0.216 4.855 -21.266 1 95.94 164 LEU B N 1
ATOM 4411 C CA . LEU B 1 164 ? 0.224 4.078 -20.031 1 95.94 164 LEU B CA 1
ATOM 4412 C C . LEU B 1 164 ? 0.15 2.584 -20.328 1 95.94 164 LEU B C 1
ATOM 4414 O O . LEU B 1 164 ? 0.922 1.797 -19.781 1 95.94 164 LEU B O 1
ATOM 4418 N N . TYR B 1 165 ? -0.764 2.244 -21.188 1 97.94 165 TYR B N 1
ATOM 4419 C CA . TYR B 1 165 ? -0.944 0.83 -21.5 1 97.94 165 TYR B CA 1
ATOM 4420 C C . TYR B 1 165 ? 0.231 0.296 -22.297 1 97.94 165 TYR B C 1
ATOM 4422 O O . TYR B 1 165 ? 0.641 -0.854 -22.125 1 97.94 165 TYR B O 1
ATOM 4430 N N . GLU B 1 166 ? 0.762 1.092 -23.188 1 97.56 166 GLU B N 1
ATOM 4431 C CA . GLU B 1 166 ? 1.957 0.69 -23.922 1 97.56 166 GLU B CA 1
ATOM 4432 C C . GLU B 1 166 ? 3.113 0.384 -22.984 1 97.56 166 GLU B C 1
ATOM 4434 O O . GLU B 1 166 ? 3.832 -0.599 -23.172 1 97.56 166 GLU B O 1
ATOM 4439 N N . ASP B 1 167 ? 3.314 1.272 -22.031 1 97.06 167 ASP B N 1
ATOM 4440 C CA . ASP B 1 167 ? 4.367 1.072 -21.047 1 97.06 167 ASP B CA 1
ATOM 4441 C C . ASP B 1 167 ? 4.121 -0.197 -20.234 1 97.06 167 ASP B C 1
ATOM 4443 O O . ASP B 1 167 ? 5.059 -0.942 -19.938 1 97.06 167 ASP B O 1
ATOM 4447 N N . PHE B 1 168 ? 2.85 -0.417 -19.875 1 97.75 168 PHE B N 1
ATOM 4448 C CA . PHE B 1 168 ? 2.482 -1.607 -19.125 1 97.75 168 PHE B CA 1
ATOM 4449 C C . PHE B 1 168 ? 2.773 -2.871 -19.922 1 97.75 168 PHE B C 1
ATOM 4451 O O . PHE B 1 168 ? 3.381 -3.812 -19.406 1 97.75 168 PHE B O 1
ATOM 4458 N N . VAL B 1 169 ? 2.352 -2.865 -21.141 1 98.06 169 VAL B N 1
ATOM 4459 C CA . VAL B 1 169 ? 2.578 -3.99 -22.047 1 98.06 169 VAL B CA 1
ATOM 4460 C C . VAL B 1 169 ? 4.078 -4.254 -22.172 1 98.06 169 VAL B C 1
ATOM 4462 O O . VAL B 1 169 ? 4.516 -5.406 -22.156 1 98.06 169 VAL B O 1
ATOM 4465 N N . SER B 1 170 ? 4.812 -3.199 -22.297 1 97.06 170 SER B N 1
ATOM 4466 C CA . SER B 1 170 ? 6.258 -3.33 -22.438 1 97.06 170 SER B CA 1
ATOM 4467 C C . SER B 1 170 ? 6.875 -4.012 -21.234 1 97.06 170 SER B C 1
ATOM 4469 O O . SER B 1 170 ? 7.691 -4.926 -21.375 1 97.06 170 SER B O 1
ATOM 4471 N N . VAL B 1 171 ? 6.523 -3.551 -20.062 1 96.5 171 VAL B N 1
ATOM 4472 C CA . VAL B 1 171 ? 7.07 -4.113 -18.828 1 96.5 171 VAL B CA 1
ATOM 4473 C C . VAL B 1 171 ? 6.676 -5.586 -18.719 1 96.5 171 VAL B C 1
ATOM 4475 O O . VAL B 1 171 ? 7.496 -6.43 -18.344 1 96.5 171 VAL B O 1
ATOM 4478 N N . LEU B 1 172 ? 5.418 -5.922 -18.984 1 96.38 172 LEU B N 1
ATOM 4479 C CA . LEU B 1 172 ? 4.941 -7.297 -18.875 1 96.38 172 LEU B CA 1
ATOM 4480 C C . LEU B 1 172 ? 5.602 -8.188 -19.938 1 96.38 172 LEU B C 1
ATOM 4482 O O . LEU B 1 172 ? 5.867 -9.359 -19.672 1 96.38 172 LEU B O 1
ATOM 4486 N N . THR B 1 173 ? 5.801 -7.609 -21.141 1 96.25 173 THR B N 1
ATOM 4487 C CA . THR B 1 173 ? 6.512 -8.367 -22.156 1 96.25 173 THR B CA 1
ATOM 4488 C C . THR B 1 173 ? 7.906 -8.75 -21.672 1 96.25 173 THR B C 1
ATOM 4490 O O . THR B 1 173 ? 8.344 -9.883 -21.859 1 96.25 173 THR B O 1
ATOM 4493 N N . ASP B 1 174 ? 8.562 -7.789 -21.078 1 94.38 174 ASP B N 1
ATOM 4494 C CA . ASP B 1 174 ? 9.875 -8.07 -20.5 1 94.38 174 ASP B CA 1
ATOM 4495 C C . ASP B 1 174 ? 9.773 -9.133 -19.406 1 94.38 174 ASP B C 1
ATOM 4497 O O . ASP B 1 174 ? 10.625 -10.016 -19.312 1 94.38 174 ASP B O 1
ATOM 4501 N N . PHE B 1 175 ? 8.789 -9.07 -18.609 1 93.56 175 PHE B N 1
ATOM 4502 C CA . PHE B 1 175 ? 8.562 -10.008 -17.516 1 93.56 175 PHE B CA 1
ATOM 4503 C C . PHE B 1 175 ? 8.453 -11.438 -18.031 1 93.56 175 PHE B C 1
ATOM 4505 O O . PHE B 1 175 ? 9.016 -12.359 -17.453 1 93.56 175 PHE B O 1
ATOM 4512 N N . TYR B 1 176 ? 7.746 -11.617 -19.109 1 93.5 176 TYR B N 1
ATOM 4513 C CA . TYR B 1 176 ? 7.441 -12.961 -19.609 1 93.5 176 TYR B CA 1
ATOM 4514 C C . TYR B 1 176 ? 8.523 -13.453 -20.547 1 93.5 176 TYR B C 1
ATOM 4516 O O . TYR B 1 176 ? 8.453 -14.578 -21.047 1 93.5 176 TYR B O 1
ATOM 4524 N N . THR B 1 177 ? 9.477 -12.617 -20.781 1 92.19 177 THR B N 1
ATOM 4525 C CA . THR B 1 177 ? 10.547 -13.008 -21.688 1 92.19 177 THR B CA 1
ATOM 4526 C C . THR B 1 177 ? 11.516 -13.961 -21 1 92.19 177 THR B C 1
ATOM 4528 O O . THR B 1 177 ? 11.867 -13.773 -19.844 1 92.19 177 THR B O 1
ATOM 4531 N N . ASP B 1 178 ? 11.984 -15.023 -21.641 1 89.81 178 ASP B N 1
ATOM 4532 C CA . ASP B 1 178 ? 13.023 -15.953 -21.219 1 89.81 178 ASP B CA 1
ATOM 4533 C C . ASP B 1 178 ? 12.617 -16.672 -19.938 1 89.81 178 ASP B C 1
ATOM 4535 O O . ASP B 1 178 ? 13.383 -16.719 -18.969 1 89.81 178 ASP B O 1
ATOM 4539 N N . LEU B 1 179 ? 11.375 -17.094 -19.891 1 90.38 179 LEU B N 1
ATOM 4540 C CA . LEU B 1 179 ? 10.906 -17.828 -18.719 1 90.38 179 LEU B CA 1
ATOM 4541 C C . LEU B 1 179 ? 11.016 -19.328 -18.953 1 90.38 179 LEU B C 1
ATOM 4543 O O . LEU B 1 179 ? 10.953 -20.125 -18 1 90.38 179 LEU B O 1
ATOM 4547 N N . ASP B 1 180 ? 11.188 -19.781 -20.109 1 89.06 180 ASP B N 1
ATOM 4548 C CA . ASP B 1 180 ? 11.305 -21.203 -20.422 1 89.06 180 ASP B CA 1
ATOM 4549 C C . ASP B 1 180 ? 12.672 -21.734 -20.016 1 89.06 180 ASP B C 1
ATOM 4551 O O . ASP B 1 180 ? 13.656 -21 -19.984 1 89.06 180 ASP B O 1
ATOM 4555 N N . LEU B 1 181 ? 12.648 -22.938 -19.594 1 92.81 181 LEU B N 1
ATOM 4556 C CA . LEU B 1 181 ? 13.875 -23.641 -19.25 1 92.81 181 LEU B CA 1
ATOM 4557 C C . LEU B 1 181 ? 14.242 -24.672 -20.312 1 92.81 181 LEU B C 1
ATOM 4559 O O . LEU B 1 181 ? 13.398 -25.469 -20.734 1 92.81 181 LEU B O 1
ATOM 4563 N N . LYS B 1 182 ? 15.562 -24.562 -20.875 1 92.69 182 LYS B N 1
ATOM 4564 C CA . LYS B 1 182 ? 16.094 -25.562 -21.797 1 92.69 182 LYS B CA 1
ATOM 4565 C C . LYS B 1 182 ? 16.906 -26.625 -21.031 1 92.69 182 LYS B C 1
ATOM 4567 O O . LYS B 1 182 ? 17.469 -26.328 -19.984 1 92.69 182 LYS B O 1
ATOM 4572 N N . GLU B 1 183 ? 16.891 -27.688 -21.609 1 94.62 183 GLU B N 1
ATOM 4573 C CA . GLU B 1 183 ? 17.562 -28.828 -20.984 1 94.62 183 GLU B CA 1
ATOM 4574 C C . GLU B 1 183 ? 19.031 -28.5 -20.703 1 94.62 183 GLU B C 1
ATOM 4576 O O . GLU B 1 183 ? 19.594 -28.953 -19.703 1 94.62 183 GLU B O 1
ATOM 4581 N N . ASP B 1 184 ? 19.625 -27.719 -21.5 1 95.81 184 ASP B N 1
ATOM 4582 C CA . ASP B 1 184 ? 21.047 -27.453 -21.375 1 95.81 184 ASP B CA 1
ATOM 4583 C C . ASP B 1 184 ? 21.312 -26.188 -20.562 1 95.81 184 ASP B C 1
ATOM 4585 O O . ASP B 1 184 ? 22.453 -25.812 -20.328 1 95.81 184 ASP B O 1
ATOM 4589 N N . ASP B 1 185 ? 20.297 -25.531 -20.141 1 95.38 185 ASP B N 1
ATOM 4590 C CA . ASP B 1 185 ? 20.469 -24.359 -19.297 1 95.38 185 ASP B CA 1
ATOM 4591 C C . ASP B 1 185 ? 21.141 -24.719 -17.969 1 95.38 185 ASP B C 1
ATOM 4593 O O . ASP B 1 185 ? 20.906 -25.797 -17.422 1 95.38 185 ASP B O 1
ATOM 4597 N N . ARG B 1 186 ? 22.016 -23.781 -17.531 1 93.94 186 ARG B N 1
ATOM 4598 C CA . ARG B 1 186 ? 22.531 -23.938 -16.172 1 93.94 186 ARG B CA 1
ATOM 4599 C C . ARG B 1 186 ? 21.469 -23.578 -15.133 1 93.94 186 ARG B C 1
ATOM 4601 O O . ARG B 1 186 ? 21.016 -22.438 -15.07 1 93.94 186 ARG B O 1
ATOM 4608 N N . LEU B 1 187 ? 21.141 -24.578 -14.344 1 91.94 187 LEU B N 1
ATOM 4609 C CA . LEU B 1 187 ? 19.984 -24.453 -13.461 1 91.94 187 LEU B CA 1
ATOM 4610 C C . LEU B 1 187 ? 20.125 -23.266 -12.523 1 91.94 187 LEU B C 1
ATOM 4612 O O . LEU B 1 187 ? 19.234 -22.422 -12.43 1 91.94 187 LEU B O 1
ATOM 4616 N N . LEU B 1 188 ? 21.266 -23.156 -11.867 1 88.88 188 LEU B N 1
ATOM 4617 C CA . LEU B 1 188 ? 21.453 -22.141 -10.844 1 88.88 188 LEU B CA 1
ATOM 4618 C C . LEU B 1 188 ? 21.5 -20.734 -11.461 1 88.88 188 LEU B C 1
ATOM 4620 O O . LEU B 1 188 ? 21.109 -19.766 -10.82 1 88.88 188 LEU B O 1
ATOM 4624 N N . GLU B 1 189 ? 21.859 -20.656 -12.633 1 89.81 189 GLU B N 1
ATOM 4625 C CA . GLU B 1 189 ? 21.844 -19.375 -13.328 1 89.81 189 GLU B CA 1
ATOM 4626 C C . GLU B 1 189 ? 20.406 -18.891 -13.555 1 89.81 189 GLU B C 1
ATOM 4628 O O . GLU B 1 189 ? 20.125 -17.688 -13.469 1 89.81 189 GLU B O 1
ATOM 4633 N N . LYS B 1 190 ? 19.594 -19.844 -13.867 1 90.75 190 LYS B N 1
ATOM 4634 C CA . LYS B 1 190 ? 18.188 -19.516 -14.141 1 90.75 190 LYS B CA 1
ATOM 4635 C C . LYS B 1 190 ? 17.438 -19.188 -12.852 1 90.75 190 LYS B C 1
ATOM 4637 O O . LYS B 1 190 ? 16.391 -18.547 -12.891 1 90.75 190 LYS B O 1
ATOM 4642 N N . PHE B 1 191 ? 17.969 -19.578 -11.719 1 89.31 191 PHE B N 1
ATOM 4643 C CA . PHE B 1 191 ? 17.312 -19.359 -10.438 1 89.31 191 PHE B CA 1
ATOM 4644 C C . PHE B 1 191 ? 18.156 -18.438 -9.555 1 89.31 191 PHE B C 1
ATOM 4646 O O . PHE B 1 191 ? 18.156 -18.578 -8.328 1 89.31 191 PHE B O 1
ATOM 4653 N N . LYS B 1 192 ? 18.703 -17.5 -10.109 1 84.12 192 LYS B N 1
ATOM 4654 C CA . LYS B 1 192 ? 19.562 -16.594 -9.352 1 84.12 192 LYS B CA 1
ATOM 4655 C C . LYS B 1 192 ? 18.75 -15.57 -8.57 1 84.12 192 LYS B C 1
ATOM 4657 O O . LYS B 1 192 ? 17.656 -15.203 -8.977 1 84.12 192 LYS B O 1
ATOM 4662 N N . GLU B 1 193 ? 19.219 -15.07 -7.492 1 67.56 193 GLU B N 1
ATOM 4663 C CA . GLU B 1 193 ? 18.578 -14.188 -6.523 1 67.56 193 GLU B CA 1
ATOM 4664 C C . GLU B 1 193 ? 18.172 -12.867 -7.164 1 67.56 193 GLU B C 1
ATOM 4666 O O . GLU B 1 193 ? 17.156 -12.273 -6.777 1 67.56 193 GLU B O 1
ATOM 4671 N N . ASN B 1 194 ? 18.781 -12.414 -8.188 1 74.5 194 ASN B N 1
ATOM 4672 C CA . ASN B 1 194 ? 18.484 -11.109 -8.766 1 74.5 194 ASN B CA 1
ATOM 4673 C C . ASN B 1 194 ? 17.281 -11.172 -9.695 1 74.5 194 ASN B C 1
ATOM 4675 O O . ASN B 1 194 ? 16.812 -10.148 -10.195 1 74.5 194 ASN B O 1
ATOM 4679 N N . THR B 1 195 ? 16.734 -12.375 -9.734 1 75.88 195 THR B N 1
ATOM 4680 C CA . THR B 1 195 ? 15.508 -12.555 -10.508 1 75.88 195 THR B CA 1
ATOM 4681 C C . THR B 1 195 ? 14.281 -12.328 -9.641 1 75.88 195 THR B C 1
ATOM 4683 O O . THR B 1 195 ? 14.258 -12.703 -8.469 1 75.88 195 THR B O 1
ATOM 4686 N N . GLU B 1 196 ? 13.289 -11.656 -10.234 1 82.38 196 GLU B N 1
ATOM 4687 C CA . GLU B 1 196 ? 12.047 -11.414 -9.508 1 82.38 196 GLU B CA 1
ATOM 4688 C C . GLU B 1 196 ? 11.445 -12.719 -9 1 82.38 196 GLU B C 1
ATOM 4690 O O . GLU B 1 196 ? 11.469 -13.734 -9.703 1 82.38 196 GLU B O 1
ATOM 4695 N N . ALA B 1 197 ? 10.945 -12.656 -7.828 1 80.94 197 ALA B N 1
ATOM 4696 C CA . ALA B 1 197 ? 10.398 -13.844 -7.18 1 80.94 197 ALA B CA 1
ATOM 4697 C C . ALA B 1 197 ? 9.305 -14.477 -8.039 1 80.94 197 ALA B C 1
ATOM 4699 O O . ALA B 1 197 ? 9.188 -15.703 -8.102 1 80.94 197 ALA B O 1
ATOM 4700 N N . GLU B 1 198 ? 8.523 -13.656 -8.656 1 84.56 198 GLU B N 1
ATOM 4701 C CA . GLU B 1 198 ? 7.426 -14.156 -9.469 1 84.56 198 GLU B CA 1
ATOM 4702 C C . GLU B 1 198 ? 7.941 -14.898 -10.703 1 84.56 198 GLU B C 1
ATOM 4704 O O . GLU B 1 198 ? 7.344 -15.883 -11.141 1 84.56 198 GLU B O 1
ATOM 4709 N N . ARG B 1 199 ? 8.984 -14.391 -11.234 1 87.19 199 ARG B N 1
ATOM 4710 C CA . ARG B 1 199 ? 9.602 -15.086 -12.359 1 87.19 199 ARG B CA 1
ATOM 4711 C C . ARG B 1 199 ? 10.172 -16.438 -11.922 1 87.19 199 ARG B C 1
ATOM 4713 O O . ARG B 1 199 ? 10.055 -17.422 -12.641 1 87.19 199 ARG B O 1
ATOM 4720 N N . LEU B 1 200 ? 10.781 -16.375 -10.781 1 87.69 200 LEU B N 1
ATOM 4721 C CA . LEU B 1 200 ? 11.328 -17.609 -10.242 1 87.69 200 LEU B CA 1
ATOM 4722 C C . LEU B 1 200 ? 10.227 -18.625 -9.984 1 87.69 200 LEU B C 1
ATOM 4724 O O . LEU B 1 200 ? 10.422 -19.828 -10.172 1 87.69 200 LEU B O 1
ATOM 4728 N N . LYS B 1 201 ? 9.164 -18.172 -9.508 1 86.56 201 LYS B N 1
ATOM 4729 C CA . LYS B 1 201 ? 8.023 -19.047 -9.289 1 86.56 201 LYS B CA 1
ATOM 4730 C C . LYS B 1 201 ? 7.59 -19.734 -10.586 1 86.56 201 LYS B C 1
ATOM 4732 O O . LYS B 1 201 ? 7.328 -20.938 -10.609 1 86.56 201 LYS B O 1
ATOM 4737 N N . ILE B 1 202 ? 7.496 -18.953 -11.594 1 87.94 202 ILE B N 1
ATOM 4738 C CA . ILE B 1 202 ? 7.094 -19.484 -12.898 1 87.94 202 ILE B CA 1
ATOM 4739 C C . ILE B 1 202 ? 8.125 -20.5 -13.383 1 87.94 202 ILE B C 1
ATOM 4741 O O . ILE B 1 202 ? 7.762 -21.594 -13.844 1 87.94 202 ILE B O 1
ATOM 4745 N N . ARG B 1 203 ? 9.391 -20.203 -13.266 1 88.94 203 ARG B N 1
ATOM 4746 C CA . ARG B 1 203 ? 10.445 -21.125 -13.672 1 88.94 203 ARG B CA 1
ATOM 4747 C C . ARG B 1 203 ? 10.383 -22.422 -12.875 1 88.94 203 ARG B C 1
ATOM 4749 O O . ARG B 1 203 ? 10.562 -23.516 -13.422 1 88.94 203 ARG B O 1
ATOM 4756 N N . PHE B 1 204 ? 10.195 -22.25 -11.633 1 90.25 204 PHE B N 1
ATOM 4757 C CA . PHE B 1 204 ? 10.086 -23.422 -10.773 1 90.25 204 PHE B CA 1
ATOM 4758 C C . PHE B 1 204 ? 8.93 -24.312 -11.227 1 90.25 204 PHE B C 1
ATOM 4760 O O . PHE B 1 204 ? 9.078 -25.531 -11.312 1 90.25 204 PHE B O 1
ATOM 4767 N N . ARG B 1 205 ? 7.867 -23.781 -11.438 1 88.44 205 ARG B N 1
ATOM 4768 C CA . ARG B 1 205 ? 6.723 -24.547 -11.914 1 88.44 205 ARG B CA 1
ATOM 4769 C C . ARG B 1 205 ? 7.047 -25.266 -13.227 1 88.44 205 ARG B C 1
ATOM 4771 O O . ARG B 1 205 ? 6.734 -26.438 -13.398 1 88.44 205 ARG B O 1
ATOM 4778 N N . LYS B 1 206 ? 7.578 -24.484 -14.102 1 88.94 206 LYS B N 1
ATOM 4779 C CA . LYS B 1 206 ? 7.922 -25.078 -15.391 1 88.94 206 LYS B CA 1
ATOM 4780 C C . LYS B 1 206 ? 8.914 -26.219 -15.227 1 88.94 206 LYS B C 1
ATOM 4782 O O . LYS B 1 206 ? 8.82 -27.234 -15.93 1 88.94 206 LYS B O 1
ATOM 4787 N N . LEU B 1 207 ? 9.789 -25.969 -14.383 1 91.25 207 LEU B N 1
ATOM 4788 C CA . LEU B 1 207 ? 10.75 -27.031 -14.07 1 91.25 207 LEU B CA 1
ATOM 4789 C C . LEU B 1 207 ? 10.031 -28.266 -13.547 1 91.25 207 LEU B C 1
ATOM 4791 O O . LEU B 1 207 ? 10.266 -29.375 -14.039 1 91.25 207 LEU B O 1
ATOM 4795 N N . MET B 1 208 ? 9.148 -28.094 -12.633 1 89.75 208 MET B N 1
ATOM 4796 C CA . MET B 1 208 ? 8.438 -29.219 -12.016 1 89.75 208 MET B CA 1
ATOM 4797 C C . MET B 1 208 ? 7.484 -29.859 -13.016 1 89.75 208 MET B C 1
ATOM 4799 O O . MET B 1 208 ? 7.309 -31.078 -13.008 1 89.75 208 MET B O 1
ATOM 4803 N N . ASP B 1 209 ? 6.867 -29.078 -13.828 1 86.31 209 ASP B N 1
ATOM 4804 C CA . ASP B 1 209 ? 5.961 -29.609 -14.844 1 86.31 209 ASP B CA 1
ATOM 4805 C C . ASP B 1 209 ? 6.703 -30.5 -15.836 1 86.31 209 ASP B C 1
ATOM 4807 O O . ASP B 1 209 ? 6.113 -31.406 -16.422 1 86.31 209 ASP B O 1
ATOM 4811 N N . SER B 1 210 ? 7.902 -30.188 -15.977 1 86.81 210 SER B N 1
ATOM 4812 C CA . SER B 1 210 ? 8.688 -30.922 -16.969 1 86.81 210 SER B CA 1
ATOM 4813 C C . SER B 1 210 ? 9.188 -32.25 -16.406 1 86.81 210 SER B C 1
ATOM 4815 O O . SER B 1 210 ? 9.773 -33.062 -17.141 1 86.81 210 SER B O 1
ATOM 4817 N N . ILE B 1 211 ? 8.914 -32.406 -15.188 1 82.88 211 ILE B N 1
ATOM 4818 C CA . ILE B 1 211 ? 9.359 -33.656 -14.547 1 82.88 211 ILE B CA 1
ATOM 4819 C C . ILE B 1 211 ? 8.234 -34.688 -14.586 1 82.88 211 ILE B C 1
ATOM 4821 O O . ILE B 1 211 ? 7.121 -34.406 -14.133 1 82.88 211 ILE B O 1
ATOM 4825 N N . GLN B 1 212 ? 8.398 -35.75 -15.25 1 71.19 212 GLN B N 1
ATOM 4826 C CA . GLN B 1 212 ? 7.449 -36.875 -15.336 1 71.19 212 GLN B CA 1
ATOM 4827 C C . GLN B 1 212 ? 7.801 -37.969 -14.336 1 71.19 212 GLN B C 1
ATOM 4829 O O . GLN B 1 212 ? 8.922 -38.5 -14.344 1 71.19 212 GLN B O 1
ATOM 4834 N N . THR B 1 213 ? 6.965 -38.094 -13.234 1 65.56 213 THR B N 1
ATOM 4835 C CA . THR B 1 213 ? 7.223 -39.125 -12.227 1 65.56 213 THR B CA 1
ATOM 4836 C C . THR B 1 213 ? 6.445 -40.406 -12.539 1 65.56 213 THR B C 1
ATOM 4838 O O . THR B 1 213 ? 6.02 -41.125 -11.633 1 65.56 213 THR B O 1
ATOM 4841 N N . VAL B 1 214 ? 6.234 -40.75 -13.633 1 63.78 214 VAL B N 1
ATOM 4842 C CA . VAL B 1 214 ? 5.293 -41.75 -14.094 1 63.78 214 VAL B CA 1
ATOM 4843 C C . VAL B 1 214 ? 5.645 -43.094 -13.469 1 63.78 214 VAL B C 1
ATOM 4845 O O . VAL B 1 214 ? 4.758 -43.844 -13.055 1 63.78 214 VAL B O 1
ATOM 4848 N N . GLU B 1 215 ? 6.906 -43.375 -13.266 1 73.56 215 GLU B N 1
ATOM 4849 C CA . GLU B 1 215 ? 7.293 -44.719 -12.875 1 73.56 215 GLU B CA 1
ATOM 4850 C C . GLU B 1 215 ? 7.008 -44.969 -11.398 1 73.56 215 GLU B C 1
ATOM 4852 O O . GLU B 1 215 ? 6.867 -46.125 -10.984 1 73.56 215 GLU B O 1
ATOM 4857 N N . THR B 1 216 ? 6.754 -44.062 -10.617 1 79.25 216 THR B N 1
ATOM 4858 C CA . THR B 1 216 ? 6.59 -44.219 -9.18 1 79.25 216 THR B CA 1
ATOM 4859 C C . THR B 1 216 ? 5.113 -44.188 -8.789 1 79.25 216 THR B C 1
ATOM 4861 O O . THR B 1 216 ? 4.746 -44.594 -7.688 1 79.25 216 THR B O 1
ATOM 4864 N N . GLY B 1 217 ? 4.25 -43.844 -9.711 1 87.12 217 GLY B N 1
ATOM 4865 C CA . GLY B 1 217 ? 2.846 -43.625 -9.398 1 87.12 217 GLY B CA 1
ATOM 4866 C C . GLY B 1 217 ? 2.592 -42.375 -8.6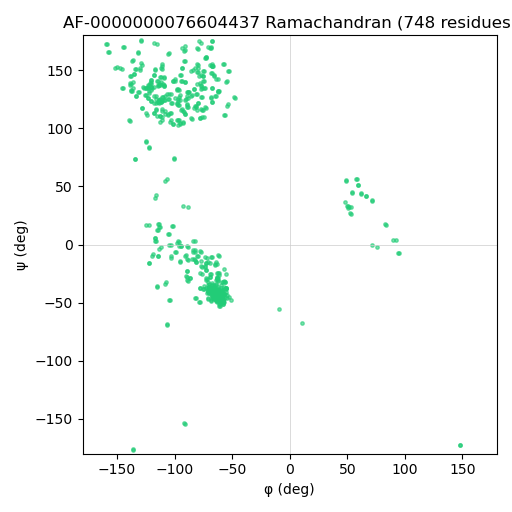02 1 87.12 217 GLY B C 1
ATOM 4867 O O . GLY B 1 217 ? 1.445 -42.031 -8.273 1 87.12 217 GLY B O 1
ATOM 4868 N N . LEU B 1 218 ? 3.631 -41.719 -8.32 1 91.31 218 LEU B N 1
ATOM 4869 C CA . LEU B 1 218 ? 3.48 -40.469 -7.578 1 91.31 218 LEU B CA 1
ATOM 4870 C C . LEU B 1 218 ? 2.945 -39.344 -8.477 1 91.31 218 LEU B C 1
ATOM 4872 O O . LEU B 1 218 ? 3.277 -39.281 -9.664 1 91.31 218 LEU B O 1
ATOM 4876 N N . THR B 1 219 ? 2.062 -38.562 -7.859 1 89.19 219 THR B N 1
ATOM 4877 C CA . THR B 1 219 ? 1.575 -37.344 -8.531 1 89.19 219 THR B CA 1
ATOM 4878 C C . THR B 1 219 ? 2.082 -36.094 -7.824 1 89.19 219 THR B C 1
ATOM 4880 O O . THR B 1 219 ? 2.441 -36.156 -6.645 1 89.19 219 THR B O 1
ATOM 4883 N N . ARG B 1 220 ? 2.201 -35.125 -8.594 1 88.56 220 ARG B N 1
ATOM 4884 C CA . ARG B 1 220 ? 2.73 -33.875 -8.055 1 88.56 220 ARG B CA 1
ATOM 4885 C C . ARG B 1 220 ? 1.605 -32.875 -7.738 1 88.56 220 ARG B C 1
ATOM 4887 O O . ARG B 1 220 ? 0.625 -32.781 -8.477 1 88.56 220 ARG B O 1
ATOM 4894 N N . SER B 1 221 ? 1.707 -32.188 -6.715 1 86.56 221 SER B N 1
ATOM 4895 C CA . SER B 1 221 ? 0.762 -31.125 -6.367 1 86.56 221 SER B CA 1
ATOM 4896 C C . SER B 1 221 ? 1.005 -29.859 -7.195 1 86.56 221 SER B C 1
ATOM 4898 O O . SER B 1 221 ? 1.965 -29.797 -7.969 1 86.56 221 SER B O 1
ATOM 4900 N N . GLU B 1 222 ? 0.128 -28.906 -7.059 1 80.06 222 GLU B N 1
ATOM 4901 C CA . GLU B 1 222 ? 0.395 -27.562 -7.574 1 80.06 222 GLU B CA 1
ATOM 4902 C C . GLU B 1 222 ? 1.523 -26.891 -6.801 1 80.06 222 GLU B C 1
ATOM 4904 O O . GLU B 1 222 ? 1.812 -27.266 -5.664 1 80.06 222 GLU B O 1
ATOM 4909 N N . VAL B 1 223 ? 2.162 -25.984 -7.496 1 82 223 VAL B N 1
ATOM 4910 C CA . VAL B 1 223 ? 3.25 -25.266 -6.852 1 82 223 VAL B CA 1
ATOM 4911 C C . VAL B 1 223 ? 2.691 -24.359 -5.746 1 82 223 VAL B C 1
ATOM 4913 O O . VAL B 1 223 ? 1.716 -23.641 -5.961 1 82 223 VAL B O 1
ATOM 4916 N N . GLY B 1 224 ? 3.26 -24.531 -4.582 1 81.25 224 GLY B N 1
ATOM 4917 C CA . GLY B 1 224 ? 2.934 -23.672 -3.459 1 81.25 224 GLY B CA 1
ATOM 4918 C C . GLY B 1 224 ? 4.031 -22.672 -3.133 1 81.25 224 GLY B C 1
ATOM 4919 O O . GLY B 1 224 ? 5.129 -22.75 -3.688 1 81.25 224 GLY B O 1
ATOM 4920 N N . GLN B 1 225 ? 3.656 -21.672 -2.354 1 82.31 225 GLN B N 1
ATOM 4921 C CA . GLN B 1 225 ? 4.602 -20.656 -1.894 1 82.31 225 GLN B CA 1
ATOM 4922 C C . GLN B 1 225 ? 4.48 -20.438 -0.389 1 82.31 225 GLN B C 1
ATOM 4924 O O . GLN B 1 225 ? 3.375 -20.406 0.154 1 82.31 225 GLN B O 1
ATOM 4929 N N . VAL B 1 226 ? 5.574 -20.453 0.295 1 79.44 226 VAL B N 1
ATOM 4930 C CA . VAL B 1 226 ? 5.621 -20.156 1.724 1 79.44 226 VAL B CA 1
ATOM 4931 C C . VAL B 1 226 ? 6.535 -18.953 1.976 1 79.44 226 VAL B C 1
ATOM 4933 O O . VAL B 1 226 ? 7.664 -18.922 1.475 1 79.44 226 VAL B O 1
ATOM 4936 N N . VAL B 1 227 ? 5.926 -17.953 2.623 1 74 227 VAL B N 1
ATOM 4937 C CA . VAL B 1 227 ? 6.711 -16.766 2.961 1 74 227 VAL B CA 1
ATOM 4938 C C . VAL B 1 227 ? 6.961 -16.734 4.465 1 74 227 VAL B C 1
ATOM 4940 O O . VAL B 1 227 ? 6.031 -16.906 5.258 1 74 227 VAL B O 1
ATOM 4943 N N . GLY B 1 228 ? 8.102 -16.844 4.922 1 64.81 228 GLY B N 1
ATOM 4944 C CA . GLY B 1 228 ? 8.453 -16.75 6.328 1 64.81 228 GLY B CA 1
ATOM 4945 C C . GLY B 1 228 ? 9.719 -15.953 6.578 1 64.81 228 GLY B C 1
ATOM 4946 O O . GLY B 1 228 ? 10.75 -16.203 5.949 1 64.81 228 GLY B O 1
ATOM 4947 N N . SER B 1 229 ? 9.602 -15.047 7.562 1 64.12 229 SER B N 1
ATOM 4948 C CA . SER B 1 229 ? 10.727 -14.25 8.047 1 64.12 229 SER B CA 1
ATOM 4949 C C . SER B 1 229 ? 11.477 -13.594 6.891 1 64.12 229 SER B C 1
ATOM 4951 O O . SER B 1 229 ? 12.703 -13.625 6.84 1 64.12 229 SER B O 1
ATOM 4953 N N . GLY B 1 230 ? 10.898 -13.211 5.859 1 63.19 230 GLY B N 1
ATOM 4954 C CA . GLY B 1 230 ? 11.523 -12.508 4.746 1 63.19 230 GLY B CA 1
ATOM 4955 C C . GLY B 1 230 ? 12.016 -13.438 3.654 1 63.19 230 GLY B C 1
ATOM 4956 O O . GLY B 1 230 ? 12.633 -12.992 2.688 1 63.19 230 GLY B O 1
ATOM 4957 N N . ARG B 1 231 ? 11.742 -14.695 3.82 1 74.69 231 ARG B N 1
ATOM 4958 C CA . ARG B 1 231 ? 12.188 -15.656 2.816 1 74.69 231 ARG B CA 1
ATOM 4959 C C . ARG B 1 231 ? 11.008 -16.203 2.02 1 74.69 231 ARG B C 1
ATOM 4961 O O . ARG B 1 231 ? 9.898 -16.328 2.547 1 74.69 231 ARG B O 1
ATOM 4968 N N . ILE B 1 232 ? 11.32 -16.422 0.736 1 81.19 232 ILE B N 1
ATOM 4969 C CA . ILE B 1 232 ? 10.32 -17 -0.153 1 81.19 232 ILE B CA 1
ATOM 4970 C C . ILE B 1 232 ? 10.766 -18.391 -0.588 1 81.19 232 ILE B C 1
ATOM 4972 O O . ILE B 1 232 ? 11.898 -18.578 -1.04 1 81.19 232 ILE B O 1
ATOM 4976 N N . ASN B 1 233 ? 9.922 -19.359 -0.295 1 87.06 233 ASN B N 1
ATOM 4977 C CA . ASN B 1 233 ? 10.156 -20.719 -0.747 1 87.06 233 ASN B CA 1
ATOM 4978 C C . ASN B 1 233 ? 9.047 -21.203 -1.672 1 87.06 233 ASN B C 1
ATOM 4980 O O . ASN B 1 233 ? 7.871 -20.938 -1.431 1 87.06 233 ASN B O 1
ATOM 4984 N N . PHE B 1 234 ? 9.516 -21.828 -2.736 1 88.88 234 PHE B N 1
ATOM 4985 C CA . PHE B 1 234 ? 8.57 -22.531 -3.602 1 88.88 234 PHE B CA 1
ATOM 4986 C C . PHE B 1 234 ? 8.602 -24.031 -3.348 1 88.88 234 PHE B C 1
ATOM 4988 O O . PHE B 1 234 ? 9.672 -24.594 -3.105 1 88.88 234 PHE B O 1
ATOM 4995 N N . LEU B 1 235 ? 7.395 -24.594 -3.393 1 90.62 235 LEU B N 1
ATOM 4996 C CA . LEU B 1 235 ? 7.426 -26.031 -3.096 1 90.62 235 LEU B CA 1
ATOM 4997 C C . LEU B 1 235 ? 6.352 -26.766 -3.885 1 90.62 235 LEU B C 1
ATOM 4999 O O . LEU 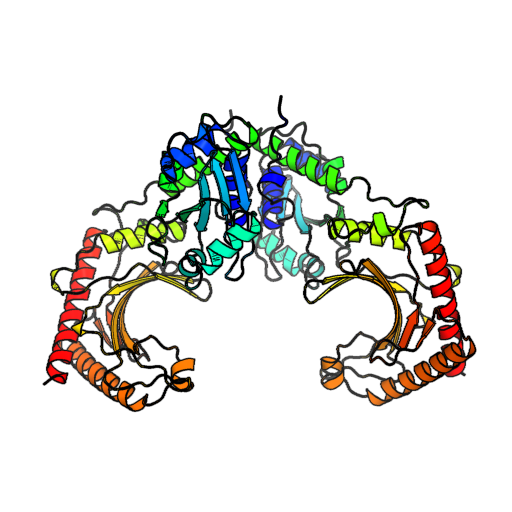B 1 235 ? 5.355 -26.172 -4.301 1 90.62 235 LEU B O 1
ATOM 5003 N N . VAL B 1 236 ? 6.652 -28.031 -4.16 1 91.31 236 VAL B N 1
ATOM 5004 C CA . VAL B 1 236 ? 5.691 -29 -4.68 1 91.31 236 VAL B CA 1
ATOM 5005 C C . VAL B 1 236 ? 5.746 -30.266 -3.852 1 91.31 236 VAL B C 1
ATOM 5007 O O . VAL B 1 236 ? 6.785 -30.594 -3.27 1 91.31 236 VAL B O 1
ATOM 5010 N N . GLN B 1 237 ? 4.617 -30.906 -3.834 1 92.38 237 GLN B N 1
ATOM 5011 C CA . GLN B 1 237 ? 4.543 -32.156 -3.105 1 92.38 237 GLN B CA 1
ATOM 5012 C C . GLN B 1 237 ? 4.309 -33.344 -4.055 1 92.38 237 GLN B C 1
ATOM 5014 O O . GLN B 1 237 ? 3.559 -33.219 -5.027 1 92.38 237 GLN B O 1
ATOM 5019 N N . PHE B 1 238 ? 5.031 -34.406 -3.787 1 93.06 238 PHE B N 1
ATOM 5020 C CA . PHE B 1 238 ? 4.809 -35.656 -4.488 1 93.06 238 PHE B CA 1
ATOM 5021 C C . PHE B 1 238 ? 4.215 -36.719 -3.551 1 93.06 238 PHE B C 1
ATOM 5023 O O . PHE B 1 238 ? 4.754 -36.969 -2.475 1 93.06 238 PHE B O 1
ATOM 5030 N N . SER B 1 239 ? 3.131 -37.281 -3.969 1 94.56 239 SER B N 1
ATOM 5031 C CA . SER B 1 239 ? 2.469 -38.281 -3.17 1 94.56 239 SER B CA 1
ATOM 5032 C C . SER B 1 239 ? 1.562 -39.156 -4.031 1 94.56 239 SER B C 1
ATOM 5034 O O . SER B 1 239 ? 1.564 -39.062 -5.258 1 94.56 239 SER B O 1
ATOM 5036 N N . LYS B 1 240 ? 1.022 -40.188 -3.471 1 94.38 240 LYS B N 1
ATOM 5037 C CA . LYS B 1 240 ? 0.044 -41.062 -4.113 1 94.38 240 LYS B CA 1
ATOM 5038 C C . LYS B 1 240 ? -0.988 -41.562 -3.105 1 94.38 240 LYS B C 1
ATOM 5040 O O . LYS B 1 240 ? -0.821 -41.375 -1.897 1 94.38 240 LYS B O 1
ATOM 5045 N N . ASP B 1 241 ? -1.991 -42.156 -3.59 1 93.56 241 ASP B N 1
ATOM 5046 C CA . ASP B 1 241 ? -3.109 -42.562 -2.746 1 93.56 241 ASP B CA 1
ATOM 5047 C C . ASP B 1 241 ? -2.646 -43.5 -1.647 1 93.56 241 ASP B C 1
ATOM 5049 O O . ASP B 1 241 ? -3.109 -43.438 -0.508 1 93.56 241 ASP B O 1
ATOM 5053 N N . ALA B 1 242 ? -1.778 -44.406 -1.975 1 93.62 242 ALA B N 1
ATOM 5054 C CA . ALA B 1 242 ? -1.293 -45.406 -1.021 1 93.62 242 ALA B CA 1
ATOM 5055 C C . ALA B 1 242 ? -0.543 -44.719 0.13 1 93.62 242 ALA B C 1
ATOM 5057 O O . ALA B 1 242 ? -0.315 -45.344 1.171 1 93.62 242 ALA B O 1
ATOM 5058 N N . TRP B 1 243 ? -0.152 -43.469 -0.045 1 96.06 243 TRP B N 1
ATOM 5059 C CA . TRP B 1 243 ? 0.649 -42.75 0.952 1 96.06 243 TRP B CA 1
ATOM 5060 C C . TRP B 1 243 ? -0.233 -41.906 1.854 1 96.06 243 TRP B C 1
ATOM 5062 O O . TRP B 1 243 ? 0.265 -41.219 2.75 1 96.06 243 TRP B O 1
ATOM 5072 N N . LYS B 1 244 ? -1.516 -41.906 1.612 1 95.75 244 LYS B N 1
ATOM 5073 C CA . LYS B 1 244 ? -2.445 -41.062 2.367 1 95.75 244 LYS B CA 1
ATOM 5074 C C . LYS B 1 244 ? -3.496 -41.938 3.076 1 95.75 244 LYS B C 1
ATOM 5076 O O . LYS B 1 244 ? -4.059 -42.844 2.482 1 95.75 244 LYS B O 1
ATOM 5081 N N . GLY B 1 245 ? -3.678 -41.625 4.305 1 95.19 245 GLY B N 1
ATOM 5082 C CA . GLY B 1 245 ? -4.754 -42.281 5.059 1 95.19 245 GLY B CA 1
ATOM 5083 C C . GLY B 1 245 ? -6.051 -41.5 5.008 1 95.19 245 GLY B C 1
ATOM 5084 O O . GLY B 1 245 ? -6.375 -40.875 3.99 1 95.19 245 GLY B O 1
ATOM 5085 N N . LYS B 1 246 ? -6.812 -41.719 6.031 1 94.94 246 LYS B N 1
ATOM 5086 C CA . LYS B 1 246 ? -8.109 -41.031 6.121 1 94.94 246 LYS B CA 1
ATOM 5087 C C . LYS B 1 246 ? -7.953 -39.594 6.609 1 94.94 246 LYS B C 1
ATOM 5089 O O . LYS B 1 246 ? -6.969 -39.281 7.273 1 94.94 246 LYS B O 1
ATOM 5094 N N . VAL B 1 247 ? -8.875 -38.781 6.258 1 95.06 247 VAL B N 1
ATOM 5095 C CA . VAL B 1 247 ? -8.914 -37.406 6.785 1 95.06 247 VAL B CA 1
ATOM 5096 C C . VAL B 1 247 ? -9.547 -37.406 8.18 1 95.06 247 VAL B C 1
ATOM 5098 O O . VAL B 1 247 ? -10.625 -37.969 8.375 1 95.06 247 VAL B O 1
ATOM 5101 N N . ALA B 1 248 ? -8.844 -36.781 9.078 1 94.5 248 ALA B N 1
ATOM 5102 C CA . ALA B 1 248 ? -9.344 -36.719 10.445 1 94.5 248 ALA B CA 1
ATOM 5103 C C . ALA B 1 248 ? -10.68 -35.969 10.508 1 94.5 248 ALA B C 1
ATOM 5105 O O . ALA B 1 248 ? -10.836 -34.906 9.914 1 94.5 248 ALA B O 1
ATOM 5106 N N . GLU B 1 249 ? -11.625 -36.531 11.164 1 92.19 249 GLU B N 1
ATOM 5107 C CA . GLU B 1 249 ? -12.922 -35.875 11.367 1 92.19 249 GLU B CA 1
ATOM 5108 C C . GLU B 1 249 ? -12.852 -34.812 12.461 1 92.19 249 GLU B C 1
ATOM 5110 O O . GLU B 1 249 ? -12.047 -34.938 13.398 1 92.19 249 GLU B O 1
ATOM 5115 N N . LYS B 1 250 ? -13.492 -33.688 12.266 1 85.75 250 LYS B N 1
ATOM 5116 C CA . LYS B 1 250 ? -13.578 -32.656 13.289 1 85.75 250 LYS B CA 1
ATOM 5117 C C . LYS B 1 250 ? -14.898 -32.75 14.055 1 85.75 250 LYS B C 1
ATOM 5119 O O . LYS B 1 250 ? -15.977 -32.656 13.469 1 85.75 250 LYS B O 1
ATOM 5124 N N . GLY B 1 251 ? -14.906 -33.281 15.266 1 80.81 251 GLY B N 1
ATOM 5125 C CA . GLY B 1 251 ? -16.031 -33.344 16.172 1 80.81 251 GLY B CA 1
ATOM 5126 C C . GLY B 1 251 ? -15.859 -32.531 17.422 1 80.81 251 GLY B C 1
ATOM 5127 O O . GLY B 1 251 ? -14.789 -32.562 18.047 1 80.81 251 GLY B O 1
ATOM 5128 N N . ASN B 1 252 ? -16.969 -31.797 17.828 1 83.12 252 ASN B N 1
ATOM 5129 C CA . ASN B 1 252 ? -16.984 -30.984 19.031 1 83.12 252 ASN B CA 1
ATOM 5130 C C . ASN B 1 252 ? -15.805 -30.016 19.094 1 83.12 252 ASN B C 1
ATOM 5132 O O . ASN B 1 252 ? -15.156 -29.875 20.125 1 83.12 252 ASN B O 1
ATOM 5136 N N . GLY B 1 253 ? -15.219 -29.562 17.984 1 84.75 253 GLY B N 1
ATOM 5137 C CA . GLY B 1 253 ? -14.156 -28.578 17.922 1 84.75 253 GLY B CA 1
ATOM 5138 C C . GLY B 1 253 ? -12.773 -29.188 17.875 1 84.75 253 GLY B C 1
ATOM 5139 O O . GLY B 1 253 ? -11.773 -28.484 17.734 1 84.75 253 GLY B O 1
ATOM 5140 N N . LEU B 1 254 ? -12.766 -30.531 18.062 1 91.94 254 LEU B N 1
ATOM 5141 C CA . LEU B 1 254 ? -11.461 -31.203 18.078 1 91.94 254 LEU B CA 1
ATOM 5142 C C . LEU B 1 254 ? -11.328 -32.156 16.891 1 91.94 254 LEU B C 1
ATOM 5144 O O . LEU B 1 254 ? -12.297 -32.812 16.516 1 91.94 254 LEU B O 1
ATOM 5148 N N . TYR B 1 255 ? -10.195 -32.219 16.312 1 94.12 255 TYR B N 1
ATOM 5149 C CA . TYR B 1 255 ? -9.906 -33.219 15.305 1 94.12 255 TYR B CA 1
ATOM 5150 C C . TYR B 1 255 ? -9.648 -34.562 15.945 1 94.12 255 TYR B C 1
ATOM 5152 O O . TYR B 1 255 ? -8.898 -34.688 16.922 1 94.12 255 TYR B O 1
ATOM 5160 N N . LYS B 1 256 ? -10.242 -35.625 15.422 1 94.88 256 LYS B N 1
ATOM 5161 C CA . LYS B 1 256 ? -10 -36.969 15.891 1 94.88 256 LYS B CA 1
ATOM 5162 C C . LYS B 1 256 ? -8.875 -37.656 15.094 1 94.88 256 LYS B C 1
ATOM 5164 O O . LYS B 1 256 ? -9.102 -38.125 13.977 1 94.88 256 LYS B O 1
ATOM 5169 N N . LEU B 1 257 ? -7.766 -37.75 15.672 1 95.44 257 LEU B N 1
ATOM 5170 C CA . LEU B 1 257 ? -6.621 -38.375 15.023 1 95.44 257 LEU B CA 1
ATOM 5171 C C . LEU B 1 257 ? -6.531 -39.875 15.383 1 95.44 257 LEU B C 1
ATOM 5173 O O . LEU B 1 257 ? -6.844 -40.25 16.516 1 95.44 257 LEU B O 1
ATOM 5177 N N . THR B 1 258 ? -6.18 -40.719 14.445 1 94.62 258 THR B N 1
ATOM 5178 C CA . THR B 1 258 ? -5.941 -42.156 14.609 1 94.62 258 THR B CA 1
ATOM 5179 C C . THR B 1 258 ? -4.684 -42.594 13.859 1 94.62 258 THR B C 1
ATOM 5181 O O . THR B 1 258 ? -3.992 -41.75 13.266 1 94.62 258 THR B O 1
ATOM 5184 N N . SER B 1 259 ? -4.387 -43.906 13.875 1 94.19 259 SER B N 1
ATOM 5185 C CA . SER B 1 259 ? -3.258 -44.438 13.133 1 94.19 259 SER B CA 1
ATOM 5186 C C . SER B 1 259 ? -3.479 -44.344 11.625 1 94.19 259 SER B C 1
ATOM 5188 O O . SER B 1 259 ? -2.527 -44.438 10.844 1 94.19 259 SER B O 1
ATOM 5190 N N . GLU B 1 260 ? -4.746 -44 11.289 1 94.62 260 GLU B N 1
ATOM 5191 C CA . GLU B 1 260 ? -5.078 -43.969 9.867 1 94.62 260 GLU B CA 1
ATOM 5192 C C . GLU B 1 260 ? -5.133 -42.531 9.328 1 94.62 260 GLU B C 1
ATOM 5194 O O . GLU B 1 260 ? -5.367 -42.344 8.133 1 94.62 260 GLU B O 1
ATOM 5199 N N . THR B 1 261 ? -4.906 -41.562 10.109 1 96 261 THR B N 1
ATOM 5200 C CA . THR B 1 261 ? -5.027 -40.188 9.68 1 96 261 THR B CA 1
ATOM 5201 C C . THR B 1 261 ? -3.652 -39.594 9.375 1 96 261 THR B C 1
ATOM 5203 O O . THR B 1 261 ? -3.15 -38.75 10.133 1 96 261 THR B O 1
ATOM 5206 N N . PHE B 1 262 ? -3.096 -40 8.234 1 95.88 262 PHE B N 1
ATOM 5207 C CA . PHE B 1 262 ? -1.734 -39.562 7.922 1 95.88 262 PHE B CA 1
ATOM 5208 C C . PHE B 1 262 ? -1.616 -39.156 6.457 1 95.88 262 PHE B C 1
ATOM 5210 O O . PHE B 1 262 ? -2.445 -39.562 5.629 1 95.88 262 PHE B O 1
ATOM 5217 N N . ASP B 1 263 ? -0.648 -38.375 6.16 1 96.69 263 ASP B N 1
ATOM 5218 C CA . ASP B 1 263 ? -0.267 -37.938 4.824 1 96.69 263 ASP B CA 1
ATOM 5219 C C . ASP B 1 263 ? 1.25 -37.938 4.652 1 96.69 263 ASP B C 1
ATOM 5221 O O . ASP B 1 263 ? 1.951 -37.094 5.227 1 96.69 263 ASP B O 1
ATOM 5225 N N . ILE B 1 264 ? 1.687 -38.938 3.887 1 96.56 264 ILE B N 1
ATOM 5226 C CA . ILE B 1 264 ? 3.109 -39.031 3.578 1 96.56 264 ILE B CA 1
ATOM 5227 C C . ILE B 1 264 ? 3.381 -38.406 2.211 1 96.56 264 ILE B C 1
ATOM 5229 O O . ILE B 1 264 ? 2.66 -38.656 1.246 1 96.56 264 ILE B O 1
ATOM 5233 N N . HIS B 1 265 ? 4.277 -37.469 2.125 1 96.5 265 HIS B N 1
ATOM 5234 C CA . HIS B 1 265 ? 4.617 -36.875 0.839 1 96.5 265 HIS B CA 1
ATOM 5235 C C . HIS B 1 265 ? 6.066 -36.406 0.822 1 96.5 265 HIS B C 1
ATOM 5237 O O . HIS B 1 265 ? 6.668 -36.188 1.877 1 96.5 265 HIS B O 1
ATOM 5243 N N . ILE B 1 266 ? 6.641 -36.375 -0.339 1 94.44 266 ILE B N 1
ATOM 5244 C CA . ILE B 1 266 ? 7.93 -35.719 -0.59 1 94.44 266 ILE B CA 1
ATOM 5245 C C . ILE B 1 266 ? 7.719 -34.281 -0.97 1 94.44 266 ILE B C 1
ATOM 5247 O O . ILE B 1 266 ? 6.867 -33.938 -1.804 1 94.44 266 ILE B O 1
ATOM 5251 N N . GLU B 1 267 ? 8.406 -33.375 -0.372 1 93.38 267 GLU B N 1
ATOM 5252 C CA . GLU B 1 267 ? 8.289 -31.953 -0.678 1 93.38 267 GLU B CA 1
ATOM 5253 C C . GLU B 1 267 ? 9.547 -31.438 -1.35 1 93.38 267 GLU B C 1
ATOM 5255 O O . GLU B 1 267 ? 10.609 -31.375 -0.73 1 93.38 267 GLU B O 1
ATOM 5260 N N . CYS B 1 268 ? 9.445 -31.203 -2.564 1 90.81 268 CYS B N 1
ATOM 5261 C CA . CYS B 1 268 ? 10.547 -30.531 -3.246 1 90.81 268 CYS B CA 1
ATOM 5262 C C . CYS B 1 268 ? 10.453 -29.016 -3.066 1 90.81 268 CYS B C 1
ATOM 5264 O O . CYS B 1 268 ? 9.492 -28.391 -3.518 1 90.81 268 CYS B O 1
ATOM 5266 N N . THR B 1 269 ? 11.43 -28.484 -2.445 1 90.81 269 THR B N 1
ATOM 5267 C CA . THR B 1 269 ? 11.383 -27.062 -2.088 1 90.81 269 THR B CA 1
ATOM 5268 C C . THR B 1 269 ? 12.57 -26.312 -2.686 1 90.81 269 THR B C 1
ATOM 5270 O O . THR B 1 269 ? 13.688 -26.828 -2.695 1 90.81 269 THR B O 1
ATOM 5273 N N . PHE B 1 270 ? 12.344 -25.188 -3.191 1 87.44 270 PHE B N 1
ATOM 5274 C CA . PHE B 1 270 ? 13.383 -24.25 -3.602 1 87.44 270 PHE B CA 1
ATOM 5275 C C . PHE B 1 270 ? 13.391 -23.031 -2.701 1 87.44 270 PHE B C 1
ATOM 5277 O O . PHE B 1 270 ? 12.414 -22.281 -2.66 1 87.44 270 PHE B O 1
ATOM 5284 N N . ASP B 1 271 ? 14.5 -22.938 -2.047 1 83.56 271 ASP B N 1
ATOM 5285 C CA . ASP B 1 271 ? 14.719 -21.75 -1.219 1 83.56 271 ASP B CA 1
ATOM 5286 C C . ASP B 1 271 ? 15.312 -20.609 -2.037 1 83.56 271 ASP B C 1
ATOM 5288 O O . ASP B 1 271 ? 16.5 -20.641 -2.391 1 83.56 271 ASP B O 1
ATOM 5292 N N . VAL B 1 272 ? 14.57 -19.609 -2.293 1 77.94 272 VAL B N 1
ATOM 5293 C CA . VAL B 1 272 ? 14.945 -18.516 -3.189 1 77.94 272 VAL B CA 1
ATOM 5294 C C . VAL B 1 272 ? 16.141 -17.766 -2.625 1 77.94 272 VAL B C 1
ATOM 5296 O O . VAL B 1 272 ? 17.047 -17.391 -3.369 1 77.94 272 VAL B O 1
ATOM 5299 N N . PHE B 1 273 ? 16.188 -17.594 -1.392 1 74.94 273 PHE B N 1
ATOM 5300 C CA . PHE B 1 273 ? 17.25 -16.812 -0.758 1 74.94 273 PHE B CA 1
ATOM 5301 C C . PHE B 1 273 ? 18.578 -17.562 -0.802 1 74.94 273 PHE B C 1
ATOM 5303 O O . PHE B 1 273 ? 19.609 -17 -1.178 1 74.94 273 PHE B O 1
ATOM 5310 N N . ASN B 1 274 ? 18.531 -18.844 -0.462 1 74.75 274 ASN B N 1
ATOM 5311 C CA . ASN B 1 274 ? 19.75 -19.641 -0.399 1 74.75 274 ASN B CA 1
ATOM 5312 C C . ASN B 1 274 ? 20.047 -20.328 -1.731 1 74.75 274 ASN B C 1
ATOM 5314 O O . ASN B 1 274 ? 21.141 -20.828 -1.949 1 74.75 274 ASN B O 1
ATOM 5318 N N . GLN B 1 275 ? 19.062 -20.234 -2.58 1 76.62 275 GLN B N 1
ATOM 5319 C CA . GLN B 1 275 ? 19.156 -20.875 -3.889 1 76.62 275 GLN B CA 1
ATOM 5320 C C . GLN B 1 275 ? 19.484 -22.359 -3.756 1 76.62 275 GLN B C 1
ATOM 5322 O O . GLN B 1 275 ? 20.406 -22.859 -4.41 1 76.62 275 GLN B O 1
ATOM 5327 N N . ILE B 1 276 ? 18.797 -22.969 -2.855 1 80.69 276 ILE B N 1
ATOM 5328 C CA . ILE B 1 276 ? 19.031 -24.375 -2.578 1 80.69 276 ILE B CA 1
ATOM 5329 C C . ILE B 1 276 ? 17.734 -25.156 -2.793 1 80.69 276 ILE B C 1
ATOM 5331 O O . ILE B 1 276 ? 16.641 -24.703 -2.432 1 80.69 276 ILE B O 1
ATOM 5335 N N . PHE B 1 277 ? 17.922 -26.328 -3.402 1 86.81 277 PHE B N 1
ATOM 5336 C CA . PHE B 1 277 ? 16.828 -27.297 -3.514 1 86.81 277 PHE B CA 1
ATOM 5337 C C . PHE B 1 277 ? 16.922 -28.328 -2.404 1 86.81 277 PHE B C 1
ATOM 5339 O O . PHE B 1 277 ? 18.016 -28.797 -2.061 1 86.81 277 PHE B O 1
ATOM 5346 N N . SER B 1 278 ? 15.805 -28.562 -1.811 1 89.5 278 SER B N 1
ATOM 5347 C CA . SER B 1 278 ? 15.719 -29.609 -0.799 1 89.5 278 SER B CA 1
ATOM 5348 C C . SER B 1 278 ? 14.562 -30.562 -1.085 1 89.5 278 SER B C 1
ATOM 5350 O O . SER B 1 278 ? 13.586 -30.172 -1.729 1 89.5 278 SER B O 1
ATOM 5352 N N . LEU B 1 279 ? 14.734 -31.812 -0.569 1 92.62 279 LEU B N 1
ATOM 5353 C CA . LEU B 1 279 ? 13.734 -32.844 -0.808 1 92.62 279 LEU B CA 1
ATOM 5354 C C . LEU B 1 279 ? 13.414 -33.594 0.48 1 92.62 279 LEU B C 1
ATOM 5356 O O . LEU B 1 279 ? 13.703 -34.812 0.596 1 92.62 279 LEU B O 1
ATOM 5360 N N . PRO B 1 280 ? 12.703 -32.938 1.319 1 94.88 280 PRO B N 1
ATOM 5361 C CA . PRO B 1 280 ? 12.336 -33.625 2.561 1 94.88 280 PRO B CA 1
ATOM 5362 C C . PRO B 1 280 ? 11.18 -34.594 2.373 1 94.88 280 PRO B C 1
ATOM 5364 O O . PRO B 1 280 ? 10.281 -34.344 1.566 1 94.88 280 PRO B O 1
ATOM 5367 N N . LEU B 1 281 ? 11.219 -35.719 3.109 1 96.06 281 LEU B N 1
ATOM 5368 C CA . LEU B 1 281 ? 10.102 -36.625 3.262 1 96.06 281 LEU B CA 1
ATOM 5369 C C . LEU B 1 281 ? 9.312 -36.312 4.527 1 96.06 281 LEU B C 1
ATOM 5371 O O . LEU B 1 281 ? 9.867 -36.312 5.625 1 96.06 281 LEU B O 1
ATOM 5375 N N . HIS B 1 282 ? 8.023 -36.094 4.312 1 96.69 282 HIS B N 1
ATOM 5376 C CA . HIS B 1 282 ? 7.184 -35.688 5.441 1 96.69 282 HIS B CA 1
ATOM 5377 C C . HIS B 1 282 ? 6.176 -36.781 5.785 1 96.69 282 HIS B C 1
ATOM 5379 O O . HIS B 1 282 ? 5.695 -37.5 4.898 1 96.69 282 HIS B O 1
ATOM 5385 N N . TYR B 1 283 ? 5.98 -37.031 7.031 1 96.88 283 TYR B N 1
ATOM 5386 C CA . TYR B 1 283 ? 4.84 -37.719 7.621 1 96.88 283 TYR B CA 1
ATOM 5387 C C . TYR B 1 283 ? 4.012 -36.781 8.477 1 96.88 283 TYR B C 1
ATOM 5389 O O . TYR B 1 283 ? 4.453 -36.344 9.547 1 96.88 283 TYR B O 1
ATOM 5397 N N . GLU B 1 284 ? 2.781 -36.469 7.98 1 96.44 284 GLU B N 1
ATOM 5398 C CA . GLU B 1 284 ? 1.97 -35.438 8.633 1 96.44 284 GLU B CA 1
ATOM 5399 C C . GLU B 1 284 ? 0.542 -35.938 8.859 1 96.44 284 GLU B C 1
ATOM 5401 O O . GLU B 1 284 ? 0.144 -36.969 8.328 1 96.44 284 GLU B O 1
ATOM 5406 N N . THR B 1 285 ? -0.138 -35.156 9.727 1 95.31 285 THR B N 1
ATOM 5407 C CA . THR B 1 285 ? -1.558 -35.406 9.914 1 95.31 285 THR B CA 1
ATOM 5408 C C . THR B 1 285 ? -2.348 -35.062 8.656 1 95.31 285 THR B C 1
ATOM 5410 O O . THR B 1 285 ? -1.908 -34.25 7.848 1 95.31 285 THR B O 1
ATOM 5413 N N . ARG B 1 286 ? -3.455 -35.75 8.57 1 94.12 286 ARG B N 1
ATOM 5414 C CA . ARG B 1 286 ? -4.383 -35.438 7.488 1 94.12 286 ARG B CA 1
ATOM 5415 C C . ARG B 1 286 ? -5.762 -35.094 8.031 1 94.12 286 ARG B C 1
ATOM 5417 O O . ARG B 1 286 ? -6.484 -35.969 8.523 1 94.12 286 ARG B O 1
ATOM 5424 N N . PRO B 1 287 ? -6.176 -33.844 7.914 1 93 287 PRO B N 1
ATOM 5425 C CA . PRO B 1 287 ? -5.469 -32.75 7.273 1 93 287 PRO B CA 1
ATOM 5426 C C . PRO B 1 287 ? -4.242 -32.281 8.062 1 93 287 PRO B C 1
ATOM 5428 O O . PRO B 1 287 ? -4.012 -32.75 9.18 1 93 287 PRO B O 1
ATOM 5431 N N . TYR B 1 288 ? -3.508 -31.438 7.348 1 91.12 288 TYR B N 1
ATOM 5432 C CA . TYR B 1 288 ? -2.355 -30.875 8.031 1 91.12 288 TYR B CA 1
ATOM 5433 C C . TYR B 1 288 ? -2.793 -30.047 9.242 1 91.12 288 TYR B C 1
ATOM 5435 O O . TYR B 1 288 ? -3.693 -29.219 9.141 1 91.12 288 TYR B O 1
ATOM 5443 N N . LEU B 1 289 ? -2.162 -30.266 10.359 1 90.62 289 LEU B N 1
ATOM 5444 C CA . LEU B 1 289 ? -2.404 -29.516 11.594 1 90.62 289 LEU B CA 1
ATOM 5445 C C . LEU B 1 289 ? -1.108 -28.906 12.125 1 90.62 289 LEU B C 1
ATOM 5447 O O . LEU B 1 289 ? -0.062 -29.562 12.109 1 90.62 289 LEU B O 1
ATOM 5451 N N . THR B 1 290 ? -1.177 -27.703 12.5 1 87.5 290 THR B N 1
ATOM 5452 C CA . THR B 1 290 ? -0.02 -27.062 13.109 1 87.5 290 THR B CA 1
ATOM 5453 C C . THR B 1 290 ? 0.273 -27.656 14.484 1 87.5 290 THR B C 1
ATOM 5455 O O . THR B 1 290 ? -0.565 -28.344 15.055 1 87.5 290 THR B O 1
ATOM 5458 N N . LYS B 1 291 ? 1.444 -27.266 15.016 1 86.19 291 LYS B N 1
ATOM 5459 C CA . LYS B 1 291 ? 1.825 -27.734 16.344 1 86.19 291 LYS B CA 1
ATOM 5460 C C . LYS B 1 291 ? 0.805 -27.297 17.391 1 86.19 291 LYS B C 1
ATOM 5462 O O . LYS B 1 291 ? 0.449 -28.062 18.281 1 86.19 291 LYS B O 1
ATOM 5467 N N . ARG B 1 292 ? 0.284 -26.141 17.266 1 85 292 ARG B N 1
ATOM 5468 C CA . ARG B 1 292 ? -0.699 -25.594 18.203 1 85 292 ARG B CA 1
ATOM 5469 C C . ARG B 1 292 ? -2.008 -26.375 18.125 1 85 292 ARG B C 1
ATOM 5471 O O . ARG B 1 292 ? -2.584 -26.719 19.172 1 85 292 ARG B O 1
ATOM 5478 N N . ASN B 1 293 ? -2.412 -26.703 16.922 1 88.19 293 ASN B N 1
ATOM 5479 C CA . ASN B 1 293 ? -3.656 -27.438 16.75 1 88.19 293 ASN B CA 1
ATOM 5480 C C . ASN B 1 293 ? -3.537 -28.875 17.266 1 88.19 293 ASN B C 1
ATOM 5482 O O . ASN B 1 293 ? -4.508 -29.438 17.766 1 88.19 293 ASN B O 1
ATOM 5486 N N . ILE B 1 294 ? -2.4 -29.438 17.047 1 89.12 294 ILE B N 1
ATOM 5487 C CA . ILE B 1 294 ? -2.178 -30.797 17.516 1 89.12 294 ILE B CA 1
ATOM 5488 C C . ILE B 1 294 ? -2.242 -30.828 19.047 1 89.12 294 ILE B C 1
ATOM 5490 O O . ILE B 1 294 ? -2.857 -31.734 19.625 1 89.12 294 ILE B O 1
ATOM 5494 N N . LYS B 1 295 ? -1.675 -29.797 19.672 1 86.25 295 LYS B N 1
ATOM 5495 C CA . LYS B 1 295 ? -1.613 -29.75 21.125 1 86.25 295 LYS B CA 1
ATOM 5496 C C . LYS B 1 295 ? -2.99 -29.469 21.734 1 86.25 295 LYS B C 1
ATOM 5498 O O . LYS B 1 295 ? -3.365 -30.078 22.734 1 86.25 295 LYS B O 1
ATOM 5503 N N . TRP B 1 296 ? -3.723 -28.625 21.047 1 86.31 296 TRP B N 1
ATOM 5504 C CA . TRP B 1 296 ? -4.922 -28.141 21.719 1 86.31 296 TRP B CA 1
ATOM 5505 C C . TRP B 1 296 ? -6.176 -28.531 20.938 1 86.31 296 TRP B C 1
ATOM 5507 O O . TRP B 1 296 ? -7.293 -28.406 21.453 1 86.31 296 TRP B O 1
ATOM 5517 N N . GLY B 1 297 ? -6.016 -29.031 19.812 1 87.94 297 GLY B N 1
ATOM 5518 C CA . GLY B 1 297 ? -7.191 -29.172 18.96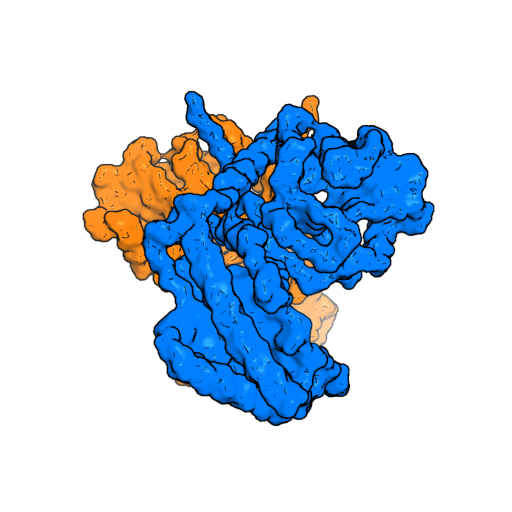9 1 87.94 297 GLY B CA 1
ATOM 5519 C C . GLY B 1 297 ? -7.398 -30.594 18.484 1 87.94 297 GLY B C 1
ATOM 5520 O O . GLY B 1 297 ? -8.047 -30.828 17.469 1 87.94 297 GLY B O 1
ATOM 5521 N N . THR B 1 298 ? -6.75 -31.531 19.125 1 91.88 298 THR B N 1
ATOM 5522 C CA . THR B 1 298 ? -6.895 -32.875 18.609 1 91.88 298 THR B CA 1
ATOM 5523 C C . THR B 1 298 ? -7.168 -33.875 19.75 1 91.88 298 THR B C 1
ATOM 5525 O O . THR B 1 298 ? -6.887 -33.562 20.906 1 91.88 298 THR B O 1
ATOM 5528 N N . GLU B 1 299 ? -7.855 -34.938 19.5 1 92.56 299 GLU B N 1
ATOM 5529 C CA . GLU B 1 299 ? -7.957 -36.125 20.344 1 92.56 299 GLU B CA 1
ATOM 5530 C C . GLU B 1 299 ? -7.422 -37.344 19.625 1 92.56 299 GLU B C 1
ATOM 5532 O O . GLU B 1 299 ? -7.469 -37.438 18.391 1 92.56 299 GLU B O 1
ATOM 5537 N N . GLY B 1 300 ? -6.773 -38.312 20.422 1 92.12 300 GLY B N 1
ATOM 5538 C CA . GLY B 1 300 ? -6.27 -39.531 19.844 1 92.12 300 GLY B CA 1
ATOM 5539 C C . GLY B 1 300 ? -4.902 -39.375 19.203 1 92.12 300 GLY B C 1
ATOM 5540 O O . GLY B 1 300 ? -4.504 -40.219 18.375 1 92.12 300 GLY B O 1
ATOM 5541 N N . TYR B 1 301 ? -4.25 -38.344 19.547 1 93.81 301 TYR B N 1
ATOM 5542 C CA . TYR B 1 301 ? -2.945 -38.031 18.969 1 93.81 301 TYR B CA 1
ATOM 5543 C C . TYR B 1 301 ? -1.967 -39.188 19.219 1 93.81 301 TYR B C 1
ATOM 5545 O O . TYR B 1 301 ? -1.102 -39.469 18.375 1 93.81 301 TYR B O 1
ATOM 5553 N N . GLU B 1 302 ? -2.119 -39.875 20.328 1 93.62 302 GLU B N 1
ATOM 5554 C CA . GLU B 1 302 ? -1.2 -40.938 20.703 1 93.62 302 GLU B CA 1
ATOM 5555 C C . GLU B 1 302 ? -1.196 -42.062 19.641 1 93.62 302 GLU B C 1
ATOM 5557 O O . GLU B 1 302 ? -0.144 -42.594 19.312 1 93.62 302 GLU B O 1
ATOM 5562 N N . GLN B 1 303 ? -2.295 -42.406 19.125 1 94.06 303 GLN B N 1
ATOM 5563 C CA . GLN B 1 303 ? -2.402 -43.438 18.094 1 94.06 303 GLN B CA 1
ATOM 5564 C C . GLN B 1 303 ? -1.676 -43 16.812 1 94.06 303 GLN B C 1
ATOM 5566 O O . GLN B 1 303 ? -0.989 -43.812 16.188 1 94.06 303 GLN B O 1
ATOM 5571 N N . TYR B 1 304 ? -1.891 -41.781 16.453 1 94.94 304 TYR B N 1
ATOM 5572 C CA . TYR B 1 304 ? -1.2 -41.219 15.297 1 94.94 304 TYR B CA 1
ATOM 5573 C C . TYR B 1 304 ? 0.311 -41.25 15.492 1 94.94 304 TYR B C 1
ATOM 5575 O O . TYR B 1 304 ? 1.049 -41.688 14.609 1 94.94 304 TYR B O 1
ATOM 5583 N N . ASP B 1 305 ? 0.709 -40.844 16.609 1 94.31 305 ASP B N 1
ATOM 5584 C CA . ASP B 1 305 ? 2.129 -40.719 16.906 1 94.31 305 ASP B CA 1
ATOM 5585 C C . ASP B 1 305 ? 2.809 -42.094 16.953 1 94.31 305 ASP B C 1
ATOM 5587 O O . ASP B 1 305 ? 3.963 -42.219 16.547 1 94.31 305 ASP B O 1
ATOM 5591 N N . GLU B 1 306 ? 2.168 -43.031 17.469 1 94.19 306 GLU B N 1
ATOM 5592 C CA . GLU B 1 306 ? 2.719 -44.375 17.547 1 94.19 306 GLU B CA 1
ATOM 5593 C C . GLU B 1 306 ? 2.986 -44.938 16.156 1 94.19 306 GLU B C 1
ATOM 5595 O O . GLU B 1 306 ? 4.039 -45.531 15.914 1 94.19 306 GLU B O 1
ATOM 5600 N N . ARG B 1 307 ? 2.051 -44.781 15.328 1 94.25 307 ARG B N 1
ATOM 5601 C CA . ARG B 1 307 ? 2.252 -45.281 13.969 1 94.25 307 ARG B CA 1
ATOM 5602 C C . ARG B 1 307 ? 3.361 -44.531 13.258 1 94.25 307 ARG B C 1
ATOM 5604 O O . ARG B 1 307 ? 4.172 -45.094 12.539 1 94.25 307 ARG B O 1
ATOM 5611 N N . ARG B 1 308 ? 3.318 -43.25 13.383 1 95.06 308 ARG B N 1
ATOM 5612 C CA . ARG B 1 308 ? 4.359 -42.406 12.789 1 95.06 308 ARG B CA 1
ATOM 5613 C C . ARG B 1 308 ? 5.746 -42.906 13.203 1 95.06 308 ARG B C 1
ATOM 5615 O O . ARG B 1 308 ? 6.645 -43.031 12.367 1 95.06 308 ARG B O 1
ATOM 5622 N N . ASP B 1 309 ? 5.918 -43.156 14.461 1 94.62 309 ASP B N 1
ATOM 5623 C CA . ASP B 1 309 ? 7.211 -43.594 14.984 1 94.62 309 ASP B CA 1
ATOM 5624 C C . ASP B 1 309 ? 7.609 -44.938 14.414 1 94.62 309 ASP B C 1
ATOM 5626 O O . ASP B 1 309 ? 8.789 -45.188 14.164 1 94.62 309 ASP B O 1
ATOM 5630 N N . LYS B 1 310 ? 6.633 -45.781 14.312 1 94 310 LYS B N 1
ATOM 5631 C CA . LYS B 1 310 ? 6.895 -47.094 13.711 1 94 310 LYS B CA 1
ATOM 5632 C C . LYS B 1 310 ? 7.375 -46.938 12.273 1 94 310 LYS B C 1
ATOM 5634 O O . LYS B 1 310 ? 8.375 -47.531 11.883 1 94 310 LYS B O 1
ATOM 5639 N N . VAL B 1 311 ? 6.656 -46.219 11.539 1 94.88 311 VAL B N 1
ATOM 5640 C CA . VAL B 1 311 ? 6.996 -46 10.133 1 94.88 311 VAL B CA 1
ATOM 5641 C C . VAL B 1 311 ? 8.367 -45.344 10.023 1 94.88 311 VAL B C 1
ATOM 5643 O O . VAL B 1 311 ? 9.211 -45.781 9.234 1 94.88 311 VAL B O 1
ATOM 5646 N N . LYS B 1 312 ? 8.531 -44.312 10.766 1 95.75 312 LYS B N 1
ATOM 5647 C CA . LYS B 1 312 ? 9.805 -43.594 10.789 1 95.75 312 LYS B CA 1
ATOM 5648 C C . LYS B 1 312 ? 10.961 -44.531 11.117 1 95.75 312 LYS B C 1
ATOM 5650 O O . LYS B 1 312 ? 12 -44.5 10.453 1 95.75 312 LYS B O 1
ATOM 5655 N N . SER B 1 313 ? 10.781 -45.344 12.117 1 94.75 313 SER B N 1
ATOM 5656 C CA . SER B 1 313 ? 11.836 -46.281 12.531 1 94.75 313 SER B CA 1
ATOM 5657 C C . SER B 1 313 ? 12.188 -47.25 11.414 1 94.75 313 SER B C 1
ATOM 5659 O O . SER B 1 313 ? 13.359 -47.594 11.227 1 94.75 313 SER B O 1
ATOM 5661 N N . PHE B 1 314 ? 11.227 -47.719 10.797 1 94.38 314 PHE B N 1
ATOM 5662 C CA . PHE B 1 314 ? 11.461 -48.656 9.695 1 94.38 314 PHE B CA 1
ATOM 5663 C C . PHE B 1 314 ? 12.203 -47.969 8.555 1 94.38 314 PHE B C 1
ATOM 5665 O O . PHE B 1 314 ? 13.133 -48.531 7.98 1 94.38 314 PHE B O 1
ATOM 5672 N N . ILE B 1 315 ? 11.805 -46.812 8.195 1 94.94 315 ILE B N 1
ATOM 5673 C CA . ILE B 1 315 ? 12.43 -46.062 7.109 1 94.94 315 ILE B CA 1
ATOM 5674 C C . ILE B 1 315 ? 13.875 -45.75 7.473 1 94.94 315 ILE B C 1
ATOM 5676 O O . ILE B 1 315 ? 14.773 -45.906 6.637 1 94.94 315 ILE B O 1
ATOM 5680 N N . HIS B 1 316 ? 14.07 -45.375 8.688 1 95.88 316 HIS B N 1
ATOM 5681 C CA . HIS B 1 316 ? 15.422 -45.094 9.141 1 95.88 316 HIS B CA 1
ATOM 5682 C C . HIS B 1 316 ? 1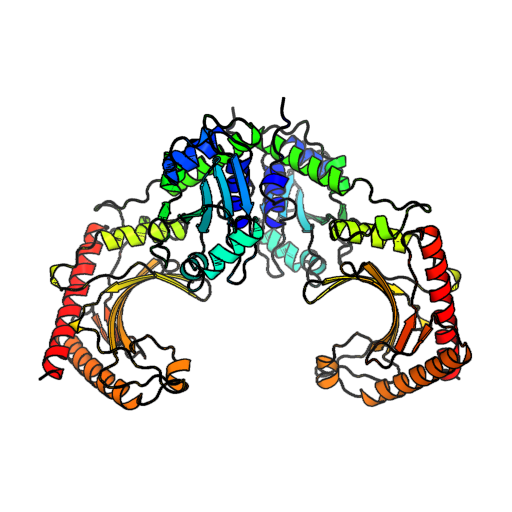6.328 -46.312 9.047 1 95.88 316 HIS B C 1
ATOM 5684 O O . HIS B 1 316 ? 17.484 -46.219 8.633 1 95.88 316 HIS B O 1
ATOM 5690 N N . LYS B 1 317 ? 15.766 -47.375 9.461 1 94.5 317 LYS B N 1
ATOM 5691 C CA . LYS B 1 317 ? 16.531 -48.625 9.383 1 94.5 317 LYS B CA 1
ATOM 5692 C C . LYS B 1 317 ? 16.922 -48.938 7.941 1 94.5 317 LYS B C 1
ATOM 5694 O O . LYS B 1 317 ? 18.062 -49.281 7.672 1 94.5 317 LYS B O 1
ATOM 5699 N N . ARG B 1 318 ? 16.031 -48.75 7.078 1 93.56 318 ARG B N 1
ATOM 5700 C CA . ARG B 1 318 ? 16.297 -49.031 5.668 1 93.56 318 ARG B CA 1
ATOM 5701 C C . ARG B 1 318 ? 17.312 -48.062 5.094 1 93.56 318 ARG B C 1
ATOM 5703 O O . ARG B 1 318 ? 18.141 -48.438 4.258 1 93.56 318 ARG B O 1
ATOM 5710 N N . ILE B 1 319 ? 17.219 -46.844 5.469 1 94.62 319 ILE B N 1
ATOM 5711 C CA . ILE B 1 319 ? 18.156 -45.844 4.996 1 94.62 319 ILE B CA 1
ATOM 5712 C C . ILE B 1 319 ? 19.578 -46.188 5.469 1 94.62 319 ILE B C 1
ATOM 5714 O O . ILE B 1 319 ? 20.531 -46.062 4.703 1 94.62 319 ILE B O 1
ATOM 5718 N N . LYS B 1 320 ? 19.672 -46.594 6.656 1 94.5 320 LYS B N 1
ATOM 5719 C CA . LYS B 1 320 ? 20.984 -47 7.195 1 94.5 320 LYS B CA 1
ATOM 5720 C C . LYS B 1 320 ? 21.547 -48.188 6.438 1 94.5 320 LYS B C 1
ATOM 5722 O O . LYS B 1 320 ? 22.75 -48.25 6.172 1 94.5 320 LYS B O 1
ATOM 5727 N N . GLU B 1 321 ? 20.688 -49.062 6.062 1 93.44 321 GLU B N 1
ATOM 5728 C CA . GLU B 1 321 ? 21.094 -50.281 5.34 1 93.44 321 GLU B CA 1
ATOM 5729 C C . GLU B 1 321 ? 21.531 -49.938 3.918 1 93.44 321 GLU B C 1
ATOM 5731 O O . GLU B 1 321 ? 22.422 -50.594 3.361 1 93.44 321 GLU B O 1
ATOM 5736 N N . LEU B 1 322 ? 20.922 -49 3.352 1 90.25 322 LEU B N 1
ATOM 5737 C CA . LEU B 1 322 ? 21.234 -48.594 1.986 1 90.25 322 LEU B CA 1
ATOM 5738 C C . LEU B 1 322 ? 22.625 -47.938 1.918 1 90.25 322 LEU B C 1
ATOM 5740 O O . LEU B 1 322 ? 23.281 -47.969 0.875 1 90.25 322 LEU B O 1
ATOM 5744 N N . ASN B 1 323 ? 23.141 -47.312 2.938 1 89.62 323 ASN B N 1
ATOM 5745 C CA . ASN B 1 323 ? 24.422 -46.594 3.023 1 89.62 323 ASN B CA 1
ATOM 5746 C C . ASN B 1 323 ? 24.594 -45.594 1.884 1 89.62 323 ASN B C 1
ATOM 5748 O O . ASN B 1 323 ? 25.656 -45.562 1.244 1 89.62 323 ASN B O 1
ATOM 5752 N N . ASP B 1 324 ? 23.609 -45.031 1.457 1 89.38 324 ASP B N 1
ATOM 5753 C CA . ASP B 1 324 ? 23.625 -44 0.444 1 89.38 324 ASP B CA 1
ATOM 5754 C C . ASP B 1 324 ? 23.781 -42.625 1.083 1 89.38 324 ASP B C 1
ATOM 5756 O O . ASP B 1 324 ? 22.906 -42.156 1.807 1 89.38 324 ASP B O 1
ATOM 5760 N N . PRO B 1 325 ? 24.844 -41.938 0.761 1 88.75 325 PRO B N 1
ATOM 5761 C CA . PRO B 1 325 ? 25.125 -40.656 1.421 1 88.75 325 PRO B CA 1
ATOM 5762 C C . PRO B 1 325 ? 24.172 -39.562 0.983 1 88.75 325 PRO B C 1
ATOM 5764 O O . PRO B 1 325 ? 24.109 -38.5 1.618 1 88.75 325 PRO B O 1
ATOM 5767 N N . THR B 1 326 ? 23.406 -39.75 -0.019 1 88 326 THR B N 1
ATOM 5768 C CA . THR B 1 326 ? 22.531 -38.719 -0.528 1 88 326 THR B CA 1
ATOM 5769 C C . THR B 1 326 ? 21.219 -38.656 0.252 1 88 326 THR B C 1
ATOM 5771 O O . THR B 1 326 ? 20.438 -37.719 0.121 1 88 326 THR B O 1
ATOM 5774 N N . ILE B 1 327 ? 21 -39.688 1.054 1 91.5 327 ILE B N 1
ATOM 5775 C CA . ILE B 1 327 ? 19.781 -39.719 1.852 1 91.5 327 ILE B CA 1
ATOM 5776 C C . ILE B 1 327 ? 20.125 -39.719 3.336 1 91.5 327 ILE B C 1
ATOM 5778 O O . ILE B 1 327 ? 20.969 -40.5 3.799 1 91.5 327 ILE B O 1
ATOM 5782 N N . ARG B 1 328 ? 19.5 -38.781 4.031 1 93.19 328 ARG B N 1
ATOM 5783 C CA . ARG B 1 328 ? 19.781 -38.625 5.453 1 93.19 328 ARG B CA 1
ATOM 5784 C C . ARG B 1 328 ? 18.516 -38.812 6.285 1 93.19 328 ARG B C 1
ATOM 5786 O O . ARG B 1 328 ? 17.438 -38.375 5.883 1 93.19 328 ARG B O 1
ATOM 5793 N N . ILE B 1 329 ? 18.703 -39.438 7.395 1 94.81 329 ILE B N 1
ATOM 5794 C CA . ILE B 1 329 ? 17.594 -39.562 8.336 1 94.81 329 ILE B CA 1
ATOM 5795 C C . ILE B 1 329 ? 17.359 -38.219 9.039 1 94.81 329 ILE B C 1
ATOM 5797 O O . ILE B 1 329 ? 18.281 -37.406 9.188 1 94.81 329 ILE B O 1
ATOM 5801 N N . PHE B 1 330 ? 16.203 -37.938 9.391 1 94.19 330 PHE B N 1
ATOM 5802 C CA . PHE B 1 330 ? 15.852 -36.719 10.109 1 94.19 330 PHE B CA 1
ATOM 5803 C C . PHE B 1 330 ? 14.844 -37.031 11.211 1 94.19 330 PHE B C 1
ATOM 5805 O O . PHE B 1 330 ? 13.922 -37.812 11.016 1 94.19 330 PHE B O 1
ATOM 5812 N N . ASN B 1 331 ? 15.07 -36.406 12.367 1 91.31 331 ASN B N 1
ATOM 5813 C CA . ASN B 1 331 ? 14.195 -36.625 13.516 1 91.31 331 ASN B CA 1
ATOM 5814 C C . ASN B 1 331 ? 13.328 -35.406 13.797 1 91.31 331 ASN B C 1
ATOM 5816 O O . ASN B 1 331 ? 13.305 -34.875 14.914 1 91.31 331 ASN B O 1
ATOM 5820 N N . GLY B 1 332 ? 12.633 -35 12.781 1 90.06 332 GLY B N 1
ATOM 5821 C CA . GLY B 1 332 ? 11.727 -33.875 12.945 1 90.06 332 GLY B CA 1
ATOM 5822 C C . GLY B 1 332 ? 10.32 -34.281 13.336 1 90.06 332 GLY B C 1
ATOM 5823 O O . GLY B 1 332 ? 10.016 -35.469 13.398 1 90.06 332 GLY B O 1
ATOM 5824 N N . SER B 1 333 ? 9.477 -33.25 13.695 1 87.62 333 SER B N 1
ATOM 5825 C CA . SER B 1 333 ? 8.078 -33.531 14.016 1 87.62 333 SER B CA 1
ATOM 5826 C C . SER B 1 333 ? 7.324 -34.031 12.789 1 87.62 333 SER B C 1
ATOM 5828 O O . SER B 1 333 ? 6.527 -34.969 12.883 1 87.62 333 SER B O 1
ATOM 5830 N N . ASN B 1 334 ? 7.605 -33.469 11.648 1 92.62 334 ASN B N 1
ATOM 5831 C CA . ASN B 1 334 ? 6.934 -33.875 10.414 1 92.62 334 ASN B CA 1
ATOM 5832 C C . ASN B 1 334 ? 7.906 -34.5 9.422 1 92.62 334 ASN B C 1
ATOM 5834 O O . ASN B 1 334 ? 7.59 -35.5 8.781 1 92.62 334 ASN B O 1
ATOM 5838 N N . GLN B 1 335 ? 9.086 -33.969 9.422 1 94.44 335 GLN B N 1
ATOM 5839 C CA . GLN B 1 335 ? 10.094 -34.469 8.492 1 94.44 335 GLN B CA 1
ATOM 5840 C C . GLN B 1 335 ? 10.789 -35.719 9.055 1 94.44 335 GLN B C 1
ATOM 5842 O O . GLN B 1 335 ? 11.242 -35.719 10.195 1 94.44 335 GLN B O 1
ATOM 5847 N N . ILE B 1 336 ? 10.914 -36.719 8.195 1 94.88 336 ILE B N 1
ATOM 5848 C CA . ILE B 1 336 ? 11.492 -37.969 8.742 1 94.88 336 ILE B CA 1
ATOM 5849 C C . ILE B 1 336 ? 12.75 -38.344 7.957 1 94.88 336 ILE B C 1
ATOM 5851 O O . ILE B 1 336 ? 13.547 -39.156 8.406 1 94.88 336 ILE B O 1
ATOM 5855 N N . ALA B 1 337 ? 12.922 -37.781 6.836 1 94.75 337 ALA B N 1
ATOM 5856 C CA . ALA B 1 337 ? 14.125 -38 6.043 1 94.75 337 ALA B CA 1
ATOM 5857 C C . ALA B 1 337 ? 14.344 -36.844 5.07 1 94.75 337 ALA B C 1
ATOM 5859 O O . ALA B 1 337 ? 13.492 -35.969 4.938 1 94.75 337 ALA B O 1
ATOM 5860 N N . ASN B 1 338 ? 15.5 -36.75 4.512 1 93.94 338 ASN B N 1
ATOM 5861 C CA . ASN B 1 338 ? 15.844 -35.75 3.527 1 93.94 338 ASN B CA 1
ATOM 5862 C C . ASN B 1 338 ? 16.797 -36.281 2.469 1 93.94 338 ASN B C 1
ATOM 5864 O O . ASN B 1 338 ? 17.719 -37.031 2.785 1 93.94 338 ASN B O 1
ATOM 5868 N N . VAL B 1 339 ? 16.531 -36 1.312 1 89 339 VAL B N 1
ATOM 5869 C CA . VAL B 1 339 ? 17.453 -36.344 0.241 1 89 339 VAL B CA 1
ATOM 5870 C C . VAL B 1 339 ? 18.156 -35.094 -0.281 1 89 339 VAL B C 1
ATOM 5872 O O . VAL B 1 339 ? 17.484 -34.094 -0.603 1 89 339 VAL B O 1
ATOM 5875 N N . LYS B 1 340 ? 19.375 -35.156 -0.354 1 82.31 340 LYS B N 1
ATOM 5876 C CA . LYS B 1 340 ? 20.172 -34.031 -0.838 1 82.31 340 LYS B CA 1
ATOM 5877 C C . LYS B 1 340 ? 20.484 -34.188 -2.326 1 82.31 340 LYS B C 1
ATOM 5879 O O . LYS B 1 340 ? 20.906 -35.25 -2.775 1 82.31 340 LYS B O 1
ATOM 5884 N N . ILE B 1 341 ? 20.156 -33.156 -3.041 1 82.81 341 ILE B N 1
ATOM 5885 C CA . ILE B 1 341 ? 20.609 -33.062 -4.426 1 82.81 341 ILE B CA 1
ATOM 5886 C C . ILE B 1 341 ? 21.766 -32.062 -4.535 1 82.81 341 ILE B C 1
ATOM 5888 O O . ILE B 1 341 ? 21.594 -30.875 -4.246 1 82.81 341 ILE B O 1
ATOM 5892 N N . ASN B 1 342 ? 22.906 -32.562 -4.84 1 80.12 342 ASN B N 1
ATOM 5893 C CA . ASN B 1 342 ? 24.094 -31.703 -4.969 1 80.12 342 ASN B CA 1
ATOM 5894 C C . ASN B 1 342 ? 24.062 -30.906 -6.27 1 80.12 342 ASN B C 1
ATOM 5896 O O . ASN B 1 342 ? 24.094 -31.484 -7.359 1 80.12 342 ASN B O 1
ATOM 5900 N N . LEU B 1 343 ? 23.984 -29.609 -6.133 1 86.44 343 LEU B N 1
ATOM 5901 C CA . LEU B 1 343 ? 23.969 -28.734 -7.305 1 86.44 343 LEU B CA 1
ATOM 5902 C C . LEU B 1 343 ? 25.281 -27.969 -7.418 1 86.44 343 LEU B C 1
ATOM 5904 O O . LEU B 1 343 ? 25.844 -27.547 -6.406 1 86.44 343 LEU B O 1
ATOM 5908 N N . THR B 1 344 ? 25.828 -27.891 -8.625 1 87.75 344 THR B N 1
ATOM 5909 C CA . THR B 1 344 ? 26.969 -27.031 -8.938 1 87.75 344 THR B CA 1
ATOM 5910 C C . THR B 1 344 ? 26.594 -25.984 -9.977 1 87.75 344 THR B C 1
ATOM 5912 O O . THR B 1 344 ? 25.484 -26.031 -10.539 1 87.75 344 THR B O 1
ATOM 5915 N N . ASP B 1 345 ? 27.484 -25.094 -10.227 1 89.81 345 ASP B N 1
ATOM 5916 C CA . ASP B 1 345 ? 27.234 -24.031 -11.211 1 89.81 345 ASP B CA 1
ATOM 5917 C C . ASP B 1 345 ? 27.078 -24.609 -12.609 1 89.81 345 ASP B C 1
ATOM 5919 O O . ASP B 1 345 ? 26.484 -23.984 -13.484 1 89.81 345 ASP B O 1
ATOM 5923 N N . GLU B 1 346 ? 27.547 -25.859 -12.742 1 92.69 346 GLU B N 1
ATOM 5924 C CA . GLU B 1 346 ? 27.531 -26.469 -14.07 1 92.69 346 GLU B CA 1
ATOM 5925 C C . GLU B 1 346 ? 26.328 -27.391 -14.234 1 92.69 346 GLU B C 1
ATOM 5927 O O . GLU B 1 346 ? 26.031 -27.844 -15.336 1 92.69 346 GLU B O 1
ATOM 5932 N N . THR B 1 347 ? 25.625 -27.594 -13.211 1 93.62 347 THR B N 1
ATOM 5933 C CA . THR B 1 347 ? 24.5 -28.516 -13.297 1 93.62 347 THR B CA 1
ATOM 5934 C C . THR B 1 347 ? 23.438 -27.984 -14.266 1 93.62 347 THR B C 1
ATOM 5936 O O . THR B 1 347 ? 22.984 -26.844 -14.133 1 93.62 347 THR B O 1
ATOM 5939 N N . THR B 1 348 ? 23.078 -28.812 -15.18 1 95.69 348 THR B N 1
ATOM 5940 C CA . THR B 1 348 ? 22.062 -28.422 -16.172 1 95.69 348 THR B CA 1
ATOM 5941 C C . THR B 1 348 ? 20.672 -28.797 -15.688 1 95.69 348 THR B C 1
ATOM 5943 O O . THR B 1 348 ? 20.516 -29.562 -14.727 1 95.69 348 THR B O 1
ATOM 5946 N N . VAL B 1 349 ? 19.672 -28.297 -16.328 1 95.31 349 VAL B N 1
ATOM 5947 C CA . VAL B 1 349 ? 18.281 -28.609 -16.047 1 95.31 349 VAL B CA 1
ATOM 5948 C C . VAL B 1 349 ? 18.047 -30.109 -16.25 1 95.31 349 VAL B C 1
ATOM 5950 O O . VAL B 1 349 ? 17.406 -30.766 -15.414 1 95.31 349 VAL B O 1
ATOM 5953 N N . LYS B 1 350 ? 18.609 -30.625 -17.266 1 94.81 350 LYS B N 1
ATOM 5954 C CA . LYS B 1 350 ? 18.469 -32.031 -17.562 1 94.81 350 LYS B CA 1
ATOM 5955 C C . LYS B 1 350 ? 19.047 -32.906 -16.422 1 94.81 350 LYS B C 1
ATOM 5957 O O . LYS B 1 350 ? 18.406 -33.844 -15.969 1 94.81 350 LYS B O 1
ATOM 5962 N N . GLU B 1 351 ? 20.203 -32.531 -16.062 1 93.12 351 GLU B N 1
ATOM 5963 C CA . GLU B 1 351 ? 20.875 -33.281 -14.992 1 93.12 351 GLU B CA 1
ATOM 5964 C C . GLU B 1 351 ? 20.078 -33.188 -13.695 1 93.12 351 GLU B C 1
ATOM 5966 O O . GLU B 1 351 ? 19.969 -34.188 -12.961 1 93.12 351 GLU B O 1
ATOM 5971 N N . PHE B 1 352 ? 19.625 -32.125 -13.398 1 92.94 352 PHE B N 1
ATOM 5972 C CA . PHE B 1 352 ? 18.828 -31.969 -12.195 1 92.94 352 PHE B CA 1
ATOM 5973 C C . PHE B 1 352 ? 17.578 -32.844 -12.258 1 92.94 352 PHE B C 1
ATOM 5975 O O . PHE B 1 352 ? 17.25 -33.531 -11.281 1 92.94 352 PHE B O 1
ATOM 5982 N N . LYS B 1 353 ? 16.875 -32.781 -13.328 1 92.38 353 LYS B N 1
ATOM 5983 C CA . LYS B 1 353 ? 15.68 -33.594 -13.492 1 92.38 353 LYS B CA 1
ATOM 5984 C C . LYS B 1 353 ? 15.984 -35.062 -13.273 1 92.38 353 LYS B C 1
ATOM 5986 O O . LYS B 1 353 ? 15.211 -35.781 -12.625 1 92.38 353 LYS B O 1
ATOM 5991 N N . GLU B 1 354 ? 17.031 -35.438 -13.805 1 91.19 354 GLU B N 1
ATOM 5992 C CA . GLU B 1 354 ? 17.438 -36.844 -13.648 1 91.19 354 GLU B CA 1
ATOM 5993 C C . GLU B 1 354 ? 17.734 -37.156 -12.188 1 91.19 354 GLU B C 1
ATOM 5995 O O . GLU B 1 354 ? 17.297 -38.188 -11.672 1 91.19 354 GLU B O 1
ATOM 6000 N N . SER B 1 355 ? 18.469 -36.281 -11.609 1 89.75 355 SER B N 1
ATOM 6001 C CA . SER B 1 355 ? 18.797 -36.469 -10.203 1 89.75 355 SER B CA 1
ATOM 6002 C C . SER B 1 355 ? 17.547 -36.469 -9.328 1 89.75 355 SER B C 1
ATOM 6004 O O . SER B 1 355 ? 17.453 -37.25 -8.383 1 89.75 355 SER B O 1
ATOM 6006 N N . LEU B 1 356 ? 16.719 -35.594 -9.609 1 91.31 356 LEU B N 1
ATOM 6007 C CA . LEU B 1 356 ? 15.477 -35.5 -8.852 1 91.31 356 LEU B CA 1
ATOM 6008 C C . LEU B 1 356 ? 14.641 -36.781 -9.016 1 91.31 356 LEU B C 1
ATOM 6010 O O . LEU B 1 356 ? 14.109 -37.312 -8.039 1 91.31 356 LEU B O 1
ATOM 6014 N N . ASN B 1 357 ? 14.539 -37.25 -10.188 1 90.31 357 ASN B N 1
ATOM 6015 C CA . ASN B 1 357 ? 13.797 -38.469 -10.453 1 90.31 357 ASN B CA 1
ATOM 6016 C C . ASN B 1 357 ? 14.398 -39.656 -9.727 1 90.31 357 ASN B C 1
ATOM 6018 O O . ASN B 1 357 ? 13.672 -40.5 -9.203 1 90.31 357 ASN B O 1
ATOM 6022 N N . GLN B 1 358 ? 15.664 -39.688 -9.781 1 88.94 358 GLN B N 1
ATOM 6023 C CA . GLN B 1 358 ? 16.344 -40.75 -9.062 1 88.94 358 GLN B CA 1
ATOM 6024 C C . GLN B 1 358 ? 16.062 -40.688 -7.566 1 88.94 358 GLN B C 1
ATOM 6026 O O . GLN B 1 358 ? 15.82 -41.719 -6.926 1 88.94 358 GLN B O 1
ATOM 6031 N N . ALA B 1 359 ? 16.156 -39.531 -7.078 1 90.5 359 ALA B N 1
ATOM 6032 C CA . ALA B 1 359 ? 15.914 -39.344 -5.652 1 90.5 359 ALA B CA 1
ATOM 6033 C C . ALA B 1 359 ? 14.484 -39.719 -5.281 1 90.5 359 ALA B C 1
ATOM 6035 O O . ALA B 1 359 ? 14.258 -40.406 -4.293 1 90.5 359 ALA B O 1
ATOM 6036 N N . ILE B 1 360 ? 13.531 -39.281 -6.031 1 91.75 360 ILE B N 1
ATOM 6037 C CA . ILE B 1 360 ? 12.125 -39.531 -5.785 1 91.75 360 ILE B CA 1
ATOM 6038 C C . ILE B 1 360 ? 11.852 -41.031 -5.871 1 91.75 360 ILE B C 1
ATOM 6040 O O . ILE B 1 360 ? 11.125 -41.594 -5.051 1 91.75 360 ILE B O 1
ATOM 6044 N N . THR B 1 361 ? 12.43 -41.656 -6.859 1 90.62 361 THR B N 1
ATOM 6045 C CA . THR B 1 361 ? 12.258 -43.094 -7.035 1 90.62 361 THR B CA 1
ATOM 6046 C C . THR B 1 361 ? 12.805 -43.844 -5.824 1 90.62 361 THR B C 1
ATOM 6048 O O . THR B 1 361 ? 12.156 -44.75 -5.324 1 90.62 361 THR B O 1
ATOM 6051 N N . LYS B 1 362 ? 13.945 -43.438 -5.395 1 89.56 362 LYS B N 1
ATOM 6052 C CA . LYS B 1 362 ? 14.57 -44.094 -4.238 1 89.56 362 LYS B CA 1
ATOM 6053 C C . LYS B 1 362 ? 13.68 -43.969 -3.004 1 89.56 362 LYS B C 1
ATOM 6055 O O . LYS B 1 362 ? 13.461 -44.969 -2.299 1 89.56 362 LYS B O 1
ATOM 6060 N N . ILE B 1 363 ? 13.172 -42.844 -2.773 1 91.62 363 ILE B N 1
ATOM 6061 C CA . ILE B 1 363 ? 12.336 -42.625 -1.605 1 91.62 363 ILE B CA 1
ATOM 6062 C C . ILE B 1 363 ? 11.016 -43.375 -1.756 1 91.62 363 ILE B C 1
ATOM 6064 O O . ILE B 1 363 ? 10.492 -43.906 -0.781 1 91.62 363 ILE B O 1
ATOM 6068 N N . SER B 1 364 ? 10.484 -43.344 -2.939 1 93.12 364 SER B N 1
ATOM 6069 C CA . SER B 1 364 ? 9.227 -44.062 -3.189 1 93.12 364 SER B CA 1
ATOM 6070 C C . SER B 1 364 ? 9.336 -45.531 -2.861 1 93.12 364 SER B C 1
ATOM 6072 O O . SER B 1 364 ? 8.43 -46.125 -2.264 1 93.12 364 SER B O 1
ATOM 6074 N N . ILE B 1 365 ? 10.422 -46.125 -3.248 1 91.62 365 ILE B N 1
ATOM 6075 C CA . ILE B 1 365 ? 10.648 -47.531 -2.98 1 91.62 365 ILE B CA 1
ATOM 6076 C C . ILE B 1 365 ? 10.703 -47.781 -1.473 1 91.62 365 ILE B C 1
ATOM 6078 O O . ILE B 1 365 ? 10.109 -48.75 -0.966 1 91.62 365 ILE B O 1
ATOM 6082 N N . LEU B 1 366 ? 11.352 -46.938 -0.802 1 92.25 366 LEU B N 1
ATOM 6083 C CA . LEU B 1 366 ? 11.492 -47.062 0.645 1 92.25 366 LEU B CA 1
ATOM 6084 C C . LEU B 1 366 ? 10.141 -46.969 1.338 1 92.25 366 LEU B C 1
ATOM 6086 O O . LEU B 1 366 ? 9.82 -47.781 2.203 1 92.25 366 LEU B O 1
ATOM 6090 N N . VAL B 1 367 ? 9.359 -46 0.992 1 94.69 367 VAL B N 1
ATOM 6091 C CA . VAL B 1 367 ? 8.07 -45.75 1.635 1 94.69 367 VAL B CA 1
ATOM 6092 C C . VAL B 1 367 ? 7.09 -46.875 1.287 1 94.69 367 VAL B C 1
ATOM 6094 O O . VAL B 1 367 ? 6.363 -47.344 2.154 1 94.69 367 VAL B O 1
ATOM 6097 N N . ASP B 1 368 ? 7.102 -47.281 0.017 1 94.44 368 ASP B N 1
ATOM 6098 C CA . ASP B 1 368 ? 6.219 -48.344 -0.405 1 94.44 368 ASP B CA 1
ATOM 6099 C C . ASP B 1 368 ? 6.516 -49.625 0.375 1 94.44 368 ASP B C 1
ATOM 6101 O O . ASP B 1 368 ? 5.594 -50.344 0.775 1 94.44 368 ASP B O 1
ATOM 6105 N N . ALA B 1 369 ? 7.723 -49.906 0.58 1 92.62 369 ALA B N 1
ATOM 6106 C CA . ALA B 1 369 ? 8.133 -51.125 1.286 1 92.62 369 ALA B CA 1
ATOM 6107 C C . ALA B 1 369 ? 7.629 -51.125 2.729 1 92.62 369 ALA B C 1
ATOM 6109 O O . ALA B 1 369 ? 7.184 -52.156 3.244 1 92.62 369 ALA B O 1
ATOM 6110 N N . VAL B 1 370 ? 7.715 -50.031 3.338 1 91.75 370 VAL B N 1
ATOM 6111 C CA . VAL B 1 370 ? 7.316 -49.906 4.738 1 91.75 370 VAL B CA 1
ATOM 6112 C C . VAL B 1 370 ? 5.797 -50 4.852 1 91.75 370 VAL B C 1
ATOM 6114 O O . VAL B 1 370 ? 5.285 -50.656 5.766 1 91.75 370 VAL B O 1
ATOM 6117 N N . LEU B 1 371 ? 5.094 -49.406 3.984 1 92.25 371 LEU B N 1
ATOM 6118 C CA . LEU B 1 371 ? 3.635 -49.406 4.059 1 92.25 371 LEU B CA 1
ATOM 6119 C C . LEU B 1 371 ? 3.062 -50.75 3.699 1 92.25 371 LEU B C 1
ATOM 6121 O O . LEU B 1 371 ? 1.996 -51.125 4.188 1 92.25 371 LEU B O 1
ATOM 6125 N N . GLU B 1 372 ? 3.754 -51.438 2.834 1 87.94 372 GLU B N 1
ATOM 6126 C CA . GLU B 1 372 ? 3.348 -52.812 2.518 1 87.94 372 GLU B CA 1
ATOM 6127 C C . GLU B 1 372 ? 3.543 -53.75 3.715 1 87.94 372 GLU B C 1
ATOM 6129 O O . GLU B 1 372 ? 2.736 -54.656 3.945 1 87.94 372 GLU B O 1
ATOM 6134 N N . LYS B 1 373 ? 4.551 -53.5 4.441 1 80.5 373 LYS B N 1
ATOM 6135 C CA . LYS B 1 373 ? 4.844 -54.344 5.617 1 80.5 373 LYS B CA 1
ATOM 6136 C C . LYS B 1 373 ? 3.877 -54.031 6.754 1 80.5 373 LYS B C 1
ATOM 6138 O O . LYS B 1 373 ? 3.5 -54.938 7.512 1 80.5 373 LYS B O 1
ATOM 6143 N N . GLU B 1 374 ? 3.549 -52.812 6.918 1 70.81 374 GLU B N 1
ATOM 6144 C CA . GLU B 1 374 ? 2.625 -52.406 7.973 1 70.81 374 GLU B CA 1
ATOM 6145 C C . GLU B 1 374 ? 1.219 -52.938 7.707 1 70.81 374 GLU B C 1
ATOM 6147 O O . GLU B 1 374 ? 0.467 -53.188 8.648 1 70.81 374 GLU B O 1
ATOM 6152 N N . ASN B 1 375 ? 0.727 -52.938 6.43 1 59.75 375 ASN B N 1
ATOM 6153 C CA . ASN B 1 375 ? -0.582 -53.469 6.082 1 59.75 375 ASN B CA 1
ATOM 6154 C C . ASN B 1 375 ? -0.618 -55 6.227 1 59.75 375 ASN B C 1
ATOM 6156 O O . ASN B 1 375 ? -1.669 -55.625 6.059 1 59.75 375 ASN B O 1
ATOM 6160 N N . VAL B 1 376 ? 0.546 -55.656 6.316 1 44.06 376 VAL B N 1
ATOM 6161 C CA . VAL B 1 376 ? 0.639 -57.062 6.641 1 44.06 376 VAL B CA 1
ATOM 6162 C C . VAL B 1 376 ? 0.811 -57.25 8.148 1 44.06 376 VAL B C 1
ATOM 6164 O O . VAL B 1 376 ? 1.483 -56.438 8.797 1 44.06 376 VAL B O 1
#

Radius of gyration: 33.12 Å; Cα contacts (8 Å, |Δi|>4): 1274; chains: 2; bounding box: 72×95×79 Å

Sequence (752 aa):
MKQRVNIMRTLGITYKEDVISNLLVTLLNESDFWGQSFLKEIIQIENPNTYRMKSYTRVTTSVGIPDIVSVVEKEDVVYLLLIENKLKADEGYRQTIRYASDECINDLKCHFELQNRKVETKLLYLTLVPETIPTSSSFLNISYEQLIQKVPPSEIEDIGLKMLYEDFVSVLTDFYTDLDLKEDDRLLEKFKENTEAERLKIRFRKLMDSIQTVETGLTRSEVGQVVGSGRINFLVQFSKDAWKGKVAEKGNGLYKLTSETFDIHIECTFDVFNQIFSLPLHYETRPYLTKRNIKWGTEGYEQYDERRDKVKSFIHKRIKELNDPTIRIFNGSNQIANVKINLTDETTVKEFKESLNQAITKISILVDAVLEKENVMKQRVNIMRTLGITYKEDVISNLLVTLLNESDFWGQSFLKEIIQIENPNTYRMKSYTRVTTSVGIPDIVSVVEKEDVVYLLLIENKLKADEGYRQTIRYASDECINDLKCHFELQNRKVETKLLYLTLVPETIPTSSSFLNISYEQLIQKVPPSEIEDIGLKMLYEDFVSVLTDFYTDLDLKEDDRLLEKFKENTEAERLKIRFRKLMDSIQTVETGLTRSEVGQVVGSGRINFLVQFSKDAWKGKVAEKGNGLYKLTSETFDIHIECTFDVFNQIFSLPLHYETRPYLTKRNIKWGTEGYEQYDERRDKVKSFIHKRIKELNDPTIRIFNGSNQIANVKINLTDETTVKEFKESLNQAITKISILVDAVLEKENV

Foldseek 3Di:
DPDDDQPCVVVVCLQPQLVVLVLVQCCLQPFPQQVQLCCCQPQNDPPQVQWDKHKDAQDDFPQGTFGMWMWTDHPQEIEIETEHEEEPDADDDLNQVSCPDPRNVVRVCVVVVNPPGHYDYAAAYEYQQQLRDHPDPRYDYDYVVSSCVRRPLVRGDDPVSSSNVNSSSVVSVVLPPPLDADQQDQPLVSLALVRDPSSNQNNVQNLVVPFDLPPLQWDKDRWDWDDDPNWIKIKIKIDHPLQAFDAFDQDPQATEDALRFWHWIWMWMATSVVRFTKTFIWIAGHVHDDPVCLVPRYDHVVRNVVNVVQLLVQLQVVVVVVPDPQKAADDDPTTGIIGGDDHDSRQGSNNSSVSVSVVVNVVSVSSVVSSVVVVD/DPDDDQPCVVVVCLQPQLVVLVLVQCCLQPFPQQVQLCCCQPQNDPPQVQWDKHKDAQDDFPQGTFGMWMWTDHPQEIEIETEHEEEPDADPDLNQVSCPDPRNVVRVCVVVVNPPGHYHYAAAYEYQAQLRDHPDPRYDYHYVVSSCVRRPLVRGDDPVSSSNVNSSSVVSVVLPPPLDADQQDQPLVSLALVRDPSSNQNNVQNLVVPFDLPVLQWDKDRWDWDDDPRWIKIKIKIDHPLQAFDAFDQDPQATEDALRFWHWIWMWMATSVVRFTKTFIWIAGHVHDDPVCLVPHYPHVVRNVVNVVQLLVQLQVVVVVVPDPQKAADDDPTTGIIGGDDHDSSQGSNNVSVVVSVVVNVVSVSSVVSSVVVVD